Protein AF-0000000080631514 (afdb_homodimer)

Structure (mmCIF, N/CA/C/O backbone):
data_AF-0000000080631514-model_v1
#
loop_
_entity.id
_entity.type
_entity.pdbx_description
1 polymer 'Chromosome partition protein'
#
loop_
_atom_site.group_PDB
_atom_site.id
_atom_site.type_symbol
_atom_site.label_atom_id
_atom_site.label_alt_id
_atom_site.label_comp_id
_atom_site.label_asym_id
_atom_site.label_entity_id
_atom_site.label_seq_id
_atom_site.pdbx_PDB_ins_code
_atom_site.Cartn_x
_atom_site.Cartn_y
_atom_site.Cartn_z
_atom_site.occupancy
_atom_site.B_iso_or_equiv
_atom_site.auth_seq_id
_atom_site.auth_comp_id
_atom_site.auth_asym_id
_atom_site.auth_atom_id
_atom_site.pdbx_PDB_model_num
ATOM 1 N N . MET A 1 1 ? -3.516 -23.891 -19.891 1 92.62 1 MET A N 1
ATOM 2 C CA . MET A 1 1 ? -2.867 -22.844 -19.109 1 92.62 1 MET A CA 1
ATOM 3 C C . MET A 1 1 ? -3.869 -22.156 -18.172 1 92.62 1 MET A C 1
ATOM 5 O O . MET A 1 1 ? -4.992 -21.859 -18.594 1 92.62 1 MET A O 1
ATOM 9 N N . ARG A 1 2 ? -3.576 -22.062 -16.953 1 94.62 2 ARG A N 1
ATOM 10 C CA . ARG A 1 2 ? -4.398 -21.328 -16.016 1 94.62 2 ARG A CA 1
ATOM 11 C C . ARG A 1 2 ? -3.818 -19.938 -15.758 1 94.62 2 ARG A C 1
ATOM 13 O O . ARG A 1 2 ? -2.631 -19.797 -15.453 1 94.62 2 ARG A O 1
ATOM 20 N N . THR A 1 3 ? -4.684 -18.938 -15.859 1 95.94 3 THR A N 1
ATOM 21 C CA . THR A 1 3 ? -4.258 -17.547 -15.695 1 95.94 3 THR A CA 1
ATOM 22 C C . THR A 1 3 ? -4.852 -16.953 -14.43 1 95.94 3 THR A C 1
ATOM 24 O O . THR A 1 3 ? -6.074 -16.922 -14.258 1 95.94 3 THR A O 1
ATOM 27 N N . ILE A 1 4 ? -3.973 -16.469 -13.57 1 97.06 4 ILE A N 1
ATOM 28 C CA . ILE A 1 4 ? -4.355 -15.859 -12.305 1 97.06 4 ILE A CA 1
ATOM 29 C C . ILE A 1 4 ? -4.059 -14.359 -12.344 1 97.06 4 ILE A C 1
ATOM 31 O O . ILE A 1 4 ? -2.904 -13.961 -12.516 1 97.06 4 ILE A O 1
ATOM 35 N N . LEU A 1 5 ? -5.09 -13.578 -12.234 1 96.25 5 LEU A N 1
ATOM 36 C CA . LEU A 1 5 ? -4.93 -12.133 -12.18 1 96.25 5 LEU A CA 1
ATOM 37 C C . LEU A 1 5 ? -5.027 -11.625 -10.742 1 96.25 5 LEU A C 1
ATOM 39 O O . LEU A 1 5 ? -6.039 -11.844 -10.07 1 96.25 5 LEU A O 1
ATOM 43 N N . VAL A 1 6 ? -3.938 -11.031 -10.266 1 97.25 6 VAL A N 1
ATOM 44 C CA . VAL A 1 6 ? -3.971 -10.344 -8.977 1 97.25 6 VAL A CA 1
ATOM 45 C C . VAL A 1 6 ? -4.188 -8.852 -9.188 1 97.25 6 VAL A C 1
ATOM 47 O O . VAL A 1 6 ? -3.311 -8.156 -9.703 1 97.25 6 VAL A O 1
ATOM 50 N N . ALA A 1 7 ? -5.355 -8.414 -8.719 1 92.88 7 ALA A N 1
ATOM 51 C CA . ALA A 1 7 ? -5.703 -7.043 -9.086 1 92.88 7 ALA A CA 1
ATOM 52 C C . ALA A 1 7 ? -6.547 -6.383 -7.996 1 92.88 7 ALA A C 1
ATOM 54 O O . ALA A 1 7 ? -7.309 -7.055 -7.301 1 92.88 7 ALA A O 1
ATOM 55 N N . ASN A 1 8 ? -6.387 -5.176 -7.859 1 88.94 8 ASN A N 1
ATOM 56 C CA . ASN A 1 8 ? -7.152 -4.234 -7.047 1 88.94 8 ASN A CA 1
ATOM 57 C C . ASN A 1 8 ? -6.836 -2.789 -7.414 1 88.94 8 ASN A C 1
ATOM 59 O O . ASN A 1 8 ? -5.715 -2.477 -7.812 1 88.94 8 ASN A O 1
ATOM 63 N N . ILE A 1 9 ? -7.805 -1.934 -7.297 1 84.44 9 ILE A N 1
ATOM 64 C CA . ILE A 1 9 ? -7.594 -0.538 -7.668 1 84.44 9 ILE A CA 1
ATOM 65 C C . ILE A 1 9 ? -6.93 0.209 -6.512 1 84.44 9 ILE A C 1
ATOM 67 O O . ILE A 1 9 ? -6.445 1.328 -6.688 1 84.44 9 ILE A O 1
ATOM 71 N N . LYS A 1 10 ? -6.926 -0.408 -5.422 1 82.25 10 LYS A N 1
ATOM 72 C CA . LYS A 1 10 ? -6.285 0.207 -4.266 1 82.25 10 LYS A CA 1
ATOM 73 C C . LYS A 1 10 ? -4.785 -0.077 -4.254 1 82.25 10 LYS A C 1
ATOM 75 O O . LYS A 1 10 ? -4.359 -1.215 -4.465 1 82.25 10 LYS A O 1
ATOM 80 N N . GLY A 1 11 ? -4.012 0.997 -4.035 1 80 11 GLY A N 1
ATOM 81 C CA . GLY A 1 11 ? -2.572 0.837 -3.885 1 80 11 GLY A CA 1
ATOM 82 C C . GLY A 1 11 ? -2.168 0.293 -2.527 1 80 11 GLY A C 1
ATOM 83 O O . GLY A 1 11 ? -2.816 0.583 -1.52 1 80 11 GLY A O 1
ATOM 84 N N . GLY A 1 12 ? -1.146 -0.562 -2.5 1 83.56 12 GLY A N 1
ATOM 85 C CA . GLY A 1 12 ? -0.533 -0.96 -1.243 1 83.56 12 GLY A CA 1
ATOM 86 C C . GLY A 1 12 ? -1.251 -2.113 -0.567 1 83.56 12 GLY A C 1
ATOM 87 O O . GLY A 1 12 ? -0.941 -2.459 0.575 1 83.56 12 GLY A O 1
ATOM 88 N N . CYS A 1 13 ? -2.135 -2.764 -1.256 1 87.94 13 CYS A N 1
ATOM 89 C CA . CYS A 1 13 ? -2.945 -3.791 -0.613 1 87.94 13 CYS A CA 1
ATOM 90 C C . CYS A 1 13 ? -2.24 -5.141 -0.645 1 87.94 13 CYS A C 1
ATOM 92 O O . CYS A 1 13 ? -2.74 -6.121 -0.09 1 87.94 13 CYS A O 1
ATOM 94 N N . GLY A 1 14 ? -1.087 -5.23 -1.363 1 92.44 14 GLY A N 1
ATOM 95 C CA . GLY A 1 14 ? -0.296 -6.449 -1.312 1 92.44 14 GLY A CA 1
ATOM 96 C C . GLY A 1 14 ? -0.368 -7.262 -2.59 1 92.44 14 GLY A C 1
ATOM 97 O O . GLY A 1 14 ? -0.126 -8.469 -2.578 1 92.44 14 GLY A O 1
ATOM 98 N N . LYS A 1 15 ? -0.716 -6.672 -3.672 1 94.75 15 LYS A N 1
ATOM 99 C CA . LYS A 1 15 ? -0.833 -7.367 -4.953 1 94.75 15 LYS A CA 1
ATOM 100 C C . LYS A 1 15 ? 0.48 -8.047 -5.332 1 94.75 15 LYS A C 1
ATOM 102 O O . LYS A 1 15 ? 0.499 -9.227 -5.668 1 94.75 15 LYS A O 1
ATOM 107 N N . THR A 1 16 ? 1.562 -7.312 -5.203 1 95.19 16 THR A N 1
ATOM 108 C CA . THR A 1 16 ? 2.867 -7.832 -5.602 1 95.19 16 THR A CA 1
ATOM 109 C C . THR A 1 16 ? 3.271 -9.008 -4.719 1 95.19 16 THR A C 1
ATOM 111 O O . THR A 1 16 ? 3.74 -10.039 -5.219 1 95.19 16 THR A O 1
ATOM 114 N N . THR A 1 17 ? 3.045 -8.867 -3.438 1 96.06 17 THR A N 1
ATOM 115 C CA . THR A 1 17 ? 3.373 -9.945 -2.514 1 96.06 17 THR A CA 1
ATOM 116 C C . THR A 1 17 ? 2.57 -11.203 -2.844 1 96.06 17 THR A C 1
ATOM 118 O O . THR A 1 17 ? 3.129 -12.297 -2.934 1 96.06 17 THR A O 1
ATOM 121 N N . ILE A 1 18 ? 1.338 -11.023 -3.107 1 98.12 18 ILE A N 1
ATOM 122 C CA . ILE A 1 18 ? 0.461 -12.164 -3.373 1 98.12 18 ILE A CA 1
ATOM 123 C C . ILE A 1 18 ? 0.792 -12.766 -4.738 1 98.12 18 I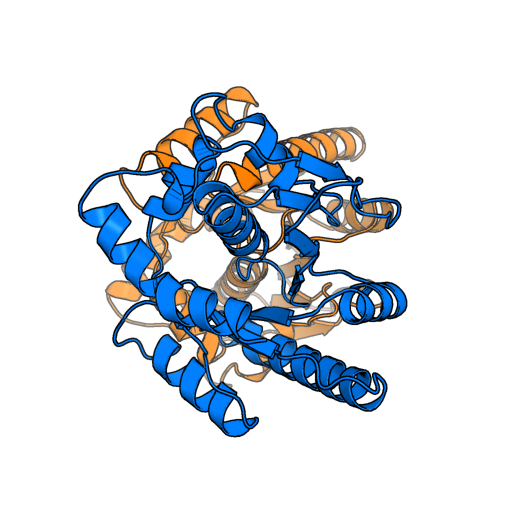LE A C 1
ATOM 125 O O . ILE A 1 18 ? 0.866 -13.984 -4.883 1 98.12 18 ILE A O 1
ATOM 129 N N . ALA A 1 19 ? 1.065 -11.953 -5.711 1 98.5 19 ALA A N 1
ATOM 130 C CA . ALA A 1 19 ? 1.396 -12.438 -7.047 1 98.5 19 ALA A CA 1
ATOM 131 C C . ALA A 1 19 ? 2.68 -13.258 -7.035 1 98.5 19 ALA A C 1
ATOM 133 O O . ALA A 1 19 ? 2.734 -14.344 -7.613 1 98.5 19 ALA A O 1
ATOM 134 N N . THR A 1 20 ? 3.701 -12.766 -6.344 1 98.38 20 THR A N 1
ATOM 135 C CA . THR A 1 20 ? 4.977 -13.469 -6.312 1 98.38 20 THR A CA 1
ATOM 136 C C . THR A 1 20 ? 4.852 -14.781 -5.543 1 98.38 20 THR A C 1
ATOM 138 O O . THR A 1 20 ? 5.441 -15.789 -5.934 1 98.38 20 THR A O 1
ATOM 141 N N . HIS A 1 21 ? 4.07 -14.789 -4.504 1 98.62 21 HIS A N 1
ATOM 142 C CA . HIS A 1 21 ? 3.863 -16.016 -3.734 1 98.62 21 HIS A CA 1
ATOM 143 C C . HIS A 1 21 ? 3.08 -17.047 -4.535 1 98.62 21 HIS A C 1
ATOM 145 O O . HIS A 1 21 ? 3.404 -18.234 -4.508 1 98.62 21 HIS A O 1
ATOM 151 N N . LEU A 1 22 ? 2.092 -16.562 -5.289 1 98.75 22 LEU A N 1
ATOM 152 C CA . LEU A 1 22 ? 1.321 -17.484 -6.121 1 98.75 22 LEU A CA 1
ATOM 153 C C . LEU A 1 22 ? 2.193 -18.078 -7.223 1 98.75 22 LEU A C 1
ATOM 155 O O . LEU A 1 22 ? 2.129 -19.281 -7.484 1 98.75 22 LEU A O 1
ATOM 159 N N . ALA A 1 23 ? 2.986 -17.266 -7.832 1 98.75 23 ALA A N 1
ATOM 160 C CA . ALA A 1 23 ? 3.889 -17.75 -8.875 1 98.75 23 ALA A CA 1
ATOM 161 C C . ALA A 1 23 ? 4.855 -18.781 -8.32 1 98.75 23 ALA A C 1
ATOM 163 O O . ALA A 1 23 ? 5.035 -19.859 -8.914 1 98.75 23 ALA A O 1
ATOM 164 N N . ALA A 1 24 ? 5.422 -18.469 -7.172 1 98.62 24 ALA A N 1
ATOM 165 C CA . ALA A 1 24 ? 6.363 -19.391 -6.543 1 98.62 24 ALA A CA 1
ATOM 166 C C . ALA A 1 24 ? 5.68 -20.703 -6.152 1 98.62 24 ALA A C 1
ATOM 168 O O . ALA A 1 24 ? 6.254 -21.781 -6.301 1 98.62 24 ALA A O 1
ATOM 169 N N . ALA A 1 25 ? 4.469 -20.594 -5.656 1 98.56 25 ALA A N 1
ATOM 170 C CA . ALA A 1 25 ? 3.713 -21.781 -5.273 1 98.56 25 ALA A CA 1
ATOM 171 C C . ALA A 1 25 ? 3.457 -22.688 -6.48 1 98.56 25 ALA A C 1
ATOM 173 O O . ALA A 1 25 ? 3.629 -23.906 -6.402 1 98.56 25 ALA A O 1
ATOM 174 N N . CYS A 1 26 ? 3.064 -22.078 -7.586 1 98.31 26 CYS A N 1
ATOM 175 C CA . CYS A 1 26 ? 2.814 -22.828 -8.812 1 98.31 26 CYS A CA 1
ATOM 176 C C . CYS A 1 26 ? 4.082 -23.531 -9.297 1 98.31 26 CYS A C 1
ATOM 178 O O . CYS A 1 26 ? 4.055 -24.703 -9.648 1 98.31 26 CYS A O 1
ATOM 180 N N . ALA A 1 27 ? 5.152 -22.797 -9.266 1 98.25 27 ALA A N 1
ATOM 181 C CA . ALA A 1 27 ? 6.43 -23.344 -9.703 1 98.25 27 ALA A CA 1
ATOM 182 C C . ALA A 1 27 ? 6.875 -24.484 -8.781 1 98.25 27 ALA A C 1
ATOM 184 O O . ALA A 1 27 ? 7.34 -25.531 -9.25 1 98.25 27 ALA A O 1
ATOM 185 N N . ALA A 1 28 ? 6.727 -24.234 -7.516 1 97.06 28 ALA A N 1
ATOM 186 C CA . ALA A 1 28 ? 7.117 -25.234 -6.527 1 97.06 28 ALA A CA 1
ATOM 187 C C . ALA A 1 28 ? 6.293 -26.516 -6.688 1 97.06 28 ALA A C 1
ATOM 189 O O . ALA A 1 28 ? 6.77 -27.609 -6.383 1 97.06 28 ALA A O 1
ATOM 190 N N . ALA A 1 29 ? 5.113 -26.375 -7.223 1 96.81 29 ALA A N 1
ATOM 191 C CA . ALA A 1 29 ? 4.227 -27.516 -7.445 1 96.81 29 ALA A CA 1
ATOM 192 C C . ALA A 1 29 ? 4.551 -28.219 -8.758 1 96.81 29 ALA A C 1
ATOM 194 O O . ALA A 1 29 ? 3.869 -29.172 -9.148 1 96.81 29 ALA A O 1
ATOM 195 N N . GLY A 1 30 ? 5.477 -27.688 -9.523 1 96.88 30 GLY A N 1
ATOM 196 C CA . GLY A 1 30 ? 5.973 -28.391 -10.703 1 96.88 30 GLY A CA 1
ATOM 197 C C . GLY A 1 30 ? 5.426 -27.812 -12 1 96.88 30 GLY A C 1
ATOM 198 O O . GLY A 1 30 ? 5.668 -28.375 -13.078 1 96.88 30 GLY A O 1
ATOM 199 N N . HIS A 1 31 ? 4.699 -26.75 -11.883 1 97.88 31 HIS A N 1
ATOM 200 C CA . HIS A 1 31 ? 4.141 -26.156 -13.094 1 97.88 31 HIS A CA 1
ATOM 201 C C . HIS A 1 31 ? 5.117 -25.156 -13.711 1 97.88 31 HIS A C 1
ATOM 203 O O . HIS A 1 31 ? 5.715 -24.344 -13.008 1 97.88 31 HIS A O 1
ATOM 209 N N . SER A 1 32 ? 5.281 -25.281 -15.039 1 98.31 32 SER A N 1
ATOM 210 C CA . SER A 1 32 ? 5.945 -24.172 -15.734 1 98.31 32 SER A CA 1
ATOM 211 C C . SER A 1 32 ? 5.176 -22.875 -15.562 1 98.31 32 SER A C 1
ATOM 213 O O . SER A 1 32 ? 4.023 -22.766 -15.992 1 98.31 32 SER A O 1
ATOM 215 N N . THR A 1 33 ? 5.84 -21.906 -14.875 1 98.5 33 THR A N 1
ATOM 216 C CA . THR A 1 33 ? 5.09 -20.734 -14.406 1 98.5 33 THR A CA 1
ATOM 217 C C . THR A 1 33 ? 5.738 -19.453 -14.891 1 98.5 33 THR A C 1
ATOM 219 O O . THR A 1 33 ? 6.961 -19.312 -14.859 1 98.5 33 THR A O 1
ATOM 222 N N . ALA A 1 34 ? 4.879 -18.5 -15.406 1 98.56 34 ALA A N 1
ATOM 223 C CA . ALA A 1 34 ? 5.301 -17.156 -15.758 1 98.56 34 ALA A CA 1
ATOM 224 C C . ALA A 1 34 ? 4.676 -16.125 -14.82 1 98.56 34 ALA A C 1
ATOM 226 O O . ALA A 1 34 ? 3.535 -16.297 -14.375 1 98.56 34 ALA A O 1
ATOM 227 N N . LEU A 1 35 ? 5.43 -15.148 -14.469 1 98.5 35 LEU A N 1
ATOM 228 C CA . LEU A 1 35 ? 5.004 -13.984 -13.688 1 98.5 35 LEU A CA 1
ATOM 229 C C . LEU A 1 35 ? 5.066 -12.719 -14.531 1 98.5 35 LEU A C 1
ATOM 231 O O . LEU A 1 35 ? 6.152 -12.281 -14.922 1 98.5 35 LEU A O 1
ATOM 235 N N . ALA A 1 36 ? 3.889 -12.141 -14.82 1 98.31 36 ALA A N 1
ATOM 236 C CA . ALA A 1 36 ? 3.805 -10.938 -15.648 1 98.31 36 ALA A CA 1
ATOM 237 C C . ALA A 1 36 ? 3.621 -9.695 -14.781 1 98.31 36 ALA A C 1
ATOM 239 O O . ALA A 1 36 ? 2.672 -9.609 -14 1 98.31 36 ALA A O 1
ATOM 240 N N . ASP A 1 37 ? 4.492 -8.805 -14.914 1 97.06 37 ASP A N 1
ATOM 241 C CA . ASP A 1 37 ? 4.453 -7.523 -14.211 1 97.06 37 ASP A CA 1
ATOM 242 C C . ASP A 1 37 ? 3.879 -6.43 -15.109 1 97.06 37 ASP A C 1
ATOM 244 O O . ASP A 1 37 ? 4.496 -6.043 -16.094 1 97.06 37 ASP A O 1
ATOM 248 N N . VAL A 1 38 ? 2.697 -5.914 -14.695 1 95.56 38 VAL A N 1
ATOM 249 C CA . VAL A 1 38 ? 2.021 -4.922 -15.523 1 95.56 38 VAL A CA 1
ATOM 250 C C . VAL A 1 38 ? 2.322 -3.52 -14.992 1 95.56 38 VAL A C 1
ATOM 252 O O . VAL A 1 38 ? 1.908 -2.523 -15.594 1 95.56 38 VAL A O 1
ATOM 255 N N . ASP A 1 39 ? 2.961 -3.457 -13.883 1 90.81 39 ASP A N 1
ATOM 256 C CA . ASP A 1 39 ? 3.225 -2.178 -13.234 1 90.81 39 ASP A CA 1
ATOM 257 C C . ASP A 1 39 ? 4.531 -1.566 -13.734 1 90.81 39 ASP A C 1
ATOM 259 O O . ASP A 1 39 ? 5.551 -2.256 -13.828 1 90.81 39 ASP A O 1
ATOM 263 N N . ARG A 1 40 ? 4.547 -0.263 -13.883 1 85.44 40 ARG A N 1
ATOM 264 C CA . ARG A 1 40 ? 5.738 0.451 -14.328 1 85.44 40 ARG A CA 1
ATOM 265 C C . ARG A 1 40 ? 6.844 0.377 -13.281 1 85.44 40 ARG A C 1
ATOM 267 O O . ARG A 1 40 ? 8.023 0.503 -13.609 1 85.44 40 ARG A O 1
ATOM 274 N N . GLN A 1 41 ? 6.484 0.169 -12.086 1 83.38 41 GLN A N 1
ATOM 275 C CA . GLN A 1 41 ? 7.457 0.066 -11 1 83.38 41 GLN A CA 1
ATOM 276 C C . GLN A 1 41 ? 8.227 -1.246 -11.086 1 83.38 41 GLN A C 1
ATOM 278 O O . GLN A 1 41 ? 9.336 -1.354 -10.555 1 83.38 41 GLN A O 1
ATOM 283 N N . ARG A 1 42 ? 7.723 -2.248 -11.688 1 91.75 42 ARG A N 1
ATOM 284 C CA . ARG A 1 42 ? 8.352 -3.543 -11.922 1 91.75 42 ARG A CA 1
ATOM 285 C C . ARG A 1 42 ? 8.797 -4.184 -10.609 1 91.75 42 ARG A C 1
ATOM 287 O O . ARG A 1 42 ? 9.906 -4.719 -10.523 1 91.75 42 ARG A O 1
ATOM 294 N N . SER A 1 43 ? 7.957 -4.102 -9.656 1 91.75 43 SER A N 1
ATOM 295 C CA . SER A 1 43 ? 8.305 -4.625 -8.344 1 91.75 43 SER A CA 1
ATOM 296 C C . SER A 1 43 ? 8.461 -6.141 -8.367 1 91.75 43 SER A C 1
ATOM 298 O O . SER A 1 43 ? 9.398 -6.688 -7.785 1 91.75 43 SER A O 1
ATOM 300 N N . SER A 1 44 ? 7.562 -6.828 -9.086 1 96 44 SER A N 1
ATOM 301 C CA . SER A 1 44 ? 7.648 -8.289 -9.117 1 96 44 SER A CA 1
ATOM 302 C C . SER A 1 44 ? 8.836 -8.75 -9.961 1 96 44 SER A C 1
ATOM 304 O O . SER A 1 44 ? 9.453 -9.766 -9.656 1 96 44 SER A O 1
ATOM 306 N N . LEU A 1 45 ? 9.148 -8.008 -11.008 1 96 45 LEU A N 1
ATOM 307 C CA . LEU A 1 45 ? 10.336 -8.344 -11.781 1 96 45 LEU A CA 1
ATOM 308 C C . LEU A 1 45 ? 11.602 -8.125 -10.969 1 96 45 LEU A C 1
ATOM 310 O O . LEU A 1 45 ? 12.57 -8.883 -11.094 1 96 45 LEU A O 1
ATOM 314 N N . GLY A 1 46 ? 11.617 -7.051 -10.18 1 94.19 46 GLY A N 1
ATOM 315 C CA . GLY A 1 46 ? 12.719 -6.855 -9.25 1 94.19 46 GLY A CA 1
ATOM 316 C C . GLY A 1 46 ? 12.891 -8 -8.273 1 94.19 46 GLY A C 1
ATOM 317 O O . GLY A 1 46 ? 14.016 -8.422 -7.992 1 94.19 46 GLY A O 1
ATOM 318 N N . TRP A 1 47 ? 11.828 -8.469 -7.801 1 96.06 47 TRP A N 1
ATOM 319 C CA . TRP A 1 47 ? 11.828 -9.633 -6.93 1 96.06 47 TRP A CA 1
ATOM 320 C C . TRP A 1 47 ? 12.438 -10.844 -7.637 1 96.06 47 TRP A C 1
ATOM 322 O O . TRP A 1 47 ? 13.289 -11.531 -7.078 1 96.06 47 TRP A O 1
ATOM 332 N N . LEU A 1 48 ? 12.047 -11.031 -8.867 1 97.31 48 LEU A N 1
ATOM 333 C CA . LEU A 1 48 ? 12.547 -12.156 -9.656 1 97.31 48 LEU A CA 1
ATOM 334 C C . LEU A 1 48 ? 14.047 -12.039 -9.883 1 97.31 48 LEU A C 1
ATOM 336 O O . LEU A 1 48 ? 14.758 -13.039 -9.883 1 97.31 48 LEU A O 1
ATOM 340 N N . ALA A 1 49 ? 14.477 -10.836 -10.039 1 95.88 49 ALA A N 1
ATOM 341 C CA . ALA A 1 49 ? 15.898 -10.594 -10.281 1 95.88 49 ALA A CA 1
ATOM 342 C C . ALA A 1 49 ? 16.734 -11 -9.078 1 95.88 49 ALA A C 1
ATOM 344 O O . ALA A 1 49 ? 17.922 -11.328 -9.219 1 95.88 49 ALA A O 1
ATOM 345 N N . ARG A 1 50 ? 16.172 -10.992 -7.914 1 94.81 50 ARG A N 1
ATOM 346 C CA . ARG A 1 50 ? 16.875 -11.344 -6.684 1 94.81 50 ARG A CA 1
ATOM 347 C C . ARG A 1 50 ? 16.75 -12.836 -6.391 1 94.81 50 ARG A C 1
ATOM 349 O O . ARG A 1 50 ? 17.422 -13.359 -5.492 1 94.81 50 ARG A O 1
ATOM 356 N N . ARG A 1 51 ? 15.859 -13.516 -7.137 1 97.5 51 ARG A N 1
ATOM 357 C CA . ARG A 1 51 ? 15.531 -14.914 -6.855 1 97.5 51 ARG A CA 1
ATOM 358 C C . ARG A 1 51 ? 16.719 -15.82 -7.16 1 97.5 51 ARG A C 1
ATOM 360 O O . ARG A 1 51 ? 17.266 -15.797 -8.266 1 97.5 51 ARG A O 1
ATOM 367 N N . PRO A 1 52 ? 17.141 -16.594 -6.207 1 97.38 52 PRO A N 1
ATOM 368 C CA . PRO A 1 52 ? 18.281 -17.469 -6.43 1 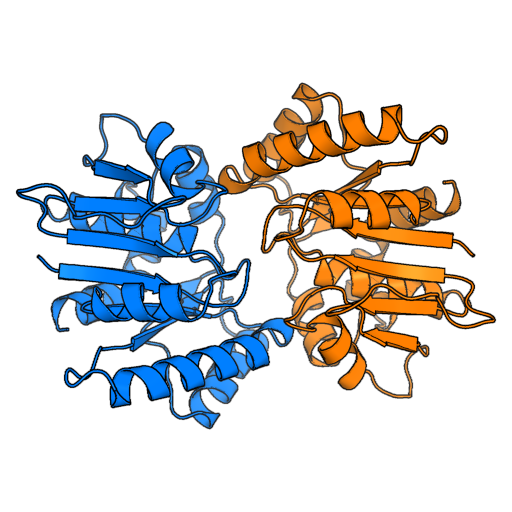97.38 52 PRO A CA 1
ATOM 369 C C . PRO A 1 52 ? 17.984 -18.594 -7.422 1 97.38 52 PRO A C 1
ATOM 371 O O . PRO A 1 52 ? 16.844 -19.047 -7.516 1 97.38 52 PRO A O 1
ATOM 374 N N . ALA A 1 53 ? 19 -19.078 -8.031 1 95.75 53 ALA A N 1
ATOM 375 C CA . ALA A 1 53 ? 18.875 -20.141 -9.023 1 95.75 53 ALA A CA 1
ATOM 376 C C . ALA A 1 53 ? 18.438 -21.453 -8.375 1 95.75 53 ALA A C 1
ATOM 378 O O . ALA A 1 53 ? 17.953 -22.359 -9.047 1 95.75 53 ALA A O 1
ATOM 379 N N . THR A 1 54 ? 18.609 -21.547 -7.062 1 96 54 THR A N 1
ATOM 380 C CA . THR A 1 54 ? 18.281 -22.766 -6.344 1 96 54 THR A CA 1
ATOM 381 C C . THR A 1 54 ? 16.781 -22.875 -6.109 1 96 54 THR A C 1
ATOM 383 O O . THR A 1 54 ? 16.266 -23.953 -5.773 1 96 54 THR A O 1
ATOM 386 N N . ALA A 1 55 ? 16.062 -21.797 -6.285 1 97.31 55 ALA A N 1
ATOM 387 C CA . ALA A 1 55 ? 14.609 -21.812 -6.137 1 97.31 55 ALA A CA 1
ATOM 388 C C . ALA A 1 55 ? 13.93 -22.234 -7.441 1 97.31 55 ALA A C 1
ATOM 390 O O . ALA A 1 55 ? 14.562 -22.25 -8.5 1 97.31 55 ALA A O 1
ATOM 391 N N . SER A 1 56 ? 12.68 -22.625 -7.312 1 96.88 56 SER A N 1
ATOM 392 C CA . SER A 1 56 ? 11.938 -23 -8.508 1 96.88 56 SER A CA 1
ATOM 393 C C . SER A 1 56 ? 11.961 -21.891 -9.555 1 96.88 56 SER A C 1
ATOM 395 O O . SER A 1 56 ? 11.773 -20.719 -9.219 1 96.88 56 SER A O 1
ATOM 397 N N . ALA A 1 57 ? 12.156 -22.219 -10.766 1 96.44 57 ALA A N 1
ATOM 398 C CA . ALA A 1 57 ? 12.336 -21.266 -11.852 1 96.44 57 ALA A CA 1
ATOM 399 C C . ALA A 1 57 ? 11.016 -20.594 -12.227 1 96.44 57 ALA A C 1
ATOM 401 O O . ALA A 1 57 ? 9.969 -21.25 -12.242 1 96.44 57 ALA A O 1
ATOM 402 N N . LEU A 1 58 ? 11.078 -19.375 -12.477 1 97.88 58 LEU A N 1
ATOM 403 C CA . LEU A 1 58 ? 9.961 -18.578 -12.977 1 97.88 58 LEU A CA 1
ATOM 404 C C . LEU A 1 58 ? 10.383 -17.766 -14.203 1 97.88 58 LEU A C 1
ATOM 406 O O . LEU A 1 58 ? 11.523 -17.312 -14.289 1 97.88 58 LEU A O 1
ATOM 410 N N . VAL A 1 59 ? 9.492 -17.656 -15.148 1 97.81 59 VAL A N 1
ATOM 411 C CA . VAL A 1 59 ? 9.719 -16.797 -16.297 1 97.81 59 VAL A CA 1
ATOM 412 C C . VAL A 1 59 ? 9.109 -15.414 -16.047 1 97.81 59 VAL A C 1
ATOM 414 O O . VAL A 1 59 ? 7.91 -15.305 -15.781 1 97.81 59 VAL A O 1
ATOM 417 N N . GLY A 1 60 ? 9.922 -14.445 -16.078 1 98 60 GLY A N 1
ATOM 418 C CA . GLY A 1 60 ? 9.438 -13.078 -15.914 1 98 60 GLY A CA 1
ATOM 419 C C . GLY A 1 60 ? 9 -12.438 -17.219 1 98 60 GLY A C 1
ATOM 420 O O . GLY A 1 60 ? 9.688 -12.555 -18.234 1 98 60 GLY A O 1
ATOM 421 N N . LEU A 1 61 ? 7.832 -11.805 -17.172 1 97.94 61 LEU A N 1
ATOM 422 C CA . LEU A 1 61 ? 7.3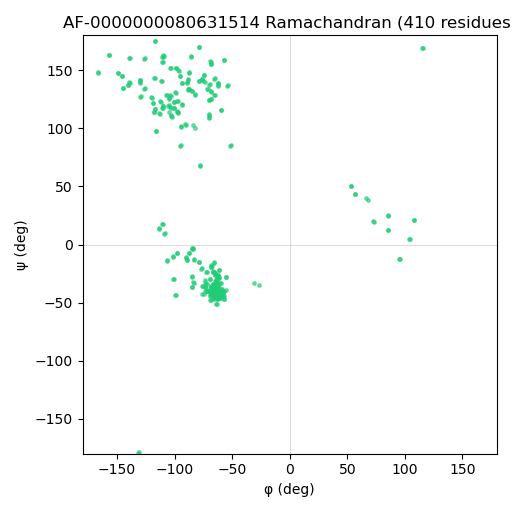24 -11.062 -18.328 1 97.94 61 LEU A CA 1
ATOM 423 C C . LEU A 1 61 ? 7.105 -9.594 -17.969 1 97.94 61 LEU A C 1
ATOM 425 O O . LEU A 1 61 ? 6.406 -9.281 -17.016 1 97.94 61 LEU A O 1
ATOM 429 N N . ASP A 1 62 ? 7.668 -8.711 -18.734 1 97.12 62 ASP A N 1
ATOM 430 C CA . ASP A 1 62 ? 7.457 -7.277 -18.562 1 97.12 62 ASP A CA 1
ATOM 431 C C . ASP A 1 62 ? 6.277 -6.789 -19.391 1 97.12 62 ASP A C 1
ATOM 433 O O . ASP A 1 62 ? 6.414 -6.562 -20.609 1 97.12 62 ASP A O 1
ATOM 437 N N . TRP A 1 63 ? 5.156 -6.555 -18.719 1 96.31 63 TRP A N 1
ATOM 438 C CA . TRP A 1 63 ? 3.93 -6.152 -19.406 1 96.31 63 TRP A CA 1
ATOM 439 C C . TRP A 1 63 ? 3.576 -4.707 -19.094 1 96.31 63 TRP A C 1
ATOM 441 O O . TRP A 1 63 ? 2.42 -4.297 -19.219 1 96.31 63 TRP A O 1
ATOM 451 N N . ALA A 1 64 ? 4.539 -3.889 -18.578 1 91.25 64 ALA A N 1
ATOM 452 C CA . ALA A 1 64 ? 4.285 -2.512 -18.156 1 91.25 64 ALA A CA 1
ATOM 453 C C . ALA A 1 64 ? 3.855 -1.648 -19.344 1 91.25 64 ALA A C 1
ATOM 455 O O . ALA A 1 64 ? 3.031 -0.742 -19.188 1 91.25 64 ALA A O 1
ATOM 456 N N . LYS A 1 65 ? 4.348 -1.914 -20.531 1 88.62 65 LYS A N 1
ATOM 457 C CA . LYS A 1 65 ? 4.035 -1.107 -21.719 1 88.62 65 LYS A CA 1
ATOM 458 C C . LYS A 1 65 ? 2.945 -1.763 -22.562 1 88.62 65 LYS A C 1
ATOM 460 O O . LYS A 1 65 ? 1.991 -1.101 -22.969 1 88.62 65 LYS A O 1
ATOM 465 N N . ASP A 1 66 ? 3.096 -3.102 -22.734 1 89.19 66 ASP A N 1
ATOM 466 C CA . ASP A 1 66 ? 2.145 -3.826 -23.578 1 89.19 66 ASP A CA 1
ATOM 467 C C . ASP A 1 66 ? 1.895 -5.23 -23.031 1 89.19 66 ASP A C 1
ATOM 469 O O . ASP A 1 66 ? 2.834 -5.926 -22.641 1 89.19 66 ASP A O 1
ATOM 473 N N . LEU A 1 67 ? 0.594 -5.457 -23.062 1 89.81 67 LEU A N 1
ATOM 474 C CA . LEU A 1 67 ? 0.252 -6.836 -22.734 1 89.81 67 LEU A CA 1
ATOM 475 C C . LEU A 1 67 ? 0.678 -7.785 -23.844 1 89.81 67 LEU A C 1
ATOM 477 O O . LEU A 1 67 ? 0.602 -7.434 -25.031 1 89.81 67 LEU A O 1
ATOM 481 N N . SER A 1 68 ? 1.213 -8.867 -23.484 1 88.19 68 SER A N 1
ATOM 482 C CA . SER A 1 68 ? 1.644 -9.852 -24.469 1 88.19 68 SER A CA 1
ATOM 483 C C . SER A 1 68 ? 1.134 -11.25 -24.125 1 88.19 68 SER A C 1
ATOM 485 O O . SER A 1 68 ? 0.365 -11.414 -23.172 1 88.19 68 SER A O 1
ATOM 487 N N . ASP A 1 69 ? 1.51 -12.219 -24.969 1 87.81 69 ASP A N 1
ATOM 488 C CA . ASP A 1 69 ? 1.151 -13.609 -24.703 1 87.81 69 ASP A CA 1
ATOM 489 C C . ASP A 1 69 ? 2.199 -14.289 -23.812 1 87.81 69 ASP A C 1
ATOM 491 O O . ASP A 1 69 ? 3.377 -13.922 -23.844 1 87.81 69 ASP A O 1
ATOM 495 N N . ALA A 1 70 ? 1.632 -15.211 -23.031 1 90.69 70 ALA A N 1
ATOM 496 C CA . ALA A 1 70 ? 2.574 -16.062 -22.312 1 90.69 70 ALA A CA 1
ATOM 497 C C . ALA A 1 70 ? 3.375 -16.938 -23.266 1 90.69 70 ALA A C 1
ATOM 499 O O . ALA A 1 70 ? 2.85 -17.375 -24.297 1 90.69 70 ALA A O 1
ATOM 500 N N . PRO A 1 71 ? 4.621 -17.156 -22.984 1 92.31 71 PRO A N 1
ATOM 501 C CA . PRO A 1 71 ? 5.418 -18.047 -23.812 1 92.31 71 PRO A CA 1
ATOM 502 C C . PRO A 1 71 ? 4.816 -19.453 -23.922 1 92.31 71 PRO A C 1
ATOM 504 O O . PRO A 1 71 ? 4.051 -19.859 -23.047 1 92.31 71 PRO A O 1
ATOM 507 N N . LYS A 1 72 ? 5.246 -20.141 -24.984 1 93.69 72 LYS A N 1
ATOM 508 C CA . LYS A 1 72 ? 4.801 -21.516 -25.172 1 93.69 72 LYS A CA 1
ATOM 509 C C . LYS A 1 72 ? 5.27 -22.406 -24.031 1 93.69 72 LYS A C 1
ATOM 511 O O . LYS A 1 72 ? 6.398 -22.266 -23.547 1 93.69 72 LYS A O 1
ATOM 516 N N . GLY A 1 73 ? 4.371 -23.25 -23.641 1 96 73 GLY A N 1
ATOM 517 C CA . GLY A 1 73 ? 4.75 -24.234 -22.641 1 96 73 GLY A CA 1
ATOM 518 C C . GLY A 1 73 ? 4.398 -23.812 -21.219 1 96 73 GLY A C 1
ATOM 519 O O . GLY A 1 73 ? 4.426 -24.641 -20.297 1 96 73 GLY A O 1
ATOM 520 N N . ILE A 1 74 ? 4.051 -22.594 -21 1 97.31 74 ILE A N 1
ATOM 521 C CA . ILE A 1 74 ? 3.666 -22.109 -19.688 1 97.31 74 ILE A CA 1
ATOM 522 C C . ILE A 1 74 ? 2.338 -22.75 -19.281 1 97.31 74 ILE A C 1
ATOM 524 O O . ILE A 1 74 ? 1.378 -22.75 -20.047 1 97.31 74 ILE A O 1
ATOM 528 N N . GLN A 1 75 ? 2.312 -23.25 -18.109 1 97.69 75 GLN A N 1
ATOM 529 C CA . GLN A 1 75 ? 1.116 -23.891 -17.578 1 97.69 75 GLN A CA 1
ATOM 530 C C . GLN A 1 75 ? 0.365 -22.953 -16.625 1 97.69 75 GLN A C 1
ATOM 532 O O . GLN A 1 75 ? -0.849 -23.078 -16.453 1 97.69 75 GLN A O 1
ATOM 537 N N . ARG A 1 76 ? 1.112 -22.062 -15.953 1 98 76 ARG A N 1
ATOM 538 C CA . ARG A 1 76 ? 0.541 -21.078 -15.039 1 98 76 ARG A CA 1
ATOM 539 C C . ARG A 1 76 ? 1.05 -19.672 -15.352 1 98 76 ARG A C 1
ATOM 541 O O . ARG A 1 76 ? 2.254 -19.469 -15.508 1 98 76 ARG A O 1
ATOM 548 N N . LEU A 1 77 ? 0.098 -18.75 -15.516 1 98.25 77 LEU A N 1
ATOM 549 C CA . LEU A 1 77 ? 0.42 -17.344 -15.68 1 98.25 77 LEU A CA 1
ATOM 550 C C . LEU A 1 77 ? -0.156 -16.516 -14.531 1 98.25 77 LEU A C 1
ATOM 552 O O . LEU A 1 77 ? -1.371 -16.5 -14.32 1 98.25 77 LEU A O 1
ATOM 556 N N . VAL A 1 78 ? 0.725 -15.914 -13.781 1 98.56 78 VAL A N 1
ATOM 557 C CA . VAL A 1 78 ? 0.307 -15 -12.727 1 98.56 78 VAL A CA 1
ATOM 558 C C . VAL A 1 78 ? 0.548 -13.555 -13.172 1 98.56 78 VAL A C 1
ATOM 560 O O . VAL A 1 78 ? 1.664 -13.195 -13.555 1 98.56 78 VAL A O 1
ATOM 563 N N . ILE A 1 79 ? -0.507 -12.773 -13.109 1 98 79 ILE A N 1
ATOM 564 C CA . ILE A 1 79 ? -0.433 -11.391 -13.562 1 98 79 ILE A CA 1
ATOM 565 C C . ILE A 1 79 ? -0.514 -10.453 -12.367 1 98 79 ILE A C 1
ATOM 567 O O . ILE A 1 79 ? -1.507 -10.445 -11.633 1 98 79 ILE A O 1
ATOM 571 N N . ASP A 1 80 ? 0.549 -9.656 -12.164 1 97.38 80 ASP A N 1
ATOM 572 C CA . ASP A 1 80 ? 0.619 -8.625 -11.133 1 97.38 80 ASP A CA 1
ATOM 573 C C . ASP A 1 80 ? 0.206 -7.262 -11.695 1 97.38 80 ASP A C 1
ATOM 575 O O . ASP A 1 80 ? 1.019 -6.562 -12.297 1 97.38 80 ASP A O 1
ATOM 579 N N . ALA A 1 81 ? -1.011 -6.891 -11.383 1 94.94 81 ALA A N 1
ATOM 580 C CA . ALA A 1 81 ? -1.565 -5.672 -11.961 1 94.94 81 ALA A CA 1
ATOM 581 C C . ALA A 1 81 ? -1.386 -4.484 -11.023 1 94.94 81 ALA A C 1
ATOM 583 O O . ALA A 1 81 ? -1.53 -4.621 -9.805 1 94.94 81 ALA A O 1
ATOM 584 N N . PRO A 1 82 ? -1.147 -3.268 -11.539 1 89.94 82 PRO A N 1
ATOM 585 C CA . PRO A 1 82 ? -1.042 -2.068 -10.695 1 89.94 82 PRO A CA 1
ATOM 586 C C . PRO A 1 82 ? -2.404 -1.533 -10.266 1 89.94 82 PRO A C 1
ATOM 588 O O . PRO A 1 82 ? -3.439 -2.012 -10.727 1 89.94 82 PRO A O 1
ATOM 591 N N . ALA A 1 83 ? -2.334 -0.584 -9.336 1 84.56 83 ALA A N 1
ATOM 592 C CA . ALA A 1 83 ? -3.564 0.042 -8.859 1 84.56 83 ALA A CA 1
ATOM 593 C C . ALA A 1 83 ? -4.137 0.99 -9.914 1 84.56 83 ALA A C 1
ATOM 595 O O . ALA A 1 83 ? -5.355 1.126 -10.039 1 84.56 83 ALA A O 1
ATOM 596 N N . ALA A 1 84 ? -3.295 1.611 -10.555 1 77.44 84 ALA A N 1
ATOM 597 C CA . ALA A 1 84 ? -3.729 2.635 -11.5 1 77.44 84 ALA A CA 1
ATOM 598 C C . ALA A 1 84 ? -3.828 2.068 -12.914 1 77.44 84 ALA A C 1
ATOM 600 O O . ALA A 1 84 ? -2.842 2.043 -13.648 1 77.44 84 ALA A O 1
ATOM 601 N N . LEU A 1 85 ? -4.938 1.45 -13.289 1 81.25 85 LEU A N 1
ATOM 602 C CA . LEU A 1 85 ? -5.156 0.935 -14.633 1 81.25 85 LEU A CA 1
ATOM 603 C C . LEU A 1 85 ? -6.332 1.638 -15.305 1 81.25 85 LEU A C 1
ATOM 605 O O . LEU A 1 85 ? -7.324 1.963 -14.641 1 81.25 85 LEU A O 1
ATOM 609 N N . LYS A 1 86 ? -6.066 1.795 -16.547 1 81.06 86 LYS A N 1
ATOM 610 C CA . LYS A 1 86 ? -7.199 2.277 -17.328 1 81.06 86 LYS A CA 1
ATOM 611 C C . LYS A 1 86 ? -8.281 1.211 -17.438 1 81.06 86 LYS A C 1
ATOM 613 O O . LYS A 1 86 ? -7.996 0.014 -17.375 1 81.06 86 LYS A O 1
ATOM 618 N N . THR A 1 87 ? -9.453 1.649 -17.703 1 81.75 87 THR A N 1
ATOM 619 C CA . THR A 1 87 ? -10.609 0.763 -17.766 1 81.75 87 THR A CA 1
ATOM 620 C C . THR A 1 87 ? -10.391 -0.336 -18.797 1 81.75 87 THR A C 1
ATOM 622 O O . THR A 1 87 ? -10.633 -1.514 -18.516 1 81.75 87 THR A O 1
ATOM 625 N N . LYS A 1 88 ? -9.898 0.038 -19.906 1 84.12 88 LYS A N 1
ATOM 626 C CA . LYS A 1 88 ? -9.703 -0.932 -20.984 1 84.12 88 LYS A CA 1
ATOM 627 C C . LYS A 1 88 ? -8.672 -1.982 -20.578 1 84.12 88 LYS A C 1
ATOM 629 O O . LYS A 1 88 ? -8.82 -3.162 -20.906 1 84.12 88 LYS A O 1
ATOM 634 N N . GLN A 1 89 ? -7.699 -1.565 -19.859 1 87.06 89 GLN A N 1
ATOM 635 C CA . GLN A 1 89 ? -6.664 -2.496 -19.422 1 87.06 89 GLN A CA 1
ATOM 636 C C . GLN A 1 89 ? -7.219 -3.494 -18.406 1 87.06 89 GLN A C 1
ATOM 638 O O . GLN A 1 89 ? -6.887 -4.68 -18.453 1 87.06 89 GLN A O 1
ATOM 643 N N . ILE A 1 90 ? -8.008 -2.971 -17.594 1 85.69 90 ILE A N 1
ATOM 644 C CA . ILE A 1 90 ? -8.641 -3.838 -16.609 1 85.69 90 ILE A CA 1
ATOM 645 C C . ILE A 1 90 ? -9.484 -4.898 -17.312 1 85.69 90 ILE A C 1
ATOM 647 O O . ILE A 1 90 ? -9.406 -6.086 -16.984 1 85.69 90 ILE A O 1
ATOM 651 N N . GLU A 1 91 ? -10.211 -4.445 -18.266 1 86.06 91 GLU A N 1
ATOM 652 C CA . GLU A 1 91 ? -11.062 -5.348 -19.031 1 86.06 91 GLU A CA 1
ATOM 653 C C . GLU A 1 91 ? -10.242 -6.426 -19.734 1 86.06 91 GLU A C 1
ATOM 655 O O . GLU A 1 91 ? -10.586 -7.609 -19.688 1 86.06 91 GLU A O 1
ATOM 660 N N . ASP A 1 92 ? -9.188 -6.012 -20.328 1 88.75 92 ASP A N 1
ATOM 661 C CA . ASP A 1 92 ? -8.328 -6.945 -21.047 1 88.75 92 ASP A CA 1
ATOM 662 C C . ASP A 1 92 ? -7.727 -7.98 -20.109 1 88.75 92 ASP A C 1
ATOM 664 O O . ASP A 1 92 ? -7.707 -9.172 -20.422 1 88.75 92 ASP A O 1
ATOM 668 N N . LEU A 1 93 ? -7.336 -7.531 -19 1 91.06 93 LEU A N 1
ATOM 669 C CA . LEU A 1 93 ? -6.703 -8.422 -18.031 1 91.06 93 LEU A CA 1
ATOM 670 C C . LEU A 1 93 ? -7.715 -9.398 -17.438 1 91.06 93 LEU A C 1
ATOM 672 O O . LEU A 1 93 ? -7.41 -10.586 -17.266 1 91.06 93 LEU A O 1
ATOM 676 N N . VAL A 1 94 ? -8.859 -8.914 -17.188 1 88.5 94 VAL A N 1
ATOM 677 C CA . VAL A 1 94 ? -9.914 -9.758 -16.625 1 88.5 94 VAL A CA 1
ATOM 678 C C . VAL A 1 94 ? -10.328 -10.805 -17.656 1 88.5 94 VAL A C 1
ATOM 680 O O . VAL A 1 94 ? -10.586 -11.961 -17.297 1 88.5 94 VAL A O 1
ATOM 683 N N . ARG A 1 95 ? -10.312 -10.438 -18.859 1 86.38 95 ARG A N 1
ATOM 684 C CA . ARG A 1 95 ? -10.672 -11.367 -19.922 1 86.38 95 ARG A CA 1
ATOM 685 C C . ARG A 1 95 ? -9.648 -12.492 -20.031 1 86.38 95 ARG A C 1
ATOM 687 O O . ARG A 1 95 ? -10 -13.633 -20.344 1 86.38 95 ARG A O 1
ATOM 694 N N . MET A 1 96 ? -8.445 -12.203 -19.781 1 88.75 96 MET A N 1
ATOM 695 C CA . MET A 1 96 ? -7.359 -13.18 -19.875 1 88.75 96 MET A CA 1
ATOM 696 C C . MET A 1 96 ? -7.363 -14.125 -18.688 1 88.75 96 MET A C 1
ATOM 698 O O . MET A 1 96 ? -6.863 -15.242 -18.766 1 88.75 96 MET A O 1
ATOM 702 N N . ALA A 1 97 ? -7.977 -13.734 -17.625 1 92.31 97 ALA A N 1
ATOM 703 C CA . ALA A 1 97 ? -7.82 -14.438 -16.359 1 92.31 97 ALA A CA 1
ATOM 704 C C . ALA A 1 97 ? -8.852 -15.555 -16.219 1 92.31 97 ALA A C 1
ATOM 706 O O . ALA A 1 97 ? -10 -15.406 -16.641 1 92.31 97 ALA A O 1
ATOM 707 N N . ASP A 1 98 ? -8.461 -16.641 -15.719 1 92.31 98 ASP A N 1
ATOM 708 C CA . ASP A 1 98 ? -9.383 -17.688 -15.289 1 92.31 98 ASP A CA 1
ATOM 709 C C . ASP A 1 98 ? -9.898 -17.422 -13.883 1 92.31 98 ASP A C 1
ATOM 711 O O . ASP A 1 98 ? -11.031 -17.781 -13.547 1 92.31 98 ASP A O 1
ATOM 715 N N . VAL A 1 99 ? -9.062 -16.812 -13.078 1 93.88 99 VAL A N 1
ATOM 716 C CA . VAL A 1 99 ? -9.406 -16.438 -11.703 1 93.88 99 VAL A CA 1
ATOM 717 C C . VAL A 1 99 ? -8.828 -15.07 -11.383 1 93.88 99 VAL A C 1
ATOM 719 O O . VAL A 1 99 ? -7.695 -14.766 -11.758 1 93.88 99 VAL A O 1
ATOM 722 N N . VAL A 1 100 ? -9.641 -14.266 -10.727 1 94.19 100 VAL A N 1
ATOM 723 C CA . VAL A 1 100 ? -9.188 -12.977 -10.211 1 94.19 100 VAL A CA 1
ATOM 724 C C . VAL A 1 100 ? -9 -13.062 -8.703 1 94.19 100 VAL A C 1
ATOM 726 O O . VAL A 1 100 ? -9.93 -13.43 -7.973 1 94.19 100 VAL A O 1
ATOM 729 N N . VAL A 1 101 ? -7.766 -12.805 -8.297 1 96.31 101 VAL A N 1
ATOM 730 C CA . VAL A 1 101 ? -7.461 -12.719 -6.871 1 96.31 101 VAL A CA 1
ATOM 731 C C . VAL A 1 101 ? -7.449 -11.25 -6.438 1 96.31 101 VAL A C 1
ATOM 733 O O . VAL A 1 101 ? -6.684 -10.445 -6.969 1 96.31 101 VAL A O 1
ATOM 736 N N . LEU A 1 102 ? -8.266 -10.945 -5.457 1 95.19 102 LEU A N 1
ATOM 737 C CA . LEU A 1 102 ? -8.469 -9.57 -5 1 95.19 102 LEU A CA 1
ATOM 738 C C . LEU A 1 102 ? -7.996 -9.406 -3.559 1 95.19 102 LEU A C 1
ATOM 740 O O . LEU A 1 102 ? -8.758 -9.664 -2.621 1 95.19 102 LEU A O 1
ATOM 744 N N . PRO A 1 103 ? -6.781 -8.898 -3.398 1 96.12 103 PRO A N 1
ATOM 745 C CA . PRO A 1 103 ? -6.34 -8.594 -2.035 1 96.12 103 PRO A CA 1
ATOM 746 C C . PRO A 1 103 ? -7.047 -7.375 -1.444 1 96.12 103 PRO A C 1
ATOM 748 O O . PRO A 1 103 ? -7.188 -6.352 -2.117 1 96.12 103 PRO A O 1
ATOM 751 N N . VAL A 1 104 ? -7.492 -7.508 -0.242 1 93.12 104 VAL A N 1
ATOM 752 C CA . VAL A 1 104 ? -8.141 -6.418 0.477 1 93.12 104 VAL A CA 1
ATOM 753 C C . VAL A 1 104 ? -7.52 -6.266 1.862 1 93.12 104 VAL A C 1
ATOM 755 O O . VAL A 1 104 ? -7.191 -7.262 2.514 1 93.12 104 VAL A O 1
ATOM 758 N N . LEU A 1 105 ? -7.324 -5.031 2.268 1 90.94 105 LEU A N 1
ATOM 759 C CA . LEU A 1 105 ? -6.801 -4.746 3.6 1 90.94 105 LEU A CA 1
ATOM 760 C C . LEU A 1 105 ? -7.934 -4.453 4.578 1 90.94 105 LEU A C 1
ATOM 762 O O . LEU A 1 105 ? -9 -3.971 4.176 1 90.94 105 LEU A O 1
ATOM 766 N N . PRO A 1 106 ? -7.66 -4.812 5.848 1 87.38 106 PRO A N 1
ATOM 767 C CA . PRO A 1 106 ? -8.633 -4.43 6.879 1 87.38 106 PRO A CA 1
ATOM 768 C C . PRO A 1 106 ? -8.523 -2.959 7.273 1 87.38 106 PRO A C 1
ATOM 770 O O . PRO A 1 106 ? -8.094 -2.646 8.383 1 87.38 106 PRO A O 1
ATOM 773 N N . SER A 1 107 ? -8.859 -2.115 6.363 1 86.69 107 SER A N 1
ATOM 774 C CA . SER A 1 107 ? -8.688 -0.681 6.566 1 86.69 107 SER A CA 1
ATOM 775 C C . SER A 1 107 ? -9.883 0.104 6.039 1 86.69 107 SER A C 1
ATOM 777 O O . SER A 1 107 ? -10.383 -0.176 4.945 1 86.69 107 SER A O 1
ATOM 779 N N . ALA A 1 108 ? -10.242 1.079 6.812 1 81.88 108 ALA A N 1
ATOM 780 C CA . ALA A 1 108 ? -11.352 1.944 6.41 1 81.88 108 ALA A CA 1
ATOM 781 C C . ALA A 1 108 ? -11.008 2.715 5.137 1 81.88 108 ALA A C 1
ATOM 783 O O . ALA A 1 108 ? -11.898 3.02 4.336 1 81.88 108 ALA A O 1
ATOM 784 N N . PHE A 1 109 ? -9.734 3.016 4.949 1 82.81 109 PHE A N 1
ATOM 785 C CA . PHE A 1 109 ? -9.305 3.754 3.768 1 82.81 109 PHE A CA 1
ATOM 786 C C . PHE A 1 109 ? -9.531 2.93 2.504 1 82.81 109 PHE A C 1
ATOM 788 O O . PHE A 1 109 ? -9.562 3.477 1.399 1 82.81 109 PHE A O 1
ATOM 795 N N . ASP A 1 110 ? -9.75 1.628 2.703 1 84.69 110 ASP A N 1
ATOM 796 C CA . ASP A 1 110 ? -9.711 0.728 1.554 1 84.69 110 ASP A CA 1
ATOM 797 C C . ASP A 1 110 ? -11.109 0.274 1.16 1 84.69 110 ASP A C 1
ATOM 799 O O . ASP A 1 110 ? -11.312 -0.256 0.066 1 84.69 110 ASP A O 1
ATOM 803 N N . GLU A 1 111 ? -12.07 0.497 2.018 1 84.5 111 GLU A N 1
ATOM 804 C CA . GLU A 1 111 ? -13.398 -0.079 1.841 1 84.5 111 GLU A CA 1
ATOM 805 C C . GLU A 1 111 ? -14.07 0.447 0.572 1 84.5 111 GLU A C 1
ATOM 807 O O . GLU A 1 111 ? -14.562 -0.333 -0.245 1 84.5 111 GLU A O 1
ATOM 812 N N . GLN A 1 112 ? -13.992 1.709 0.422 1 81.31 112 GLN A N 1
ATOM 813 C CA . GLN A 1 112 ? -14.664 2.311 -0.727 1 81.31 112 GLN A CA 1
ATOM 814 C C . GLN A 1 112 ? -14.016 1.863 -2.035 1 81.31 112 GLN A C 1
ATOM 816 O O . GLN A 1 112 ? -14.719 1.542 -2.998 1 81.31 112 GLN A O 1
ATOM 821 N N . ALA A 1 113 ? -12.703 1.921 -2.047 1 80.62 113 ALA A N 1
ATOM 822 C CA . ALA A 1 113 ? -11.984 1.468 -3.234 1 80.62 113 ALA A CA 1
ATOM 823 C C . ALA A 1 113 ? -12.305 0.008 -3.545 1 80.62 113 ALA A C 1
ATOM 825 O O . ALA A 1 113 ? -12.5 -0.358 -4.707 1 80.62 113 ALA A O 1
ATOM 826 N N . THR A 1 114 ? -12.398 -0.818 -2.539 1 84.5 114 THR A N 1
ATOM 827 C CA . THR A 1 114 ? -12.711 -2.23 -2.711 1 84.5 114 THR A CA 1
ATOM 828 C C . THR A 1 114 ? -14.125 -2.406 -3.264 1 84.5 114 THR A C 1
ATOM 830 O O . THR A 1 114 ? -14.344 -3.188 -4.191 1 84.5 114 THR A O 1
ATOM 833 N N . GLN A 1 115 ? -15 -1.67 -2.688 1 85.38 115 GLN A N 1
ATOM 834 C CA . GLN A 1 115 ? -16.391 -1.738 -3.15 1 85.38 115 GLN A CA 1
ATOM 835 C C . GLN A 1 115 ? -16.484 -1.344 -4.621 1 85.38 115 GLN A C 1
ATOM 837 O O . GLN A 1 115 ? -17.172 -2.01 -5.398 1 85.38 115 GLN A O 1
ATOM 842 N N . ARG A 1 116 ? -15.82 -0.313 -4.941 1 83 116 ARG A N 1
ATOM 843 C CA . ARG A 1 116 ? -15.828 0.159 -6.32 1 83 116 ARG A CA 1
ATOM 844 C C . ARG A 1 116 ? -15.25 -0.894 -7.266 1 83 116 ARG A C 1
ATOM 846 O O . ARG A 1 116 ? -15.805 -1.141 -8.336 1 83 116 ARG A O 1
ATOM 853 N N . PHE A 1 117 ? -14.234 -1.489 -6.895 1 84.44 117 PHE A N 1
ATOM 854 C CA . PHE A 1 117 ? -13.594 -2.482 -7.75 1 84.44 117 PHE A CA 1
ATOM 855 C C . PHE A 1 117 ? -14.477 -3.719 -7.895 1 84.44 117 PHE A C 1
ATOM 857 O O . PHE A 1 117 ? -14.602 -4.27 -8.992 1 84.44 117 PHE A O 1
ATOM 864 N N . LEU A 1 118 ? -15.078 -4.168 -6.805 1 84.81 118 LEU A N 1
ATOM 865 C CA . LEU A 1 118 ? -15.992 -5.309 -6.859 1 84.81 118 LEU A CA 1
ATOM 866 C C . LEU A 1 118 ? -17.172 -5.016 -7.777 1 84.81 118 LEU A C 1
ATOM 868 O O . LEU A 1 118 ? -17.594 -5.883 -8.539 1 84.81 118 LEU A O 1
ATOM 872 N N . GLY A 1 119 ? -17.641 -3.814 -7.684 1 83.75 119 GLY A N 1
ATOM 873 C CA . GLY A 1 119 ? -18.703 -3.398 -8.594 1 83.75 119 GLY A CA 1
ATOM 874 C C . GLY A 1 119 ? -18.281 -3.447 -10.055 1 83.75 119 GLY A C 1
ATOM 875 O O . GLY A 1 119 ? -19.031 -3.926 -10.906 1 83.75 119 GLY A O 1
ATOM 876 N N . LYS A 1 120 ? -17.094 -3.018 -10.273 1 82.31 120 LYS A N 1
ATOM 877 C CA . LYS A 1 120 ? -16.562 -3.047 -11.633 1 82.31 120 LYS A CA 1
ATOM 878 C C . LYS A 1 120 ? -16.406 -4.48 -12.133 1 82.31 120 LYS A C 1
ATOM 880 O O . LYS A 1 120 ? -16.734 -4.781 -13.281 1 82.31 120 LYS A O 1
ATOM 885 N N . LEU A 1 121 ? -15.914 -5.332 -11.305 1 83 121 LEU A N 1
ATOM 886 C CA . LEU A 1 121 ? -15.742 -6.73 -11.672 1 83 121 LEU A CA 1
ATOM 887 C C . LEU A 1 121 ? -17.094 -7.379 -11.992 1 83 121 LEU A C 1
ATOM 889 O O . LEU A 1 121 ? -17.188 -8.195 -12.914 1 83 121 LEU A O 1
ATOM 893 N N . GLU A 1 122 ? -18.031 -7.031 -11.195 1 82 122 GLU A N 1
ATOM 894 C CA . GLU A 1 122 ? -19.375 -7.566 -11.43 1 82 122 GLU A CA 1
ATOM 895 C C . GLU A 1 122 ? -19.906 -7.129 -12.789 1 82 122 GLU A C 1
ATOM 897 O O . GLU A 1 122 ? -20.547 -7.914 -13.492 1 82 122 GLU A O 1
ATOM 902 N N . GLU A 1 123 ? -19.609 -5.93 -13.094 1 80.69 123 GLU A N 1
ATOM 903 C CA . GLU A 1 123 ? -20.031 -5.406 -14.391 1 80.69 123 GLU A CA 1
ATOM 904 C C . GLU A 1 123 ? -19.344 -6.137 -15.539 1 80.69 123 GLU A C 1
ATOM 906 O O . GLU A 1 123 ? -19.953 -6.426 -16.562 1 80.69 123 GLU A O 1
ATOM 911 N N . LEU A 1 124 ? -18.172 -6.426 -15.352 1 77 124 LEU A N 1
ATOM 912 C CA . LEU A 1 124 ? -17.375 -7.074 -16.391 1 77 124 LEU A CA 1
ATOM 913 C C . LEU A 1 124 ? -17.766 -8.539 -16.531 1 77 124 LEU A C 1
ATOM 915 O O . LEU A 1 124 ? -17.75 -9.086 -17.641 1 77 124 LEU A O 1
ATOM 919 N N . LYS A 1 125 ? -17.953 -9.172 -15.359 1 69 125 LYS A N 1
ATOM 920 C CA . LYS A 1 125 ? -18.391 -10.562 -15.398 1 69 125 LYS A CA 1
ATOM 921 C C . LYS A 1 125 ? -19.703 -10.703 -16.172 1 69 125 LYS A C 1
ATOM 923 O O . LYS A 1 125 ? -19.906 -11.695 -16.875 1 69 125 LYS A O 1
ATOM 928 N N . SER A 1 126 ? -20.422 -9.805 -15.914 1 62.44 126 SER A N 1
ATOM 929 C CA . SER A 1 126 ? -21.719 -9.836 -16.609 1 62.44 126 SER A CA 1
ATOM 930 C C . SER A 1 126 ? -21.531 -9.75 -18.109 1 62.44 126 SER A C 1
ATOM 932 O O . SER A 1 126 ? -22.328 -10.312 -18.875 1 62.44 126 SER A O 1
ATOM 934 N N . ILE A 1 127 ? -20.5 -9.133 -18.344 1 52.84 127 ILE A N 1
ATOM 935 C CA . ILE A 1 127 ? -20.203 -8.961 -19.766 1 52.84 127 ILE A CA 1
ATOM 936 C C . ILE A 1 127 ? -19.469 -10.188 -20.297 1 52.84 127 ILE A C 1
ATOM 938 O O . ILE A 1 127 ? -19.734 -10.641 -21.406 1 52.84 127 ILE A O 1
ATOM 942 N N . ALA A 1 128 ? -18.672 -10.609 -19.359 1 53 128 ALA A N 1
ATOM 943 C CA . ALA A 1 128 ? -17.859 -11.742 -19.812 1 53 128 ALA A CA 1
ATOM 944 C C . ALA A 1 128 ? -18.625 -13.047 -19.672 1 53 128 ALA A C 1
ATOM 946 O O . ALA A 1 128 ? -19.406 -13.234 -18.734 1 53 128 ALA A O 1
ATOM 947 N N . LYS A 1 129 ? -19.172 -13.68 -20.641 1 51.81 129 LYS A N 1
ATOM 948 C CA . LYS A 1 129 ? -19.953 -14.906 -20.734 1 51.81 129 LYS A CA 1
ATOM 949 C C . LYS A 1 129 ? -19.531 -15.906 -19.656 1 51.81 129 LYS A C 1
ATOM 951 O O . LYS A 1 129 ? -20.344 -16.719 -19.219 1 51.81 129 LYS A O 1
ATOM 956 N N . ASN A 1 130 ? -18.219 -15.891 -19.297 1 55.5 130 ASN A N 1
ATOM 957 C CA . ASN A 1 130 ? -17.688 -16.906 -18.406 1 55.5 130 ASN A CA 1
ATOM 958 C C . ASN A 1 130 ? -17.5 -16.359 -16.984 1 55.5 130 ASN A C 1
ATOM 960 O O . ASN A 1 130 ? -17.031 -15.234 -16.812 1 55.5 130 ASN A O 1
ATOM 964 N N . ARG A 1 131 ? -18.391 -16.922 -16 1 60.03 131 ARG A N 1
ATOM 965 C CA . ARG A 1 131 ? -18.359 -16.531 -14.594 1 60.03 131 ARG A CA 1
ATOM 966 C C . ARG A 1 131 ? -16.938 -16.641 -14.031 1 60.03 131 ARG A C 1
ATOM 968 O O . ARG A 1 131 ? -16.438 -17.734 -13.789 1 60.03 131 ARG A O 1
ATOM 975 N N . LYS A 1 132 ? -16.156 -15.531 -14.266 1 71.06 132 LYS A N 1
ATOM 976 C CA . LYS A 1 132 ? -14.82 -15.562 -13.672 1 71.06 132 LYS A CA 1
ATOM 977 C C . LYS A 1 132 ? -14.898 -15.57 -12.148 1 71.06 132 LYS A C 1
ATOM 979 O O . LYS A 1 132 ? -15.758 -14.906 -11.562 1 71.06 132 LYS A O 1
ATOM 984 N N . SER A 1 133 ? -14.188 -16.547 -11.609 1 85.69 133 SER A N 1
ATOM 985 C CA . SER A 1 133 ? -14.133 -16.688 -10.156 1 85.69 133 SER A CA 1
ATOM 986 C C . SER A 1 133 ? -13.32 -15.555 -9.531 1 85.69 133 SER A C 1
ATOM 988 O O . SER A 1 133 ? -12.258 -15.188 -10.047 1 85.69 133 SER A O 1
ATOM 990 N N . VAL A 1 134 ? -13.914 -14.867 -8.641 1 89.81 134 VAL A N 1
ATOM 991 C CA . VAL A 1 134 ? -13.211 -13.844 -7.871 1 89.81 134 VAL A CA 1
ATOM 992 C C . VAL A 1 134 ? -12.914 -14.367 -6.469 1 89.81 134 VAL A C 1
ATOM 994 O O . VAL A 1 134 ? -13.828 -14.75 -5.734 1 89.81 134 VAL A O 1
ATOM 997 N N . ALA A 1 135 ? -11.633 -14.43 -6.215 1 94.69 135 ALA A N 1
ATOM 998 C CA . ALA A 1 135 ? -11.203 -14.828 -4.879 1 94.69 135 ALA A CA 1
ATOM 999 C C . ALA A 1 135 ? -10.758 -13.625 -4.062 1 94.69 135 ALA A C 1
ATOM 1001 O O . ALA A 1 135 ? -9.695 -13.047 -4.32 1 94.69 135 ALA A O 1
ATOM 1002 N N . VAL A 1 136 ? -11.539 -13.273 -3.07 1 94.81 136 VAL A N 1
ATOM 1003 C CA . VAL A 1 136 ? -11.172 -12.18 -2.178 1 94.81 136 VAL A CA 1
ATOM 1004 C C . VAL A 1 136 ? -10.211 -12.695 -1.104 1 94.81 136 VAL A C 1
ATOM 1006 O O . VAL A 1 136 ? -10.484 -13.703 -0.452 1 94.81 136 VAL A O 1
ATOM 1009 N N . VAL A 1 137 ? -9.078 -11.977 -0.959 1 96.94 137 VAL A N 1
ATOM 1010 C CA . VAL A 1 137 ? -8.062 -12.359 0.019 1 96.94 137 VAL A CA 1
ATOM 1011 C C . VAL A 1 137 ? -7.895 -11.242 1.05 1 96.94 137 VAL A C 1
ATOM 1013 O O . VAL A 1 137 ? -7.496 -10.125 0.708 1 96.94 137 VAL A O 1
ATOM 1016 N N . GLY A 1 138 ? -8.273 -11.555 2.354 1 95.62 138 GLY A N 1
ATOM 1017 C CA . GLY A 1 138 ? -7.887 -10.625 3.408 1 95.62 138 GLY A CA 1
ATOM 1018 C C . GLY A 1 138 ? -6.395 -10.625 3.684 1 95.62 138 GLY A C 1
ATOM 1019 O O . GLY A 1 138 ? -5.836 -11.633 4.121 1 95.62 138 GLY A O 1
ATOM 1020 N N . ASN A 1 139 ? -5.773 -9.523 3.346 1 95.62 139 ASN A N 1
ATOM 1021 C CA . ASN A 1 139 ? -4.324 -9.438 3.471 1 95.62 139 ASN A CA 1
ATOM 1022 C C . ASN A 1 139 ? -3.912 -8.625 4.691 1 95.62 139 ASN A C 1
ATOM 1024 O O . ASN A 1 139 ? -4.68 -7.785 5.172 1 95.62 139 ASN A O 1
ATOM 1028 N N . ARG A 1 140 ? -2.752 -8.914 5.246 1 92.94 140 ARG A N 1
ATOM 1029 C CA . ARG A 1 140 ? -2.137 -8.234 6.375 1 92.94 140 ARG A CA 1
ATOM 1030 C C . ARG A 1 140 ? -3.094 -8.164 7.562 1 92.94 140 ARG A C 1
ATOM 1032 O O . ARG A 1 140 ? -3.293 -7.094 8.141 1 92.94 140 ARG A O 1
ATOM 1039 N N . LEU A 1 141 ? -3.637 -9.266 7.906 1 92.25 141 LEU A N 1
ATOM 1040 C CA . LEU A 1 141 ? -4.602 -9.328 9 1 92.25 141 LEU A CA 1
ATOM 1041 C C . LEU A 1 141 ? -3.904 -9.664 10.312 1 92.25 141 LEU A C 1
ATOM 1043 O O . LEU A 1 141 ? -2.936 -10.422 10.336 1 92.25 141 LEU A O 1
ATOM 1047 N N . ARG A 1 142 ? -4.375 -8.969 11.328 1 87.69 142 ARG A N 1
ATOM 1048 C CA . ARG A 1 142 ? -4.039 -9.328 12.695 1 87.69 142 ARG A CA 1
ATOM 1049 C C . ARG A 1 142 ? -5.23 -9.969 13.406 1 87.69 142 ARG A C 1
ATOM 1051 O O . ARG A 1 142 ? -6.352 -9.461 13.32 1 87.69 142 ARG A O 1
ATOM 1058 N N . ALA A 1 143 ? -4.996 -11.117 13.992 1 81.56 143 ALA A N 1
ATOM 1059 C CA . ALA A 1 143 ? -6.094 -11.883 14.578 1 81.56 143 ALA A CA 1
ATOM 1060 C C . ALA A 1 143 ? -6.754 -11.102 15.711 1 81.56 143 ALA A C 1
ATOM 1062 O O . ALA A 1 143 ? -6.074 -10.43 16.5 1 81.56 143 ALA A O 1
ATOM 1063 N N . ARG A 1 144 ? -8.094 -11.164 15.664 1 81.88 144 ARG A N 1
ATOM 1064 C CA . ARG A 1 144 ? -8.906 -10.688 16.766 1 81.88 144 ARG A CA 1
ATOM 1065 C C . ARG A 1 144 ? -8.805 -9.172 16.906 1 81.88 144 ARG A C 1
ATOM 1067 O O . ARG A 1 144 ? -8.594 -8.656 18.016 1 81.88 144 ARG A O 1
ATOM 1074 N N . THR A 1 145 ? -8.766 -8.547 15.773 1 83.5 145 THR A N 1
ATOM 1075 C CA . THR A 1 145 ? -8.758 -7.09 15.789 1 83.5 145 THR A CA 1
ATOM 1076 C C . THR A 1 145 ? -10.078 -6.531 15.258 1 83.5 145 THR A C 1
ATOM 1078 O O . THR A 1 145 ? -10.789 -7.215 14.523 1 83.5 145 THR A O 1
ATOM 1081 N N . LYS A 1 146 ? -10.359 -5.332 15.641 1 82.94 146 LYS A N 1
ATOM 1082 C CA . LYS A 1 146 ? -11.523 -4.621 15.117 1 82.94 146 LYS A CA 1
ATOM 1083 C C . LYS A 1 146 ? -11.43 -4.457 13.602 1 82.94 146 LYS A C 1
ATOM 1085 O O . LYS A 1 146 ? -12.445 -4.516 12.906 1 82.94 146 LYS A O 1
ATOM 1090 N N . ALA A 1 147 ? -10.258 -4.324 13.148 1 81.31 147 ALA A N 1
ATOM 1091 C CA . ALA A 1 147 ? -10.039 -4.148 11.719 1 81.31 147 ALA A CA 1
ATOM 1092 C C . ALA A 1 147 ? -10.422 -5.406 10.945 1 81.31 147 ALA A C 1
ATOM 1094 O O . ALA A 1 147 ? -11.047 -5.324 9.883 1 81.31 147 ALA A O 1
ATOM 1095 N N . ALA A 1 148 ? -10.094 -6.512 11.531 1 85.31 148 ALA A N 1
ATOM 1096 C CA . ALA A 1 148 ? -10.445 -7.777 10.891 1 85.31 148 ALA A CA 1
ATOM 1097 C C . ALA A 1 148 ? -11.961 -7.98 10.875 1 85.31 148 ALA A C 1
ATOM 1099 O O . ALA A 1 148 ? -12.523 -8.406 9.859 1 85.31 148 ALA A O 1
ATOM 1100 N N . ASP A 1 149 ? -12.523 -7.629 11.969 1 87.75 149 ASP A N 1
ATOM 1101 C CA . ASP A 1 149 ? -13.977 -7.73 12.055 1 87.75 149 ASP A CA 1
ATOM 1102 C C . ASP A 1 149 ? -14.648 -6.793 11.055 1 87.75 149 ASP A C 1
ATOM 1104 O O . ASP A 1 149 ? -15.641 -7.16 10.43 1 87.75 149 ASP A O 1
ATOM 1108 N N . ARG A 1 150 ? -14.133 -5.703 10.961 1 85.12 150 ARG A N 1
ATOM 1109 C CA . ARG A 1 150 ? -14.656 -4.699 10.047 1 85.12 150 ARG A CA 1
ATOM 1110 C C . ARG A 1 150 ? -14.602 -5.188 8.602 1 85.12 150 ARG A C 1
ATOM 1112 O O . ARG A 1 150 ? -15.523 -4.949 7.82 1 85.12 150 ARG A O 1
ATOM 1119 N N . LEU A 1 151 ? -13.547 -5.793 8.305 1 87.5 151 LEU A N 1
ATOM 1120 C CA . LEU A 1 151 ? -13.398 -6.328 6.949 1 87.5 151 LEU A CA 1
ATOM 1121 C C . LEU A 1 151 ? -14.5 -7.336 6.645 1 87.5 151 LEU A C 1
ATOM 1123 O O . LEU A 1 151 ? -15.133 -7.273 5.59 1 87.5 151 LEU A O 1
ATOM 1127 N N . ASP A 1 152 ? -14.758 -8.242 7.602 1 89.38 152 ASP A N 1
ATOM 1128 C CA . ASP A 1 152 ? -15.789 -9.258 7.418 1 89.38 152 ASP A CA 1
ATOM 1129 C C . ASP A 1 152 ? -17.172 -8.617 7.285 1 89.38 152 ASP A C 1
ATOM 1131 O O . ASP A 1 152 ? -17.969 -9.031 6.445 1 89.38 152 ASP A O 1
ATOM 1135 N N . GLN A 1 153 ? -17.344 -7.66 8.078 1 89.25 153 GLN A N 1
ATOM 1136 C CA . GLN A 1 153 ? -18.625 -6.969 8.047 1 89.25 153 GLN A CA 1
ATOM 1137 C C . GLN A 1 153 ? -18.812 -6.234 6.719 1 89.25 153 GLN A C 1
ATOM 1139 O O . GLN A 1 153 ? -19.891 -6.305 6.117 1 89.25 153 GLN A O 1
ATOM 1144 N N . PHE A 1 154 ? -17.797 -5.617 6.344 1 87.62 154 PHE A N 1
ATOM 1145 C CA . PHE A 1 154 ? -17.844 -4.867 5.094 1 87.62 154 PHE A CA 1
ATOM 1146 C C . PHE A 1 154 ? -18.078 -5.797 3.91 1 87.62 154 PHE A C 1
ATOM 1148 O O . PHE A 1 154 ? -19 -5.586 3.113 1 87.62 154 PHE A O 1
ATOM 1155 N N . LEU A 1 155 ? -17.297 -6.82 3.805 1 89.44 155 LEU A N 1
ATOM 1156 C CA . LEU A 1 155 ? -17.422 -7.75 2.688 1 89.44 155 LEU A CA 1
ATOM 1157 C C . LEU A 1 155 ? -18.781 -8.445 2.701 1 89.44 155 LEU A C 1
ATOM 1159 O O . LEU A 1 155 ? -19.406 -8.609 1.652 1 89.44 155 LEU A O 1
ATOM 1163 N N . GLY A 1 156 ? -19.234 -8.82 3.898 1 88.69 156 GLY A N 1
ATOM 1164 C CA . GLY A 1 156 ? -20.562 -9.406 4.016 1 88.69 156 GLY A CA 1
ATOM 1165 C C . GLY A 1 156 ? -21.656 -8.484 3.512 1 88.69 156 GLY A C 1
ATOM 1166 O O . GLY A 1 156 ? -22.594 -8.938 2.855 1 88.69 156 GLY A O 1
ATOM 1167 N N . GLY A 1 157 ? -21.547 -7.281 3.754 1 85.69 157 GLY A N 1
ATOM 1168 C CA . GLY A 1 157 ? -22.516 -6.281 3.348 1 85.69 157 GLY A CA 1
ATOM 1169 C C . GLY A 1 157 ? -22.625 -6.137 1.842 1 85.69 157 GLY A C 1
ATOM 1170 O O . GLY A 1 157 ? -23.688 -5.754 1.328 1 85.69 157 GLY A O 1
ATOM 1171 N N . VAL A 1 158 ? -21.578 -6.496 1.225 1 83.75 158 VAL A N 1
ATOM 1172 C CA . VAL A 1 158 ? -21.609 -6.355 -0.227 1 83.75 158 VAL A CA 1
ATOM 1173 C C . VAL A 1 158 ? -21.688 -7.734 -0.88 1 83.75 158 VAL A C 1
ATOM 1175 O O . VAL A 1 158 ? -21.422 -7.875 -2.076 1 83.75 158 VAL A O 1
ATOM 1178 N N . GLY A 1 159 ? -21.906 -8.758 -0.114 1 84.81 159 GLY A N 1
ATOM 1179 C CA . GLY A 1 159 ? -22.203 -10.078 -0.636 1 84.81 159 GLY A CA 1
ATOM 1180 C C . GLY A 1 159 ? -20.969 -10.883 -0.968 1 84.81 159 GLY A C 1
ATOM 1181 O O . GLY A 1 159 ? -20.984 -11.719 -1.871 1 84.81 159 GLY A O 1
ATOM 1182 N N . HIS A 1 160 ? -19.891 -10.555 -0.322 1 87.31 160 HIS A N 1
ATOM 1183 C CA . HIS A 1 160 ? -18.656 -11.273 -0.561 1 87.31 160 HIS A CA 1
ATOM 1184 C C . HIS A 1 160 ? -18.062 -11.812 0.742 1 8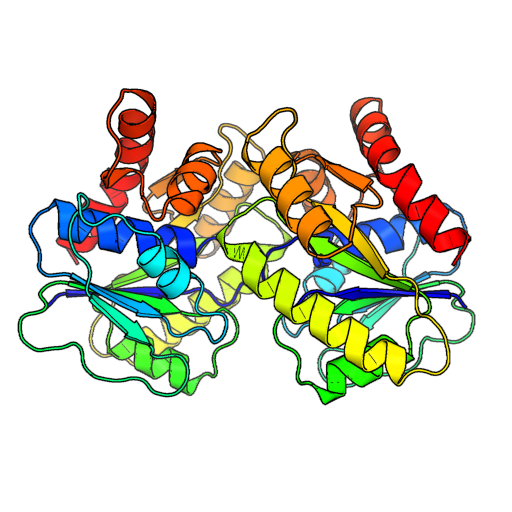7.31 160 HIS A C 1
ATOM 1186 O O . HIS A 1 160 ? -18.562 -11.492 1.826 1 87.31 160 HIS A O 1
ATOM 1192 N N . SER A 1 161 ? -17.219 -12.758 0.621 1 89.69 161 SER A N 1
ATOM 1193 C CA . SER A 1 161 ? -16.422 -13.266 1.733 1 89.69 161 SER A CA 1
ATOM 1194 C C . SER A 1 161 ? -14.992 -13.57 1.297 1 89.69 161 SER A C 1
ATOM 1196 O O . SER A 1 161 ? -14.719 -13.711 0.103 1 89.69 161 SER A O 1
ATOM 1198 N N . VAL A 1 162 ? -14.188 -13.625 2.346 1 92.44 162 VAL A N 1
ATOM 1199 C CA . VAL A 1 162 ? -12.805 -13.922 2.004 1 92.44 162 VAL A CA 1
ATOM 1200 C C . VAL A 1 162 ? -12.648 -15.422 1.748 1 92.44 162 VAL A C 1
ATOM 1202 O O . VAL A 1 162 ? -13.266 -16.234 2.426 1 92.44 162 VAL A O 1
ATOM 1205 N N . VAL A 1 163 ? -11.82 -15.719 0.708 1 95.19 163 VAL A N 1
ATOM 1206 C CA . VAL A 1 163 ? -11.422 -17.109 0.482 1 95.19 163 VAL A CA 1
ATOM 1207 C C . VAL A 1 163 ? -10.367 -17.516 1.513 1 95.19 163 VAL A C 1
ATOM 1209 O O . VAL A 1 163 ? -10.32 -18.672 1.929 1 95.19 163 VAL A O 1
ATOM 1212 N N . THR A 1 164 ? -9.5 -16.562 1.876 1 96.56 164 THR A N 1
ATOM 1213 C CA . THR A 1 164 ? -8.484 -16.812 2.893 1 96.56 164 THR A CA 1
ATOM 1214 C C . THR A 1 164 ? -8.023 -15.5 3.533 1 96.56 164 THR A C 1
ATOM 1216 O O . THR A 1 164 ? -8.32 -14.422 3.027 1 96.56 164 THR A O 1
ATOM 1219 N N . ARG A 1 165 ? -7.387 -15.695 4.68 1 95.62 165 ARG A N 1
ATOM 1220 C CA . ARG A 1 165 ? -6.793 -14.609 5.445 1 95.62 165 ARG A CA 1
ATOM 1221 C C . ARG A 1 165 ? -5.285 -14.797 5.586 1 95.62 165 ARG A C 1
ATOM 1223 O O . ARG A 1 165 ? -4.824 -15.844 6.043 1 95.62 165 ARG A O 1
ATOM 1230 N N . LEU A 1 166 ? -4.59 -13.812 5.117 1 97.31 166 LEU A N 1
ATOM 1231 C CA . LEU A 1 166 ? -3.139 -13.82 5.27 1 97.31 166 LEU A CA 1
ATOM 1232 C C . LEU A 1 166 ? -2.699 -12.875 6.375 1 97.31 166 LEU A C 1
ATOM 1234 O O . LEU A 1 166 ? -3.078 -11.695 6.375 1 97.31 166 LEU A O 1
ATOM 1238 N N . ARG A 1 167 ? -1.902 -13.383 7.32 1 95.75 167 ARG A N 1
ATOM 1239 C CA . ARG A 1 167 ? -1.507 -12.617 8.492 1 95.75 167 ARG A CA 1
ATOM 1240 C C . ARG A 1 167 ? -0.462 -11.562 8.133 1 95.75 167 ARG A C 1
ATOM 1242 O O . ARG A 1 167 ? 0.352 -11.773 7.234 1 95.75 167 ARG A O 1
ATOM 1249 N N . ASP A 1 168 ? -0.551 -10.492 8.812 1 92.44 168 ASP A N 1
ATOM 1250 C CA . ASP A 1 168 ? 0.528 -9.508 8.766 1 92.44 168 ASP A CA 1
ATOM 1251 C C . ASP A 1 168 ? 1.777 -10.031 9.469 1 92.44 168 ASP A C 1
ATOM 1253 O O . ASP A 1 168 ? 1.791 -10.18 10.695 1 92.44 168 ASP A O 1
ATOM 1257 N N . SER A 1 169 ? 2.818 -10.328 8.695 1 91.94 169 SER A N 1
ATOM 1258 C CA . SER A 1 169 ? 4.004 -10.969 9.258 1 91.94 169 SER A CA 1
ATOM 1259 C C . SER A 1 169 ? 5.27 -10.5 8.555 1 91.94 169 SER A C 1
ATOM 1261 O O . SER A 1 169 ? 5.273 -10.312 7.336 1 91.94 169 SER A O 1
ATOM 1263 N N . GLN A 1 170 ? 6.305 -10.414 9.359 1 88.94 170 GLN A N 1
ATOM 1264 C CA . GLN A 1 170 ? 7.598 -9.969 8.852 1 88.94 170 GLN A CA 1
ATOM 1265 C C . GLN A 1 170 ? 8.203 -10.992 7.895 1 88.94 170 GLN A C 1
ATOM 1267 O O . GLN A 1 170 ? 9.07 -10.664 7.09 1 88.94 170 GLN A O 1
ATOM 1272 N N . ILE A 1 171 ? 7.75 -12.18 7.957 1 93.31 171 ILE A N 1
ATOM 1273 C CA . ILE A 1 171 ? 8.328 -13.266 7.164 1 93.31 171 ILE A CA 1
ATOM 1274 C C . ILE A 1 171 ? 8.141 -12.969 5.676 1 93.31 171 ILE A C 1
ATOM 1276 O O . ILE A 1 171 ? 8.977 -13.336 4.852 1 93.31 171 ILE A O 1
ATOM 1280 N N . TYR A 1 172 ? 7.105 -12.258 5.324 1 94 172 TYR A N 1
ATOM 1281 C CA . TYR A 1 172 ? 6.855 -11.914 3.928 1 94 172 TYR A CA 1
ATOM 1282 C C . TYR A 1 172 ? 7.898 -10.93 3.416 1 94 172 TYR A C 1
ATOM 1284 O O . TYR A 1 172 ? 8.461 -11.117 2.336 1 94 172 TYR A O 1
ATOM 1292 N N . ALA A 1 173 ? 8.133 -9.922 4.168 1 89.12 173 ALA A N 1
ATOM 1293 C CA . ALA A 1 173 ? 9.133 -8.914 3.799 1 89.12 173 ALA A CA 1
ATOM 1294 C C . ALA A 1 173 ? 10.531 -9.531 3.736 1 89.12 173 ALA A C 1
ATOM 1296 O O . ALA A 1 173 ? 11.305 -9.234 2.822 1 89.12 173 ALA A O 1
ATOM 1297 N N . ASP A 1 174 ? 10.836 -10.352 4.699 1 90.94 174 ASP A N 1
ATOM 1298 C CA . ASP A 1 174 ? 12.141 -11 4.754 1 90.94 174 ASP A CA 1
ATOM 1299 C C . ASP A 1 174 ? 12.359 -11.891 3.529 1 90.94 174 ASP A C 1
ATOM 1301 O O . ASP A 1 174 ? 13.438 -11.867 2.928 1 90.94 174 ASP A O 1
ATOM 1305 N N . ALA A 1 175 ? 11.367 -12.656 3.217 1 94.5 175 ALA A N 1
ATOM 1306 C CA . ALA A 1 175 ? 11.469 -13.531 2.053 1 94.5 175 ALA A CA 1
ATOM 1307 C C . ALA A 1 175 ? 11.648 -12.727 0.771 1 94.5 175 ALA A C 1
ATOM 1309 O O . ALA A 1 175 ? 12.5 -13.039 -0.061 1 94.5 175 ALA A O 1
ATOM 1310 N N . ALA A 1 176 ? 10.898 -11.672 0.648 1 93.19 176 ALA A N 1
ATOM 1311 C CA . ALA A 1 176 ? 10.922 -10.844 -0.558 1 93.19 176 ALA A CA 1
ATOM 1312 C C . ALA A 1 176 ? 12.297 -10.219 -0.768 1 93.19 176 ALA A C 1
ATOM 1314 O O . ALA A 1 176 ? 12.742 -10.047 -1.905 1 93.19 176 ALA A O 1
ATOM 1315 N N . ALA A 1 177 ? 12.961 -9.898 0.303 1 90.56 177 ALA A N 1
ATOM 1316 C CA . ALA A 1 177 ? 14.273 -9.25 0.234 1 90.56 177 ALA A CA 1
ATOM 1317 C C . ALA A 1 177 ? 15.289 -10.133 -0.483 1 90.56 177 ALA A C 1
ATOM 1319 O O . ALA A 1 177 ? 16.25 -9.633 -1.068 1 90.56 177 ALA A O 1
ATOM 1320 N N . SER A 1 178 ? 15.016 -11.414 -0.513 1 94.25 178 SER A N 1
ATOM 1321 C CA . SER A 1 178 ? 15.938 -12.352 -1.151 1 94.25 178 SER A CA 1
ATOM 1322 C C . SER A 1 178 ? 15.312 -12.984 -2.389 1 94.25 178 SER A C 1
ATOM 1324 O O . SER A 1 178 ? 15.758 -14.039 -2.846 1 94.25 178 SER A O 1
ATOM 1326 N N . GLY A 1 179 ? 14.195 -12.406 -2.855 1 96.25 179 GLY A N 1
ATOM 1327 C CA . GLY A 1 179 ? 13.523 -12.938 -4.031 1 96.25 179 GLY A CA 1
ATOM 1328 C C . GLY A 1 179 ? 12.797 -14.242 -3.766 1 96.25 179 GLY A C 1
ATOM 1329 O O . GLY A 1 179 ? 12.586 -15.031 -4.684 1 96.25 179 GLY A O 1
ATOM 1330 N N . LEU A 1 180 ? 12.531 -14.477 -2.467 1 97.69 180 LEU A N 1
ATOM 1331 C CA . LEU A 1 180 ? 11.906 -15.734 -2.098 1 97.69 180 LEU A CA 1
ATOM 1332 C C . LEU A 1 180 ? 10.477 -15.516 -1.621 1 97.69 180 LEU A C 1
ATOM 1334 O O . LEU A 1 180 ? 10.047 -14.367 -1.442 1 97.69 180 LEU A O 1
ATOM 1338 N N . SER A 1 181 ? 9.711 -16.578 -1.634 1 97.81 181 SER A N 1
ATOM 1339 C CA . SER A 1 181 ? 8.383 -16.641 -1.042 1 97.81 181 SER A CA 1
ATOM 1340 C C . SER A 1 181 ? 8.328 -17.656 0.093 1 97.81 181 SER A C 1
ATOM 1342 O O . SER A 1 181 ? 9.32 -18.344 0.365 1 97.81 181 SER A O 1
ATOM 1344 N N . LEU A 1 182 ? 7.219 -17.719 0.745 1 98.06 182 LEU A N 1
ATOM 1345 C CA . LEU A 1 182 ? 6.996 -18.734 1.773 1 98.06 182 LEU A CA 1
ATOM 1346 C C . LEU A 1 182 ? 7.211 -20.141 1.214 1 98.06 182 LEU A C 1
ATOM 1348 O O . LEU A 1 182 ? 7.617 -21.047 1.941 1 98.06 182 LEU A O 1
ATOM 1352 N N . PHE A 1 183 ? 6.992 -20.281 -0.057 1 98.31 183 PHE A N 1
ATOM 1353 C CA . PHE A 1 183 ? 6.984 -21.609 -0.678 1 98.31 183 PHE A CA 1
ATOM 1354 C C . PHE A 1 183 ? 8.398 -22.047 -1.039 1 98.31 183 PHE A C 1
ATOM 1356 O O . PHE A 1 183 ? 8.609 -23.172 -1.478 1 98.31 183 PHE A O 1
ATOM 1363 N N . ASP A 1 184 ? 9.312 -21.156 -0.809 1 97.88 184 ASP A N 1
ATOM 1364 C CA . ASP A 1 184 ? 10.727 -21.469 -1.008 1 97.88 184 ASP A CA 1
ATOM 1365 C C . ASP A 1 184 ? 11.414 -21.766 0.322 1 97.88 184 ASP A C 1
ATOM 1367 O O . ASP A 1 184 ? 12.586 -22.156 0.347 1 97.88 184 ASP A O 1
ATOM 1371 N N . LEU A 1 185 ? 10.703 -21.484 1.419 1 96.75 185 LEU A N 1
ATOM 1372 C CA . LEU A 1 185 ? 11.305 -21.578 2.746 1 96.75 185 LEU A CA 1
ATOM 1373 C C . LEU A 1 185 ? 10.945 -22.891 3.42 1 96.75 185 LEU A C 1
ATOM 1375 O O . LEU A 1 185 ? 9.891 -23.469 3.137 1 96.75 185 LEU A O 1
ATOM 1379 N N . THR A 1 186 ? 11.914 -23.172 4.238 1 93.75 186 THR A N 1
ATOM 1380 C CA . THR A 1 186 ? 11.688 -24.344 5.074 1 93.75 186 THR A CA 1
ATOM 1381 C C . THR A 1 186 ? 11.461 -23.922 6.527 1 93.75 186 THR A C 1
ATOM 1383 O O . THR A 1 186 ? 11.547 -22.75 6.867 1 93.75 186 THR A O 1
ATOM 1386 N N . GLY A 1 187 ? 10.906 -24.75 7.367 1 94.5 187 GLY A N 1
ATOM 1387 C CA . GLY A 1 187 ? 10.758 -24.469 8.789 1 94.5 187 GLY A CA 1
ATOM 1388 C C . GLY A 1 187 ? 9.312 -24.375 9.227 1 94.5 187 GLY A C 1
ATOM 1389 O O . GLY A 1 187 ? 8.414 -24.203 8.398 1 94.5 187 GLY A O 1
ATOM 1390 N N . LYS A 1 188 ? 9.195 -24.344 10.484 1 96.31 188 LYS A N 1
ATOM 1391 C CA . LYS A 1 188 ? 7.863 -24.406 11.078 1 96.31 188 LYS A CA 1
ATOM 1392 C C . LYS A 1 188 ? 7.117 -23.078 10.883 1 96.31 188 LYS A C 1
ATOM 1394 O O . LYS A 1 188 ? 5.926 -23.078 10.57 1 96.31 188 LYS A O 1
ATOM 1399 N N . ARG A 1 189 ? 7.797 -21.984 11.016 1 95.69 189 ARG A N 1
ATOM 1400 C CA . ARG A 1 189 ? 7.164 -20.688 10.875 1 95.69 189 ARG A CA 1
ATOM 1401 C C . ARG A 1 189 ? 6.629 -20.484 9.461 1 95.69 189 ARG A C 1
ATOM 1403 O O . ARG A 1 189 ? 5.496 -20.031 9.281 1 95.69 189 ARG A O 1
ATOM 1410 N N . ALA A 1 190 ? 7.461 -20.859 8.523 1 96.88 190 ALA A N 1
ATOM 1411 C CA . ALA A 1 190 ? 7.035 -20.75 7.133 1 96.88 190 ALA A CA 1
ATOM 1412 C C . ALA A 1 190 ? 5.867 -21.688 6.836 1 96.88 190 ALA A C 1
ATOM 1414 O O . ALA A 1 190 ? 4.914 -21.297 6.152 1 96.88 190 ALA A O 1
ATOM 1415 N N . ALA A 1 191 ? 5.926 -22.844 7.41 1 97.31 191 ALA A N 1
ATOM 1416 C CA . ALA A 1 191 ? 4.871 -23.828 7.195 1 97.31 191 ALA A CA 1
ATOM 1417 C C . ALA A 1 191 ? 3.537 -23.328 7.746 1 97.31 191 ALA A C 1
ATOM 1419 O O . ALA A 1 191 ? 2.488 -23.531 7.129 1 97.31 191 ALA A O 1
ATOM 1420 N N . GLU A 1 192 ? 3.605 -22.719 8.852 1 96.94 192 GLU A N 1
ATOM 1421 C CA . GLU A 1 192 ? 2.4 -22.172 9.469 1 96.94 192 GLU A CA 1
ATOM 1422 C C . GLU A 1 192 ? 1.782 -21.078 8.602 1 96.94 192 GLU A C 1
ATOM 1424 O O . GLU A 1 192 ? 0.561 -21.016 8.453 1 96.94 192 GLU A O 1
ATOM 1429 N N . HIS A 1 193 ? 2.607 -20.266 8.031 1 97.56 193 HIS A N 1
ATOM 1430 C CA . HIS A 1 193 ? 2.104 -19.203 7.164 1 97.56 193 HIS A CA 1
ATOM 1431 C C . HIS A 1 193 ? 1.627 -19.75 5.828 1 97.56 193 HIS A C 1
ATOM 1433 O O . HIS A 1 193 ? 0.673 -19.234 5.242 1 97.56 193 HIS A O 1
ATOM 1439 N N . ARG A 1 194 ? 2.275 -20.859 5.367 1 97.81 194 ARG A N 1
ATOM 1440 C CA . ARG A 1 194 ? 1.834 -21.5 4.129 1 97.81 194 ARG A CA 1
ATOM 1441 C C . ARG A 1 194 ? 0.428 -22.062 4.277 1 97.81 194 ARG A C 1
ATOM 1443 O O . ARG A 1 194 ? -0.351 -22.078 3.324 1 97.81 194 ARG A O 1
ATOM 1450 N N . ALA A 1 195 ? 0.14 -22.5 5.477 1 97.81 195 ALA A N 1
ATOM 1451 C CA . ALA A 1 195 ? -1.184 -23.062 5.73 1 97.81 195 ALA A CA 1
ATOM 1452 C C . ALA A 1 195 ? -2.277 -22.031 5.484 1 97.81 195 ALA A C 1
ATOM 1454 O O . ALA A 1 195 ? -3.377 -22.375 5.043 1 97.81 195 ALA A O 1
ATOM 1455 N N . ASP A 1 196 ? -1.954 -20.766 5.68 1 97.5 196 ASP A N 1
ATOM 1456 C CA . ASP A 1 196 ? -2.918 -19.703 5.445 1 97.5 196 ASP A CA 1
ATOM 1457 C C . ASP A 1 196 ? -3.285 -19.609 3.965 1 97.5 196 ASP A C 1
ATOM 1459 O O . ASP A 1 196 ? -4.352 -19.094 3.613 1 97.5 196 ASP A O 1
ATOM 1463 N N . TRP A 1 197 ? -2.404 -20.094 3.105 1 98.38 197 TRP A N 1
ATOM 1464 C CA . TRP A 1 197 ? -2.564 -19.938 1.665 1 98.38 197 TRP A CA 1
ATOM 1465 C C . TRP A 1 197 ? -3.369 -21.094 1.073 1 98.38 197 TRP A C 1
ATOM 1467 O O . TRP A 1 197 ? -3.832 -21.016 -0.068 1 98.38 197 TRP A O 1
ATOM 1477 N N . GLU A 1 198 ? -3.58 -22.172 1.807 1 98.06 198 GLU A N 1
ATOM 1478 C CA . GLU A 1 198 ? -4.137 -23.406 1.281 1 98.06 198 GLU A CA 1
ATOM 1479 C C . GLU A 1 198 ? -5.531 -23.188 0.706 1 98.06 198 GLU A C 1
ATOM 1481 O O . GLU A 1 198 ? -5.84 -23.672 -0.39 1 98.06 198 GLU A O 1
ATOM 1486 N N . PRO A 1 199 ? -6.41 -22.453 1.382 1 97.88 199 PRO A N 1
ATOM 1487 C CA . PRO A 1 199 ? -7.738 -22.234 0.802 1 97.88 199 PRO A CA 1
ATOM 1488 C C . PRO A 1 199 ? -7.688 -21.516 -0.542 1 97.88 199 PRO A C 1
ATOM 1490 O O . PRO A 1 199 ? -8.469 -21.828 -1.444 1 97.88 199 PRO A O 1
ATOM 1493 N N . LEU A 1 200 ? -6.781 -20.562 -0.693 1 97.94 200 LEU A N 1
ATOM 1494 C CA . LEU A 1 200 ? -6.664 -19.828 -1.947 1 97.94 200 LEU A CA 1
ATOM 1495 C C . LEU A 1 200 ? -6.133 -20.734 -3.057 1 97.94 200 LEU A C 1
ATOM 1497 O O . LEU A 1 200 ? -6.648 -20.719 -4.176 1 97.94 200 LEU A O 1
ATOM 1501 N N . LEU A 1 201 ? -5.109 -21.516 -2.697 1 98 201 LEU A N 1
ATOM 1502 C CA . LEU A 1 201 ? -4.539 -22.422 -3.689 1 98 201 LEU A CA 1
ATOM 1503 C C . LEU A 1 201 ? -5.574 -23.438 -4.152 1 98 201 LEU A C 1
ATOM 1505 O O . LEU A 1 201 ? -5.676 -23.734 -5.348 1 98 201 LEU A O 1
ATOM 1509 N N . ALA A 1 202 ? -6.363 -23.938 -3.205 1 96.81 202 ALA A N 1
ATOM 1510 C CA . ALA A 1 202 ? -7.43 -24.891 -3.541 1 96.81 202 ALA A CA 1
ATOM 1511 C C . ALA A 1 202 ? -8.484 -24.219 -4.422 1 96.81 202 ALA A C 1
ATOM 1513 O O . ALA A 1 202 ? -8.984 -24.828 -5.371 1 96.81 202 ALA A O 1
ATOM 1514 N N . TYR A 1 203 ? -8.781 -23.016 -4.105 1 95.5 203 TYR A N 1
ATOM 1515 C CA . TYR A 1 203 ? -9.766 -22.266 -4.871 1 95.5 203 TYR A CA 1
ATOM 1516 C C . TYR A 1 203 ? -9.32 -22.094 -6.316 1 95.5 203 TYR A C 1
ATOM 1518 O O . TYR A 1 203 ? -10.117 -22.281 -7.242 1 95.5 203 TYR A O 1
ATOM 1526 N N . ILE A 1 204 ? -8.062 -21.797 -6.488 1 95.12 204 ILE A N 1
ATOM 1527 C CA . ILE A 1 204 ? -7.496 -21.531 -7.809 1 95.12 204 ILE A CA 1
ATOM 1528 C C . ILE A 1 204 ? -7.484 -22.828 -8.625 1 95.12 204 ILE A C 1
ATOM 1530 O O . ILE A 1 204 ? -7.754 -22.812 -9.828 1 95.12 204 ILE A O 1
ATOM 1534 N N . GLU A 1 205 ? -7.25 -23.906 -7.977 1 93.19 205 GLU A N 1
ATOM 1535 C CA . GLU A 1 205 ? -7.219 -25.203 -8.664 1 93.19 205 GLU A CA 1
ATOM 1536 C C . GLU A 1 205 ? -8.609 -25.609 -9.133 1 93.19 205 GLU A C 1
ATOM 1538 O O . GLU A 1 205 ? -8.758 -26.281 -10.148 1 93.19 205 GLU A O 1
ATOM 1543 N N . LYS A 1 206 ? -9.609 -25.188 -8.43 1 88.94 206 LYS A N 1
ATOM 1544 C CA . LYS A 1 206 ? -10.984 -25.562 -8.758 1 88.94 206 LYS A CA 1
ATOM 1545 C C . LYS A 1 206 ? -11.57 -24.625 -9.82 1 88.94 206 LYS A C 1
ATOM 1547 O O . LYS A 1 206 ? -12.539 -24.984 -10.5 1 88.94 206 LYS A O 1
ATOM 1552 N N . ALA A 1 207 ? -11.133 -23.484 -9.891 1 80.81 207 ALA A N 1
ATOM 1553 C CA . ALA A 1 207 ? -11.672 -22.5 -10.82 1 80.81 207 ALA A CA 1
ATOM 1554 C C . ALA A 1 207 ? -11.375 -22.891 -12.266 1 80.81 207 ALA A C 1
ATOM 1556 O O . ALA A 1 207 ? -10.344 -23.516 -12.547 1 80.81 207 ALA A O 1
ATOM 1557 N N . MET B 1 1 ? 1.691 31.016 5.062 1 92.69 1 MET B N 1
ATOM 1558 C CA . MET B 1 1 ? 1.151 29.656 4.926 1 92.69 1 MET B CA 1
ATOM 1559 C C . MET B 1 1 ? 2.27 28.641 4.695 1 92.69 1 MET B C 1
ATOM 1561 O O . MET B 1 1 ? 3.195 28.906 3.922 1 92.69 1 MET B O 1
ATOM 1565 N N . ARG B 1 2 ? 2.303 27.641 5.445 1 94.62 2 ARG B N 1
ATOM 1566 C CA . ARG B 1 2 ? 3.25 26.547 5.234 1 94.62 2 ARG B CA 1
ATOM 1567 C C . ARG B 1 2 ? 2.592 25.391 4.5 1 94.62 2 ARG B C 1
ATOM 1569 O O . ARG B 1 2 ? 1.523 24.922 4.898 1 94.62 2 ARG B O 1
ATOM 1576 N N . THR B 1 3 ? 3.266 24.938 3.451 1 95.88 3 THR B N 1
ATOM 1577 C CA . THR B 1 3 ? 2.727 23.875 2.621 1 95.88 3 THR B CA 1
ATOM 1578 C C . THR B 1 3 ? 3.561 22.594 2.768 1 95.88 3 THR B C 1
ATOM 1580 O O . THR B 1 3 ? 4.77 22.609 2.525 1 95.88 3 THR B O 1
ATOM 1583 N N . ILE B 1 4 ? 2.889 21.531 3.174 1 96.94 4 ILE B N 1
ATOM 1584 C CA . ILE B 1 4 ? 3.518 20.234 3.369 1 96.94 4 ILE B CA 1
ATOM 1585 C C . ILE B 1 4 ? 3.031 19.266 2.299 1 96.94 4 ILE B C 1
ATOM 1587 O O . ILE B 1 4 ? 1.834 18.969 2.209 1 96.94 4 ILE B O 1
ATOM 1591 N N . LEU B 1 5 ? 3.955 18.812 1.491 1 96.19 5 LEU B N 1
ATOM 1592 C CA . LEU B 1 5 ? 3.631 17.812 0.477 1 96.19 5 LEU B CA 1
ATOM 1593 C C . LEU B 1 5 ? 4.047 16.422 0.933 1 96.19 5 LEU B C 1
ATOM 1595 O O . LEU B 1 5 ? 5.219 16.172 1.222 1 96.19 5 LEU B O 1
ATOM 1599 N N . VAL B 1 6 ? 3.055 15.539 1.068 1 97.12 6 VAL B N 1
ATOM 1600 C CA . VAL B 1 6 ? 3.344 14.133 1.319 1 97.12 6 VAL B CA 1
ATOM 1601 C C . VAL B 1 6 ? 3.305 13.352 0.007 1 97.12 6 VAL B C 1
ATOM 1603 O O . VAL B 1 6 ? 2.24 13.188 -0.591 1 97.12 6 VAL B O 1
ATOM 1606 N N . ALA B 1 7 ? 4.488 12.867 -0.358 1 92.81 7 ALA B N 1
ATOM 1607 C CA . ALA B 1 7 ? 4.551 12.297 -1.701 1 92.81 7 ALA B CA 1
ATOM 1608 C C . ALA B 1 7 ? 5.566 11.156 -1.766 1 92.81 7 ALA B C 1
ATOM 1610 O O . ALA B 1 7 ? 6.566 11.164 -1.048 1 92.81 7 ALA B O 1
ATOM 1611 N N . ASN B 1 8 ? 5.293 10.25 -2.557 1 88.69 8 ASN B N 1
ATOM 1612 C CA . ASN B 1 8 ? 6.121 9.125 -2.975 1 88.69 8 ASN B CA 1
ATOM 1613 C C . ASN B 1 8 ? 5.543 8.43 -4.199 1 88.69 8 ASN B C 1
ATOM 1615 O O . ASN B 1 8 ? 4.324 8.391 -4.379 1 88.69 8 ASN B O 1
ATOM 1619 N N . ILE B 1 9 ? 6.398 7.902 -5.016 1 84.38 9 ILE B N 1
ATOM 1620 C CA . ILE B 1 9 ? 5.926 7.25 -6.234 1 84.38 9 ILE B CA 1
ATOM 1621 C C . ILE B 1 9 ? 5.5 5.816 -5.922 1 84.38 9 ILE B C 1
ATOM 1623 O O . ILE B 1 9 ? 4.848 5.164 -6.738 1 84.38 9 ILE B O 1
ATOM 1627 N N . LYS B 1 10 ? 5.867 5.391 -4.809 1 82.19 10 LYS B N 1
ATOM 1628 C CA . LYS B 1 10 ? 5.48 4.043 -4.406 1 82.19 10 LYS B CA 1
ATOM 1629 C C . LYS B 1 10 ? 4.086 4.031 -3.785 1 82.19 10 LYS B C 1
ATOM 1631 O O . LYS B 1 10 ? 3.771 4.863 -2.936 1 82.19 10 LYS B O 1
ATOM 1636 N N . GLY B 1 11 ? 3.266 3.07 -4.262 1 79.88 11 GLY B N 1
ATOM 1637 C CA . GLY B 1 11 ? 1.95 2.879 -3.668 1 79.88 11 GLY B CA 1
ATOM 1638 C C . GLY B 1 11 ? 1.995 2.154 -2.336 1 79.88 11 GLY B C 1
ATOM 1639 O O . GLY B 1 11 ? 2.838 1.279 -2.127 1 79.88 11 GLY B O 1
ATOM 1640 N N . GLY B 1 12 ? 1.14 2.564 -1.396 1 83.5 12 GLY B N 1
ATOM 1641 C CA . GLY B 1 12 ? 0.94 1.799 -0.176 1 83.5 12 GLY B CA 1
ATOM 1642 C C . GLY B 1 12 ? 1.953 2.123 0.906 1 83.5 12 GLY B C 1
ATOM 1643 O O . GLY B 1 12 ? 2 1.455 1.94 1 83.5 12 GLY B O 1
ATOM 1644 N N . CYS B 1 13 ? 2.697 3.174 0.741 1 87.88 13 CYS B N 1
ATOM 1645 C CA . CYS B 1 13 ? 3.773 3.453 1.684 1 87.88 13 CYS B CA 1
ATOM 1646 C C . CYS B 1 13 ? 3.264 4.258 2.873 1 87.88 13 CYS B C 1
ATOM 1648 O O . CYS B 1 13 ? 4.016 4.531 3.811 1 87.88 13 CYS B O 1
ATOM 1650 N N . GLY B 1 14 ? 1.985 4.719 2.818 1 92.44 14 GLY B N 1
ATOM 1651 C CA . GLY B 1 14 ? 1.399 5.367 3.98 1 92.44 14 GLY B CA 1
ATOM 1652 C C . GLY B 1 14 ? 1.229 6.863 3.805 1 92.44 14 GLY B C 1
ATOM 1653 O O . GLY B 1 14 ? 1.153 7.602 4.789 1 92.44 14 GLY B O 1
ATOM 1654 N N . LYS B 1 15 ? 1.194 7.344 2.613 1 94.69 15 LYS B N 1
ATOM 1655 C CA . LYS B 1 15 ? 1.049 8.766 2.334 1 94.69 15 LYS B CA 1
ATOM 1656 C C . LYS B 1 15 ? -0.221 9.328 2.969 1 94.69 15 LYS B C 1
ATOM 1658 O O . LYS B 1 15 ? -0.178 10.344 3.666 1 94.69 15 LYS B O 1
ATOM 1663 N N . THR B 1 16 ? -1.313 8.617 2.791 1 95.19 16 THR B N 1
ATOM 1664 C CA . THR B 1 16 ? -2.598 9.086 3.295 1 95.19 16 THR B CA 1
ATOM 1665 C C . THR B 1 16 ? -2.598 9.133 4.82 1 95.19 16 THR B C 1
ATOM 1667 O O . THR B 1 16 ? -3.053 10.109 5.422 1 95.19 16 THR B O 1
ATOM 1670 N N . THR B 1 17 ? -2.053 8.109 5.414 1 96 17 THR B N 1
ATOM 1671 C CA . THR B 1 17 ? -1.978 8.062 6.871 1 96 17 THR B CA 1
ATOM 1672 C C . THR B 1 17 ? -1.144 9.227 7.402 1 96 17 THR B C 1
ATOM 1674 O O . THR B 1 17 ? -1.565 9.93 8.328 1 96 17 THR B O 1
ATOM 1677 N N . ILE B 1 18 ? -0.057 9.477 6.781 1 98.12 18 ILE B N 1
ATOM 1678 C CA . ILE B 1 18 ? 0.851 10.516 7.242 1 98.12 18 ILE B CA 1
ATOM 1679 C C . ILE B 1 18 ? 0.242 11.891 6.961 1 98.12 18 ILE B C 1
ATOM 1681 O O . ILE B 1 18 ? 0.286 12.781 7.816 1 98.12 18 ILE B O 1
ATOM 1685 N N . ALA B 1 19 ? -0.386 12.07 5.844 1 98.5 19 ALA B N 1
ATOM 1686 C CA . ALA B 1 19 ? -1.003 13.344 5.488 1 98.5 19 ALA B CA 1
ATOM 1687 C C . ALA B 1 19 ? -2.121 13.703 6.465 1 98.5 19 ALA B C 1
ATOM 1689 O O . ALA B 1 19 ? -2.191 14.836 6.945 1 98.5 19 ALA B O 1
ATOM 1690 N N . THR B 1 20 ? -2.971 12.734 6.781 1 98.38 20 THR B N 1
ATOM 1691 C CA . THR B 1 20 ? -4.094 13 7.672 1 98.38 20 THR B CA 1
ATOM 1692 C C . THR B 1 20 ? -3.602 13.289 9.086 1 98.38 20 THR B C 1
ATOM 1694 O O . THR B 1 20 ? -4.137 14.164 9.773 1 98.38 20 THR B O 1
ATOM 1697 N N . HIS B 1 21 ? -2.572 12.609 9.508 1 98.62 21 HIS B N 1
ATOM 1698 C CA . HIS B 1 21 ? -2.014 12.844 10.836 1 98.62 21 HIS B CA 1
ATOM 1699 C C . HIS B 1 21 ? -1.349 14.211 10.914 1 98.62 21 HIS B C 1
ATOM 1701 O O . HIS B 1 21 ? -1.498 14.922 11.914 1 98.62 21 HIS B O 1
ATOM 1707 N N . LEU B 1 22 ? -0.671 14.594 9.844 1 98.75 22 LEU B N 1
ATOM 1708 C CA . LEU B 1 22 ? -0.043 15.914 9.828 1 98.75 22 LEU B CA 1
ATOM 1709 C C . LEU B 1 22 ? -1.094 17.016 9.852 1 98.75 22 LEU B C 1
ATOM 1711 O O . LEU B 1 22 ? -0.95 18 10.578 1 98.75 22 LEU B O 1
ATOM 1715 N N . ALA B 1 23 ? -2.115 16.844 9.086 1 98.75 23 ALA B N 1
ATOM 1716 C CA . ALA B 1 23 ? -3.195 17.828 9.062 1 98.75 23 ALA B CA 1
ATOM 1717 C C . ALA B 1 23 ? -3.838 17.969 10.438 1 98.75 23 ALA B C 1
ATOM 1719 O O . ALA B 1 23 ? -4.039 19.078 10.93 1 98.75 23 ALA B O 1
ATOM 1720 N N . ALA B 1 24 ? -4.109 16.828 11.047 1 98.62 24 ALA B N 1
ATOM 1721 C CA . ALA B 1 24 ? -4.727 16.828 12.367 1 98.62 24 ALA B CA 1
ATOM 1722 C C . ALA B 1 24 ? -3.801 17.469 13.398 1 98.62 24 ALA B C 1
ATOM 1724 O O . ALA B 1 24 ? -4.254 18.203 14.281 1 98.62 24 ALA B O 1
ATOM 1725 N N . ALA B 1 25 ? -2.525 17.172 13.297 1 98.56 25 ALA B N 1
ATOM 1726 C CA . ALA B 1 25 ? -1.551 17.75 14.219 1 98.56 25 ALA B CA 1
ATOM 1727 C C . ALA B 1 25 ? -1.516 19.266 14.102 1 98.56 25 ALA B C 1
ATOM 1729 O O . ALA B 1 25 ? -1.505 19.984 15.109 1 98.56 25 ALA B O 1
ATOM 1730 N N . CYS B 1 26 ? -1.517 19.766 12.883 1 98.31 26 CYS B N 1
ATOM 1731 C CA . CYS B 1 26 ? -1.513 21.203 12.648 1 98.31 26 CYS B CA 1
ATOM 1732 C C . CYS B 1 26 ? -2.768 21.859 13.219 1 98.31 26 CYS B C 1
ATOM 1734 O O . CYS B 1 26 ? -2.686 22.891 13.891 1 98.31 26 CYS B O 1
ATOM 1736 N N . ALA B 1 27 ? -3.867 21.234 12.961 1 98.25 27 ALA B N 1
ATOM 1737 C CA . ALA B 1 27 ? -5.133 21.766 13.461 1 98.25 27 ALA B CA 1
ATOM 1738 C C . ALA B 1 27 ? -5.168 21.75 14.984 1 98.25 27 ALA B C 1
ATOM 1740 O O . ALA B 1 27 ? -5.605 22.719 15.609 1 98.25 27 ALA B O 1
ATOM 1741 N N . ALA B 1 28 ? -4.715 20.656 15.516 1 97.06 28 ALA B N 1
ATOM 1742 C CA . ALA B 1 28 ? -4.691 20.516 16.969 1 97.06 28 ALA B CA 1
ATOM 1743 C C . ALA B 1 28 ? -3.787 21.562 17.609 1 97.06 28 ALA B C 1
ATOM 1745 O O . ALA B 1 28 ? -4.02 21.969 18.75 1 97.06 28 ALA B O 1
ATOM 1746 N N . ALA B 1 29 ? -2.82 22.016 16.875 1 96.81 29 ALA B N 1
ATOM 1747 C CA . ALA B 1 29 ? -1.889 23.031 17.359 1 96.81 29 ALA B CA 1
ATOM 1748 C C . ALA B 1 29 ? -2.461 24.438 17.172 1 96.81 29 ALA B C 1
ATOM 1750 O O . ALA B 1 29 ? -1.795 25.422 17.469 1 96.81 29 ALA B O 1
ATOM 1751 N N . GLY B 1 30 ? -3.625 24.547 16.578 1 96.81 30 GLY B N 1
ATOM 1752 C CA . GLY B 1 30 ? -4.324 25.828 16.531 1 96.81 30 GLY B CA 1
ATOM 1753 C C . GLY B 1 30 ? -4.227 26.5 15.172 1 96.81 30 GLY B C 1
ATOM 1754 O O . GLY B 1 30 ? -4.68 27.641 15.008 1 96.81 30 GLY B O 1
ATOM 1755 N N . HIS B 1 31 ? -3.635 25.812 14.25 1 97.81 31 HIS B N 1
ATOM 1756 C CA . HIS B 1 31 ? -3.506 26.406 12.922 1 97.81 31 HIS B CA 1
ATOM 1757 C C . HIS B 1 31 ? -4.73 26.109 12.062 1 97.81 31 HIS B C 1
ATOM 1759 O O . HIS B 1 31 ? -5.211 24.969 12.039 1 97.81 31 HIS B O 1
ATOM 1765 N N . SER B 1 32 ? -5.227 27.156 11.398 1 98.31 32 SER B N 1
ATOM 1766 C CA . SER B 1 32 ? -6.184 26.891 10.336 1 98.31 32 SER B CA 1
ATOM 1767 C C . SER B 1 32 ? -5.57 26.016 9.25 1 98.31 32 SER B C 1
ATOM 1769 O O . SER B 1 32 ? -4.602 26.406 8.602 1 98.31 32 SER B O 1
ATOM 1771 N N . THR B 1 33 ? -6.141 24.781 9.102 1 98.5 33 THR B N 1
ATOM 1772 C CA . THR B 1 33 ? -5.445 23.781 8.305 1 98.5 33 THR B CA 1
ATOM 1773 C C . THR B 1 33 ? -6.355 23.219 7.211 1 98.5 33 THR B C 1
ATOM 1775 O O . THR B 1 33 ? -7.531 22.953 7.461 1 98.5 33 THR B O 1
ATOM 1778 N N . ALA B 1 34 ? -5.801 23.125 5.973 1 98.56 34 ALA B N 1
ATOM 1779 C CA . ALA B 1 34 ? -6.469 22.453 4.859 1 98.56 34 ALA B CA 1
ATOM 1780 C C . ALA B 1 34 ? -5.746 21.172 4.48 1 98.56 34 ALA B C 1
ATOM 1782 O O . ALA B 1 34 ? -4.52 21.094 4.566 1 98.56 34 ALA B O 1
ATOM 1783 N N . LEU B 1 35 ? -6.496 20.156 4.16 1 98.44 35 LEU B N 1
ATOM 1784 C CA . LEU B 1 35 ? -6.027 18.891 3.639 1 98.44 35 LEU B CA 1
ATOM 1785 C C . LEU B 1 35 ? -6.469 18.688 2.191 1 98.44 35 LEU B C 1
ATOM 1787 O O . LEU B 1 35 ? -7.664 18.562 1.918 1 98.44 35 LEU B O 1
ATOM 1791 N N . ALA B 1 36 ? -5.492 18.688 1.274 1 98.31 36 ALA B N 1
ATOM 1792 C CA . ALA B 1 36 ? -5.785 18.547 -0.149 1 98.31 36 ALA B CA 1
ATOM 1793 C C . ALA B 1 36 ? -5.535 17.109 -0.615 1 98.31 36 ALA B C 1
ATOM 1795 O O . ALA B 1 36 ? -4.434 16.594 -0.46 1 98.31 36 ALA B O 1
ATOM 1796 N N . ASP B 1 37 ? -6.523 16.516 -1.136 1 97.06 37 ASP B N 1
ATOM 1797 C CA . ASP B 1 37 ? -6.461 15.172 -1.692 1 97.06 37 ASP B CA 1
ATOM 1798 C C . ASP B 1 37 ? -6.289 15.211 -3.209 1 97.06 37 ASP B C 1
ATOM 1800 O O . ASP B 1 37 ? -7.195 15.641 -3.93 1 97.06 37 ASP B O 1
ATOM 1804 N N . VAL B 1 38 ? -5.117 14.727 -3.662 1 95.56 38 VAL B N 1
ATOM 1805 C CA . VAL B 1 38 ? -4.82 14.789 -5.09 1 95.56 38 VAL B CA 1
ATOM 1806 C C . VAL B 1 38 ? -5.145 13.453 -5.746 1 95.56 38 VAL B C 1
ATOM 1808 O O . VAL B 1 38 ? -5.043 13.312 -6.965 1 95.56 38 VAL B O 1
ATOM 1811 N N . ASP B 1 39 ? -5.465 12.492 -4.957 1 90.69 39 ASP B N 1
ATOM 1812 C CA . ASP B 1 39 ? -5.703 11.141 -5.457 1 90.69 39 ASP B CA 1
ATOM 1813 C C . ASP B 1 39 ? -7.164 10.961 -5.867 1 90.69 39 ASP B C 1
ATOM 1815 O O . ASP B 1 39 ? -8.07 11.344 -5.129 1 90.69 39 ASP B O 1
ATOM 1819 N N . ARG B 1 40 ? -7.379 10.242 -6.934 1 85.44 40 ARG B N 1
ATOM 1820 C CA . ARG B 1 40 ? -8.727 9.961 -7.418 1 85.44 40 ARG B CA 1
ATOM 1821 C C . ARG B 1 40 ? -9.492 9.078 -6.438 1 85.44 40 ARG B C 1
ATOM 1823 O O . ARG B 1 40 ? -10.719 9.086 -6.414 1 85.44 40 ARG B O 1
ATOM 1830 N N . GLN B 1 41 ? -8.805 8.359 -5.668 1 83.38 41 GLN B N 1
ATOM 1831 C CA . GLN B 1 41 ? -9.43 7.488 -4.68 1 83.38 41 GLN B CA 1
ATOM 1832 C C . GLN B 1 41 ? -10.023 8.297 -3.531 1 83.38 41 GLN B C 1
ATOM 1834 O O . GLN B 1 41 ? -10.93 7.832 -2.838 1 83.38 41 GLN B O 1
ATOM 1839 N N . ARG B 1 42 ? -9.57 9.461 -3.27 1 91.75 42 ARG B N 1
ATOM 1840 C CA . ARG B 1 42 ? -10.07 10.398 -2.268 1 91.75 42 ARG B CA 1
ATOM 1841 C C . ARG B 1 42 ? -10.062 9.766 -0.878 1 91.75 42 ARG B C 1
ATOM 1843 O O . ARG B 1 42 ? -11.023 9.906 -0.123 1 91.75 42 ARG B O 1
ATOM 1850 N N . SER B 1 43 ? -9.023 9.102 -0.596 1 91.75 43 SER B N 1
ATOM 1851 C CA . SER B 1 43 ? -8.938 8.398 0.682 1 91.75 43 SER B CA 1
ATOM 1852 C C . SER B 1 43 ? -8.898 9.383 1.848 1 91.75 43 SER B C 1
ATOM 1854 O O . SER B 1 43 ? -9.562 9.172 2.863 1 91.75 43 SER B O 1
ATOM 1856 N N . SER B 1 44 ? -8.141 10.484 1.699 1 95.94 44 SER B N 1
ATOM 1857 C CA . SER B 1 44 ? -8.055 11.438 2.799 1 95.94 44 SER B CA 1
ATOM 1858 C C . SER B 1 44 ? -9.352 12.219 2.961 1 95.94 44 SER B C 1
ATOM 1860 O O . SER B 1 44 ? -9.734 12.57 4.078 1 95.94 44 SER B O 1
ATOM 1862 N N . LEU B 1 45 ? -10.023 12.492 1.86 1 95.94 45 LEU B N 1
ATOM 1863 C CA . LEU B 1 45 ? -11.32 13.148 1.964 1 95.94 45 LEU B CA 1
ATOM 1864 C C . LEU B 1 45 ? -12.336 12.227 2.631 1 95.94 45 LEU B C 1
ATOM 1866 O O . LEU B 1 45 ? -13.195 12.688 3.389 1 95.94 45 LEU B O 1
ATOM 1870 N N . GLY B 1 46 ? -12.273 10.93 2.299 1 94.19 46 GLY B N 1
ATOM 1871 C CA . GLY B 1 46 ? -13.102 9.969 3.002 1 94.19 46 GLY B CA 1
ATOM 1872 C C . GLY B 1 46 ? -12.859 9.953 4.5 1 94.19 46 GLY B C 1
ATOM 1873 O O . GLY B 1 46 ? -13.805 9.867 5.285 1 94.19 46 GLY B O 1
ATOM 1874 N N . TRP B 1 47 ? -11.664 10.031 4.852 1 96.12 47 TRP B N 1
ATOM 1875 C CA . TRP B 1 47 ? -11.281 10.133 6.258 1 96.12 47 TRP B CA 1
ATOM 1876 C C . TRP B 1 47 ? -11.898 11.367 6.902 1 96.12 47 TRP B C 1
ATOM 1878 O O . TRP B 1 47 ? -12.477 11.281 7.988 1 96.12 47 TRP B O 1
ATOM 1888 N N . LEU B 1 48 ? -11.828 12.469 6.203 1 97.25 48 LEU B N 1
ATOM 1889 C CA . LEU B 1 48 ? -12.375 13.727 6.699 1 97.25 48 LEU B CA 1
ATOM 1890 C C . LEU B 1 48 ? -13.883 13.625 6.883 1 97.25 48 LEU B C 1
ATOM 1892 O O . LEU B 1 48 ? -14.438 14.188 7.832 1 97.25 48 LEU B O 1
ATOM 1896 N N . ALA B 1 49 ? -14.5 12.906 6.004 1 95.88 49 ALA B N 1
ATOM 1897 C CA . ALA B 1 49 ? -15.945 12.75 6.055 1 95.88 49 ALA B CA 1
ATOM 1898 C C . ALA B 1 49 ? -16.375 12 7.309 1 95.88 49 ALA B C 1
ATOM 1900 O O . ALA B 1 49 ? -17.5 12.164 7.793 1 95.88 49 ALA B O 1
ATOM 1901 N N . ARG B 1 50 ? -15.531 11.188 7.848 1 94.81 50 ARG B N 1
ATOM 1902 C CA . ARG B 1 50 ? -15.828 10.398 9.039 1 94.81 50 ARG B CA 1
ATOM 1903 C C . ARG B 1 50 ? -15.438 11.156 10.305 1 94.81 50 ARG B C 1
ATOM 1905 O O . ARG B 1 50 ? -15.773 10.734 11.414 1 94.81 50 ARG B O 1
ATOM 1912 N N . ARG B 1 51 ? -14.695 12.273 10.141 1 97.44 51 ARG B N 1
ATOM 1913 C CA . ARG B 1 51 ? -14.133 13.008 11.273 1 97.44 51 ARG B CA 1
ATOM 1914 C C . ARG B 1 51 ? -15.234 13.672 12.094 1 97.44 51 ARG B C 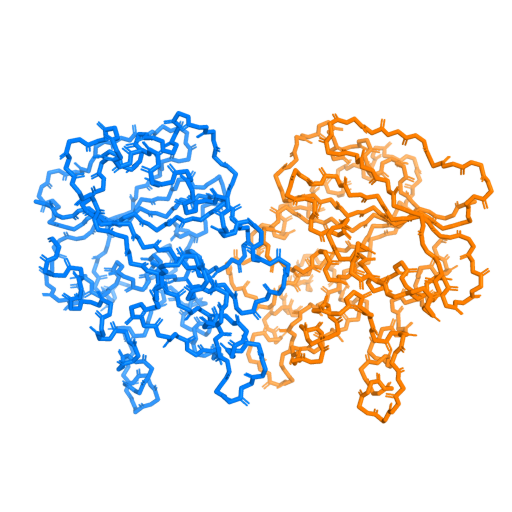1
ATOM 1916 O O . ARG B 1 51 ? -16.047 14.422 11.555 1 97.44 51 ARG B O 1
ATOM 1923 N N . PRO B 1 52 ? -15.273 13.406 13.352 1 97.38 52 PRO B N 1
ATOM 1924 C CA . PRO B 1 52 ? -16.312 13.992 14.195 1 97.38 52 PRO B CA 1
ATOM 1925 C C . PRO B 1 52 ? -16.156 15.508 14.359 1 97.38 52 PRO B C 1
ATOM 1927 O O . PRO B 1 52 ? -15.031 16.016 14.336 1 97.38 52 PRO B O 1
ATOM 1930 N N . ALA B 1 53 ? -17.234 16.156 14.633 1 95.62 53 ALA B N 1
ATOM 1931 C CA . ALA B 1 53 ? -17.234 17.594 14.797 1 95.62 53 ALA B CA 1
ATOM 1932 C C . ALA B 1 53 ? -16.484 18.016 16.062 1 95.62 53 ALA B C 1
ATOM 1934 O O . ALA B 1 53 ? -16.078 19.172 16.203 1 95.62 53 ALA B O 1
ATOM 1935 N N . THR B 1 54 ? -16.281 17.062 16.969 1 95.88 54 THR B N 1
ATOM 1936 C CA . THR B 1 54 ? -15.625 17.359 18.234 1 95.88 54 THR B CA 1
ATOM 1937 C C . THR B 1 54 ? -14.117 17.453 18.062 1 95.88 54 THR B C 1
ATOM 1939 O O . THR B 1 54 ? -13.406 17.953 18.938 1 95.88 54 THR B O 1
ATOM 1942 N N . ALA B 1 55 ? -13.617 16.969 16.953 1 97.25 55 ALA B N 1
ATOM 1943 C CA . ALA B 1 55 ? -12.188 17.047 16.656 1 97.25 55 ALA B CA 1
ATOM 1944 C C . ALA B 1 55 ? -11.836 18.375 16 1 97.25 55 ALA B C 1
ATOM 1946 O O . ALA B 1 55 ? -12.719 19.109 15.555 1 97.25 55 ALA B O 1
ATOM 1947 N N . SER B 1 56 ? -10.547 18.688 16.047 1 96.75 56 SER B N 1
ATOM 1948 C CA . SER B 1 56 ? -10.109 19.922 15.414 1 96.75 56 SER B CA 1
ATOM 1949 C C . SER B 1 56 ? -10.555 19.984 13.953 1 96.75 56 SER B C 1
ATOM 1951 O O . SER B 1 56 ? -10.438 19 13.219 1 96.75 56 SER B O 1
ATOM 1953 N N . ALA B 1 57 ? -11.023 21.109 13.531 1 96.31 57 ALA B N 1
ATOM 1954 C CA . ALA B 1 57 ? -11.609 21.266 12.203 1 96.31 57 ALA B CA 1
ATOM 1955 C C . ALA B 1 57 ? -10.531 21.297 11.125 1 96.31 57 ALA B C 1
ATOM 1957 O O . ALA B 1 57 ? -9.453 21.859 11.32 1 96.31 57 ALA B O 1
ATOM 1958 N N . LEU B 1 58 ? -10.812 20.688 10.055 1 97.88 58 LEU B N 1
ATOM 1959 C CA . LEU B 1 58 ? -9.992 20.688 8.852 1 97.88 58 LEU B CA 1
ATOM 1960 C C . LEU B 1 58 ? -10.82 21.031 7.621 1 97.88 58 LEU B C 1
ATOM 1962 O O . LEU B 1 58 ? -11.992 20.656 7.535 1 97.88 58 LEU B O 1
ATOM 1966 N N . VAL B 1 59 ? -10.234 21.781 6.734 1 97.75 59 VAL B N 1
ATOM 1967 C CA . VAL B 1 59 ? -10.875 22.078 5.453 1 97.75 59 VAL B CA 1
ATOM 1968 C C . VAL B 1 59 ? -10.398 21.062 4.406 1 97.75 59 VAL B C 1
ATOM 1970 O O . VAL B 1 59 ? -9.195 20.938 4.164 1 97.75 59 VAL B O 1
ATOM 1973 N N . GLY B 1 60 ? -11.312 20.359 3.865 1 97.94 60 GLY B N 1
ATOM 1974 C CA . GLY B 1 60 ? -10.984 19.406 2.812 1 97.94 60 GLY B CA 1
ATOM 1975 C C . GLY B 1 60 ? -11 20.031 1.427 1 97.94 60 GLY B C 1
ATOM 1976 O O . GLY B 1 60 ? -11.914 20.781 1.09 1 97.94 60 GLY B O 1
ATOM 1977 N N . LEU B 1 61 ? -9.945 19.75 0.662 1 97.94 61 LEU B N 1
ATOM 1978 C CA . LEU B 1 61 ? -9.859 20.203 -0.722 1 97.94 61 LEU B CA 1
ATOM 1979 C C . LEU B 1 61 ? -9.75 19.016 -1.676 1 97.94 61 LEU B C 1
ATOM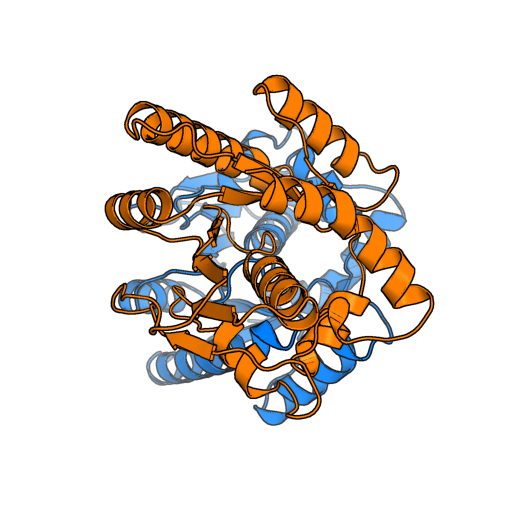 1981 O O . LEU B 1 61 ? -8.867 18.172 -1.52 1 97.94 61 LEU B O 1
ATOM 1985 N N . ASP B 1 62 ? -10.602 18.938 -2.652 1 97.12 62 ASP B N 1
ATOM 1986 C CA . ASP B 1 62 ? -10.539 17.922 -3.686 1 97.12 62 ASP B CA 1
ATOM 1987 C C . ASP B 1 62 ? -9.695 18.375 -4.871 1 97.12 62 ASP B C 1
ATOM 1989 O O . ASP B 1 62 ? -10.18 19.125 -5.727 1 97.12 62 ASP B O 1
ATOM 1993 N N . TRP B 1 63 ? -8.477 17.875 -4.941 1 96.19 63 TRP B N 1
ATOM 1994 C CA . TRP B 1 63 ? -7.535 18.281 -5.98 1 96.19 63 TRP B CA 1
ATOM 1995 C C . TRP B 1 63 ? -7.297 17.141 -6.977 1 96.19 63 TRP B C 1
ATOM 1997 O O . TRP B 1 63 ? -6.277 17.125 -7.672 1 96.19 63 TRP B O 1
ATOM 2007 N N . ALA B 1 64 ? -8.18 16.109 -7.027 1 91.12 64 ALA B N 1
ATOM 2008 C CA . ALA B 1 64 ? -7.996 14.938 -7.879 1 91.12 64 ALA B CA 1
ATOM 2009 C C . ALA B 1 64 ? -8.008 15.32 -9.359 1 91.12 64 ALA B C 1
ATOM 2011 O O . ALA B 1 64 ? -7.297 14.727 -10.164 1 91.12 64 ALA B O 1
ATOM 2012 N N . LYS B 1 65 ? -8.766 16.328 -9.742 1 88.44 65 LYS B N 1
ATOM 2013 C CA . LYS B 1 65 ? -8.883 16.734 -11.141 1 88.44 65 LYS B CA 1
ATOM 2014 C C . LYS B 1 65 ? -7.988 17.938 -11.445 1 88.44 65 LYS B C 1
ATOM 2016 O O . LYS B 1 65 ? -7.262 17.938 -12.445 1 88.44 65 LYS B O 1
ATOM 2021 N N . ASP B 1 66 ? -8.008 18.906 -10.523 1 89 66 ASP B N 1
ATOM 2022 C CA . ASP B 1 66 ? -7.238 20.125 -10.727 1 89 66 ASP B CA 1
ATOM 2023 C C . ASP B 1 66 ? -6.68 20.656 -9.414 1 89 66 ASP B C 1
ATOM 2025 O O . ASP B 1 66 ? -7.387 20.688 -8.398 1 89 66 ASP B O 1
ATOM 2029 N N . LEU B 1 67 ? -5.418 20.984 -9.609 1 89.69 67 LEU B N 1
ATOM 2030 C CA . LEU B 1 67 ? -4.832 21.672 -8.461 1 89.69 67 LEU B CA 1
ATOM 2031 C C . LEU B 1 67 ? -5.426 23.062 -8.297 1 89.69 67 LEU B C 1
ATOM 2033 O O . LEU B 1 67 ? -5.723 23.734 -9.289 1 89.69 67 LEU B O 1
ATOM 2037 N N . SER B 1 68 ? -5.691 23.422 -7.117 1 88.06 68 SER B N 1
ATOM 2038 C CA . SER B 1 68 ? -6.25 24.75 -6.852 1 88.06 68 SER B CA 1
ATOM 2039 C C . SER B 1 68 ? -5.492 25.453 -5.73 1 88.06 68 SER B C 1
ATOM 2041 O O . SER B 1 68 ? -4.484 24.938 -5.238 1 88.06 68 SER B O 1
ATOM 2043 N N . ASP B 1 69 ? -5.945 26.672 -5.406 1 87.75 69 ASP B N 1
ATOM 2044 C CA . ASP B 1 69 ? -5.359 27.422 -4.297 1 87.75 69 ASP B CA 1
ATOM 2045 C C . ASP B 1 69 ? -6.035 27.062 -2.977 1 87.75 69 ASP B C 1
ATOM 2047 O O . ASP B 1 69 ? -7.211 26.688 -2.955 1 87.75 69 ASP B O 1
ATOM 2051 N N . ALA B 1 70 ? -5.16 27.141 -1.964 1 90.75 70 ALA B N 1
ATOM 2052 C CA . ALA B 1 70 ? -5.758 27.031 -0.635 1 90.75 70 ALA B CA 1
ATOM 2053 C C . ALA B 1 70 ? -6.676 28.203 -0.348 1 90.75 70 ALA B C 1
ATOM 2055 O O . ALA B 1 70 ? -6.395 29.344 -0.765 1 90.75 70 ALA B O 1
ATOM 2056 N N . PRO B 1 71 ? -7.758 27.969 0.329 1 92.38 71 PRO B N 1
ATOM 2057 C CA . PRO B 1 71 ? -8.633 29.078 0.72 1 92.38 71 PRO B CA 1
ATOM 2058 C C . PRO B 1 71 ? -7.91 30.141 1.549 1 92.38 71 PRO B C 1
ATOM 2060 O O . PRO B 1 71 ? -6.898 29.844 2.189 1 92.38 71 PRO B O 1
ATOM 2063 N N . LYS B 1 72 ? -8.523 31.328 1.529 1 93.69 72 LYS B N 1
ATOM 2064 C CA . LYS B 1 72 ? -7.98 32.406 2.334 1 93.69 72 LYS B CA 1
ATOM 2065 C C . LYS B 1 72 ? -8.008 32.062 3.818 1 93.69 72 LYS B C 1
ATOM 2067 O O . LYS B 1 72 ? -8.969 31.469 4.309 1 93.69 72 LYS B O 1
ATOM 2072 N N . GLY B 1 73 ? -6.93 32.438 4.465 1 96 73 GLY B N 1
ATOM 2073 C CA . GLY B 1 73 ? -6.895 32.281 5.91 1 96 73 GLY B CA 1
ATOM 2074 C C . GLY B 1 73 ? -6.23 30.984 6.348 1 96 73 GLY B C 1
ATOM 2075 O O . GLY B 1 73 ? -5.91 30.812 7.523 1 96 73 GLY B O 1
ATOM 2076 N N . ILE B 1 74 ? -6 30.062 5.449 1 97.31 74 ILE B N 1
ATOM 2077 C CA . ILE B 1 74 ? -5.336 28.812 5.789 1 97.31 74 ILE B CA 1
ATOM 2078 C C . ILE B 1 74 ? -3.877 29.078 6.152 1 97.31 74 ILE B C 1
ATOM 2080 O O . ILE B 1 74 ? -3.17 29.781 5.426 1 97.31 74 ILE B O 1
ATOM 2084 N N . GLN B 1 75 ? -3.475 28.531 7.223 1 97.69 75 GLN B N 1
ATOM 2085 C CA . GLN B 1 75 ? -2.107 28.703 7.707 1 97.69 75 GLN B CA 1
ATOM 2086 C C . GLN B 1 75 ? -1.254 27.484 7.371 1 97.69 75 GLN B C 1
ATOM 2088 O O . GLN B 1 75 ? -0.032 27.594 7.246 1 97.69 75 GLN B O 1
ATOM 2093 N N . ARG B 1 76 ? -1.9 26.312 7.301 1 98 76 ARG B N 1
ATOM 2094 C CA . ARG B 1 76 ? -1.23 25.047 6.965 1 98 76 ARG B CA 1
ATOM 2095 C C . ARG B 1 76 ? -1.977 24.312 5.859 1 98 76 ARG B C 1
ATOM 2097 O O . ARG B 1 76 ? -3.195 24.141 5.934 1 98 76 ARG B O 1
ATOM 2104 N N . LEU B 1 77 ? -1.235 23.969 4.812 1 98.25 77 LEU B N 1
ATOM 2105 C CA . LEU B 1 77 ? -1.764 23.141 3.736 1 98.25 77 LEU B CA 1
ATOM 2106 C C . LEU B 1 77 ? -1.009 21.812 3.648 1 98.25 77 LEU B C 1
ATOM 2108 O O . LEU B 1 77 ? 0.206 21.797 3.438 1 98.25 77 LEU B O 1
ATOM 2112 N N . VAL B 1 78 ? -1.726 20.75 3.879 1 98.56 78 VAL B N 1
ATOM 2113 C CA . VAL B 1 78 ? -1.159 19.422 3.707 1 98.56 78 VAL B CA 1
ATOM 2114 C C . VAL B 1 78 ? -1.691 18.797 2.42 1 98.56 78 VAL B C 1
ATOM 2116 O O . VAL B 1 78 ? -2.904 18.703 2.221 1 98.56 78 VAL B O 1
ATOM 2119 N N . ILE B 1 79 ? -0.764 18.375 1.59 1 97.94 79 ILE B N 1
ATOM 2120 C CA . ILE B 1 79 ? -1.131 17.812 0.295 1 97.94 79 ILE B CA 1
ATOM 2121 C C . ILE B 1 79 ? -0.852 16.312 0.286 1 97.94 79 ILE B C 1
ATOM 2123 O O . ILE B 1 79 ? 0.292 15.883 0.46 1 97.94 79 ILE B O 1
ATOM 2127 N N . ASP B 1 80 ? -1.917 15.516 0.09 1 97.31 80 ASP B N 1
ATOM 2128 C CA . ASP B 1 80 ? -1.837 14.062 -0.047 1 97.31 80 ASP B CA 1
ATOM 2129 C C . ASP B 1 80 ? -1.765 13.656 -1.517 1 97.31 80 ASP B C 1
ATOM 2131 O O . ASP B 1 80 ? -2.793 13.547 -2.189 1 97.31 80 ASP B O 1
ATOM 2135 N N . ALA B 1 81 ? -0.556 13.344 -1.934 1 94.88 81 ALA B N 1
ATOM 2136 C CA . ALA B 1 81 ? -0.336 13.062 -3.35 1 94.88 81 ALA B CA 1
ATOM 2137 C C . ALA B 1 81 ? -0.405 11.562 -3.629 1 94.88 81 ALA B C 1
ATOM 2139 O O . ALA B 1 81 ? 0.075 10.758 -2.83 1 94.88 81 ALA B O 1
ATOM 2140 N N . PRO B 1 82 ? -0.923 11.133 -4.801 1 89.88 82 PRO B N 1
ATOM 2141 C CA . PRO B 1 82 ? -0.953 9.711 -5.168 1 89.88 82 PRO B CA 1
ATOM 2142 C C . PRO B 1 82 ? 0.396 9.211 -5.676 1 89.88 82 PRO B C 1
ATOM 2144 O O . PRO B 1 82 ? 1.319 10 -5.883 1 89.88 82 PRO B O 1
ATOM 2147 N N . ALA B 1 83 ? 0.458 7.891 -5.809 1 84.5 83 ALA B N 1
ATOM 2148 C CA . ALA B 1 83 ? 1.681 7.281 -6.324 1 84.5 83 ALA B CA 1
ATOM 2149 C C . ALA B 1 83 ? 1.83 7.531 -7.82 1 84.5 83 ALA B C 1
ATOM 2151 O O . ALA B 1 83 ? 2.945 7.691 -8.32 1 84.5 83 ALA B O 1
ATOM 2152 N N . ALA B 1 84 ? 0.772 7.496 -8.453 1 77.31 84 ALA B N 1
ATOM 2153 C CA . ALA B 1 84 ? 0.804 7.605 -9.914 1 77.31 84 ALA B CA 1
ATOM 2154 C C . ALA B 1 84 ? 0.588 9.047 -10.359 1 77.31 84 ALA B C 1
ATOM 2156 O O . ALA B 1 84 ? -0.552 9.5 -10.492 1 77.31 84 ALA B O 1
ATOM 2157 N N . LEU B 1 85 ? 1.627 9.867 -10.422 1 81 85 LEU B N 1
ATOM 2158 C CA . LEU B 1 85 ? 1.532 11.242 -10.906 1 81 85 LEU B CA 1
ATOM 2159 C C . LEU B 1 85 ? 2.389 11.445 -12.148 1 81 85 LEU B C 1
ATOM 2161 O O . LEU B 1 85 ? 3.471 10.867 -12.266 1 81 85 LEU B O 1
ATOM 2165 N N . LYS B 1 86 ? 1.78 12.25 -12.945 1 80.81 86 LYS B N 1
ATOM 2166 C CA . LYS B 1 86 ? 2.588 12.672 -14.086 1 80.81 86 LYS B CA 1
ATOM 2167 C C . LYS B 1 86 ? 3.732 13.578 -13.641 1 80.81 86 LYS B C 1
ATOM 2169 O O . LYS B 1 86 ? 3.623 14.273 -12.625 1 80.81 86 LYS B O 1
ATOM 2174 N N . THR B 1 87 ? 4.719 13.633 -14.43 1 81.5 87 THR B N 1
ATOM 2175 C CA . THR B 1 87 ? 5.918 14.398 -14.109 1 81.5 87 THR B CA 1
ATOM 2176 C C . THR B 1 87 ? 5.574 15.859 -13.852 1 81.5 87 THR B C 1
ATOM 2178 O O . THR B 1 87 ? 6.023 16.438 -12.859 1 81.5 87 THR B O 1
ATOM 2181 N N . LYS B 1 88 ? 4.773 16.391 -14.664 1 83.94 88 LYS B N 1
ATOM 2182 C CA . LYS B 1 88 ? 4.422 17.797 -14.523 1 83.94 88 LYS B CA 1
ATOM 2183 C C . LYS B 1 88 ? 3.67 18.047 -13.227 1 83.94 88 LYS B C 1
ATOM 2185 O O . LYS B 1 88 ? 3.871 19.078 -12.578 1 83.94 88 LYS B O 1
ATOM 2190 N N . GLN B 1 89 ? 2.879 17.125 -12.844 1 86.81 89 GLN B N 1
ATOM 2191 C CA . GLN B 1 89 ? 2.127 17.266 -11.602 1 86.81 89 GLN B CA 1
ATOM 2192 C C . GLN B 1 89 ? 3.051 17.219 -10.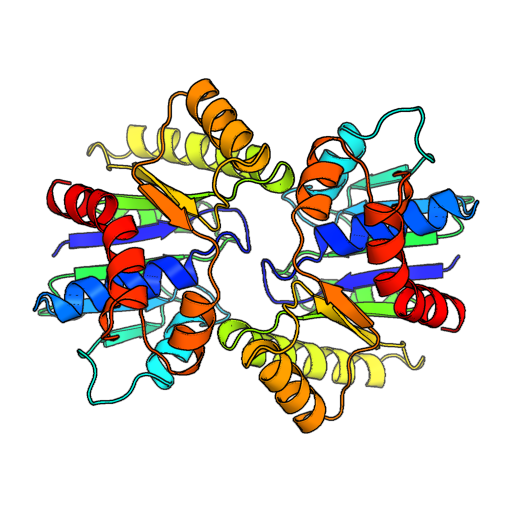391 1 86.81 89 GLN B C 1
ATOM 2194 O O . GLN B 1 89 ? 2.871 17.969 -9.438 1 86.81 89 GLN B O 1
ATOM 2199 N N . ILE B 1 90 ? 3.963 16.359 -10.508 1 85.38 90 ILE B N 1
ATOM 2200 C CA . ILE B 1 90 ? 4.938 16.25 -9.422 1 85.38 90 ILE B CA 1
ATOM 2201 C C . ILE B 1 90 ? 5.691 17.562 -9.273 1 85.38 90 ILE B C 1
ATOM 2203 O O . ILE B 1 90 ? 5.859 18.078 -8.156 1 85.38 90 ILE B O 1
ATOM 2207 N N . GLU B 1 91 ? 6.062 18.094 -10.391 1 85.81 91 GLU B N 1
ATOM 2208 C CA . GLU B 1 91 ? 6.789 19.359 -10.398 1 85.81 91 GLU B CA 1
ATOM 2209 C C . GLU B 1 91 ? 5.953 20.484 -9.789 1 85.81 91 GLU B C 1
ATOM 2211 O O . GLU B 1 91 ? 6.445 21.266 -8.961 1 85.81 91 GLU B O 1
ATOM 2216 N N . ASP B 1 92 ? 4.746 20.531 -10.172 1 88.56 92 ASP B N 1
ATOM 2217 C CA . ASP B 1 92 ? 3.848 21.562 -9.672 1 88.56 92 ASP B CA 1
ATOM 2218 C C . ASP B 1 92 ? 3.658 21.453 -8.164 1 88.56 92 ASP B C 1
ATOM 2220 O O . ASP B 1 92 ? 3.703 22.453 -7.445 1 88.56 92 ASP B O 1
ATOM 2224 N N . LEU B 1 93 ? 3.521 20.266 -7.73 1 90.88 93 LEU B N 1
ATOM 2225 C CA . LEU B 1 93 ? 3.289 20.031 -6.312 1 90.88 93 LEU B CA 1
ATOM 2226 C C . LEU B 1 93 ? 4.535 20.359 -5.496 1 90.88 93 LEU B C 1
ATOM 2228 O O . LEU B 1 93 ? 4.445 20.953 -4.418 1 90.88 93 LEU B O 1
ATOM 2232 N N . VAL B 1 94 ? 5.641 19.984 -6.012 1 88.38 94 VAL B N 1
ATOM 2233 C CA . VAL B 1 94 ? 6.902 20.25 -5.324 1 88.38 94 VAL B CA 1
ATOM 2234 C C . VAL B 1 94 ? 7.156 21.75 -5.262 1 88.38 94 VAL B C 1
ATOM 2236 O O . VAL B 1 94 ? 7.641 22.266 -4.25 1 88.38 94 VAL B O 1
ATOM 2239 N N . ARG B 1 95 ? 6.77 22.422 -6.266 1 86.31 95 ARG B N 1
ATOM 2240 C CA . ARG B 1 95 ? 6.945 23.875 -6.301 1 86.31 95 ARG B CA 1
ATOM 2241 C C . ARG B 1 95 ? 6.078 24.547 -5.246 1 86.31 95 ARG B C 1
ATOM 2243 O O . ARG B 1 95 ? 6.473 25.562 -4.668 1 86.31 95 ARG B O 1
ATOM 2250 N N . MET B 1 96 ? 4.961 24.031 -4.984 1 88.69 96 MET B N 1
ATOM 2251 C CA . MET B 1 96 ? 4.02 24.594 -4.023 1 88.69 96 MET B CA 1
ATOM 2252 C C . MET B 1 96 ? 4.465 24.297 -2.592 1 88.69 96 MET B C 1
ATOM 2254 O O . MET B 1 96 ? 4.102 25.031 -1.667 1 88.69 96 MET B O 1
ATOM 2258 N N . ALA B 1 97 ? 5.273 23.328 -2.412 1 92.38 97 ALA B N 1
ATOM 2259 C CA . ALA B 1 97 ? 5.555 22.812 -1.078 1 92.38 97 ALA B CA 1
ATOM 2260 C C . ALA B 1 97 ? 6.715 23.547 -0.427 1 92.38 97 ALA B C 1
ATOM 2262 O O . ALA B 1 97 ? 7.684 23.906 -1.099 1 92.38 97 ALA B O 1
ATOM 2263 N N . ASP B 1 98 ? 6.621 23.828 0.794 1 92.25 98 ASP B N 1
ATOM 2264 C CA . ASP B 1 98 ? 7.746 24.297 1.596 1 92.25 98 ASP B CA 1
ATOM 2265 C C . ASP B 1 98 ? 8.586 23.125 2.1 1 92.25 98 ASP B C 1
ATOM 2267 O O . ASP B 1 98 ? 9.797 23.266 2.271 1 92.25 98 ASP B O 1
ATOM 2271 N N . VAL B 1 99 ? 7.93 22.031 2.352 1 93.81 99 VAL B N 1
ATOM 2272 C CA . VAL B 1 99 ? 8.578 20.812 2.803 1 93.81 99 VAL B CA 1
ATOM 2273 C C . VAL B 1 99 ? 7.938 19.594 2.119 1 93.81 99 VAL B C 1
ATOM 2275 O O . VAL B 1 99 ? 6.715 19.547 1.966 1 93.81 99 VAL B O 1
ATOM 2278 N N . VAL B 1 100 ? 8.789 18.688 1.69 1 94.06 100 VAL B N 1
ATOM 2279 C CA . VAL B 1 100 ? 8.328 17.422 1.146 1 94.06 100 VAL B CA 1
ATOM 2280 C C . VAL B 1 100 ? 8.57 16.297 2.164 1 94.06 100 VAL B C 1
ATOM 2282 O O . VAL B 1 100 ? 9.688 16.109 2.633 1 94.06 100 VAL B O 1
ATOM 2285 N N . VAL B 1 101 ? 7.461 15.68 2.555 1 96.19 101 VAL B N 1
ATOM 2286 C CA . VAL B 1 101 ? 7.543 14.508 3.426 1 96.19 101 VAL B CA 1
ATOM 2287 C C . VAL B 1 101 ? 7.461 13.234 2.59 1 96.19 101 VAL B C 1
ATOM 2289 O O . VAL B 1 101 ? 6.484 13.023 1.867 1 96.19 101 VAL B O 1
ATOM 2292 N N . LEU B 1 102 ? 8.461 12.406 2.729 1 95 102 LEU B N 1
ATOM 2293 C CA . LEU B 1 102 ? 8.602 11.203 1.919 1 95 102 LEU B CA 1
ATOM 2294 C C . LEU B 1 102 ? 8.516 9.953 2.787 1 95 102 LEU B C 1
ATOM 2296 O O . LEU B 1 102 ? 9.523 9.508 3.338 1 95 102 LEU B O 1
ATOM 2300 N N . PRO B 1 103 ? 7.336 9.352 2.832 1 96.06 103 PRO B N 1
ATOM 2301 C CA . PRO B 1 103 ? 7.242 8.07 3.537 1 96.06 103 PRO B CA 1
ATOM 2302 C C . PRO B 1 103 ? 7.926 6.93 2.785 1 96.06 103 PRO B C 1
ATOM 2304 O O . PRO B 1 103 ? 7.75 6.793 1.571 1 96.06 103 PRO B O 1
ATOM 2307 N N . VAL B 1 104 ? 8.695 6.16 3.492 1 93.06 104 VAL B N 1
ATOM 2308 C CA . VAL B 1 104 ? 9.367 4.996 2.93 1 93.06 104 VAL B CA 1
ATOM 2309 C C . VAL B 1 104 ? 9.125 3.779 3.818 1 93.06 104 VAL B C 1
ATOM 2311 O O . VAL B 1 104 ? 9.109 3.891 5.047 1 93.06 104 VAL B O 1
ATOM 2314 N N . LEU B 1 105 ? 8.898 2.645 3.18 1 91 105 LEU B N 1
ATOM 2315 C CA . LEU B 1 105 ? 8.719 1.393 3.906 1 91 105 LEU B CA 1
ATOM 2316 C C . LEU B 1 105 ? 10.016 0.604 3.967 1 91 105 LEU B C 1
ATOM 2318 O O . LEU B 1 105 ? 10.867 0.734 3.082 1 91 105 LEU B O 1
ATOM 2322 N N . PRO B 1 106 ? 10.133 -0.161 5.074 1 87.31 106 PRO B N 1
ATOM 2323 C CA . PRO B 1 106 ? 11.289 -1.063 5.145 1 87.31 106 PRO B CA 1
ATOM 2324 C C . PRO B 1 106 ? 11.102 -2.322 4.301 1 87.31 106 PRO B C 1
ATOM 2326 O O . PRO B 1 106 ? 10.945 -3.418 4.848 1 87.31 106 PRO B O 1
ATOM 2329 N N . SER B 1 107 ? 11.086 -2.145 3.037 1 86.62 107 SER B N 1
ATOM 2330 C CA . SER B 1 107 ? 10.797 -3.248 2.127 1 86.62 107 SER B CA 1
ATOM 2331 C C . SER B 1 107 ? 11.695 -3.201 0.896 1 86.62 107 SER B C 1
ATOM 2333 O O . SER B 1 107 ? 11.922 -2.131 0.326 1 86.62 107 SER B O 1
ATOM 2335 N N . ALA B 1 108 ? 12.125 -4.367 0.511 1 81.94 108 ALA B N 1
ATOM 2336 C CA . ALA B 1 108 ? 12.961 -4.477 -0.682 1 81.94 108 ALA B CA 1
ATOM 2337 C C . ALA B 1 108 ? 12.188 -4.051 -1.931 1 81.94 108 ALA B C 1
ATOM 2339 O O . ALA B 1 108 ? 12.781 -3.525 -2.879 1 81.94 108 ALA B O 1
ATOM 2340 N N . PHE B 1 109 ? 10.883 -4.266 -1.922 1 83 109 PHE B N 1
ATOM 2341 C CA . PHE B 1 109 ? 10.062 -3.9 -3.07 1 83 109 PHE B CA 1
ATOM 2342 C C . PHE B 1 109 ? 10.039 -2.389 -3.264 1 83 109 PHE B C 1
ATOM 2344 O O . PHE B 1 109 ? 9.703 -1.9 -4.344 1 83 109 PHE B O 1
ATOM 2351 N N . ASP B 1 110 ? 10.477 -1.678 -2.219 1 84.56 110 ASP B N 1
ATOM 2352 C CA . ASP B 1 110 ? 10.25 -0.235 -2.217 1 84.56 110 ASP B CA 1
ATOM 2353 C C . ASP B 1 110 ? 11.547 0.525 -2.49 1 84.56 110 ASP B C 1
ATOM 2355 O O . ASP B 1 110 ? 11.516 1.717 -2.803 1 84.56 110 ASP B O 1
ATOM 2359 N N . GLU B 1 111 ? 12.656 -0.141 -2.402 1 84.5 111 GLU B N 1
ATOM 2360 C CA . GLU B 1 111 ? 13.953 0.526 -2.438 1 84.5 111 GLU B CA 1
ATOM 2361 C C . GLU B 1 111 ? 14.18 1.223 -3.775 1 84.5 111 GLU B C 1
ATOM 2363 O O . GLU B 1 111 ? 14.531 2.402 -3.816 1 84.5 111 GLU B O 1
ATOM 2368 N N . GLN B 1 112 ? 13.891 0.506 -4.789 1 81.12 112 GLN B N 1
ATOM 2369 C CA . GLN B 1 112 ? 14.148 1.065 -6.113 1 81.12 112 GLN B CA 1
ATOM 2370 C C . GLN B 1 112 ? 13.234 2.262 -6.387 1 81.12 112 GLN B C 1
ATOM 2372 O O . GLN B 1 112 ? 13.688 3.283 -6.91 1 81.12 112 GLN B O 1
ATOM 2377 N N . ALA B 1 113 ? 11.969 2.07 -6.082 1 80.31 113 ALA B N 1
ATOM 2378 C CA . ALA B 1 113 ? 11.023 3.168 -6.258 1 80.31 113 ALA B CA 1
ATOM 2379 C C . ALA B 1 113 ? 11.438 4.387 -5.434 1 80.31 113 ALA B C 1
ATOM 2381 O O . ALA B 1 113 ? 11.359 5.52 -5.91 1 80.31 113 ALA B O 1
ATOM 2382 N N . THR B 1 114 ? 11.906 4.176 -4.234 1 84.25 114 THR B N 1
ATOM 2383 C CA . THR B 1 114 ? 12.352 5.258 -3.363 1 84.25 114 THR B CA 1
ATOM 2384 C C . THR B 1 114 ? 13.57 5.961 -3.951 1 84.25 114 THR B C 1
ATOM 2386 O O . THR B 1 114 ? 13.633 7.191 -3.979 1 84.25 114 THR B O 1
ATOM 2389 N N . GLN B 1 115 ? 14.469 5.16 -4.402 1 85.06 115 GLN B N 1
ATOM 2390 C CA . GLN B 1 115 ? 15.672 5.723 -5.008 1 85.06 115 GLN B CA 1
ATOM 2391 C C . GLN B 1 115 ? 15.328 6.586 -6.219 1 85.06 115 GLN B C 1
ATOM 2393 O O . GLN B 1 115 ? 15.859 7.688 -6.371 1 85.06 115 GLN B O 1
ATOM 2398 N N . ARG B 1 116 ? 14.453 6.082 -7 1 82.56 116 ARG B N 1
ATOM 2399 C CA . ARG B 1 116 ? 14.031 6.816 -8.188 1 82.56 116 ARG B CA 1
ATOM 2400 C C . ARG B 1 116 ? 13.367 8.133 -7.801 1 82.56 116 ARG B C 1
ATOM 2402 O O . ARG B 1 116 ? 13.641 9.172 -8.414 1 82.56 116 ARG B O 1
ATOM 2409 N N . PHE B 1 117 ? 12.578 8.117 -6.844 1 83.88 117 PHE B N 1
ATOM 2410 C CA . PHE B 1 117 ? 11.875 9.32 -6.434 1 83.88 117 PHE B CA 1
ATOM 2411 C C . PHE B 1 117 ? 12.836 10.344 -5.836 1 83.88 117 PHE B C 1
ATOM 2413 O O . PHE B 1 117 ? 12.734 11.539 -6.117 1 83.88 117 PHE B O 1
ATOM 2420 N N . LEU B 1 118 ? 13.773 9.883 -5.012 1 84.44 118 LEU B N 1
ATOM 2421 C CA . LEU B 1 118 ? 14.773 10.773 -4.434 1 84.44 118 LEU B CA 1
ATOM 2422 C C . LEU B 1 118 ? 15.617 11.422 -5.527 1 84.44 118 LEU B C 1
ATOM 2424 O O . LEU B 1 118 ? 15.938 12.609 -5.449 1 84.44 118 LEU B O 1
ATOM 2428 N N . GLY B 1 119 ? 15.938 10.625 -6.512 1 83.38 119 GLY B N 1
ATOM 2429 C CA . GLY B 1 119 ? 16.641 11.172 -7.656 1 83.38 119 GLY B CA 1
ATOM 2430 C C . GLY B 1 119 ? 15.859 12.258 -8.383 1 83.38 119 GLY B C 1
ATOM 2431 O O . GLY B 1 119 ? 16.406 13.297 -8.734 1 83.38 119 GLY B O 1
ATOM 2432 N N . LYS B 1 120 ? 14.609 12.008 -8.508 1 81.69 120 LYS B N 1
ATOM 2433 C CA . LYS B 1 120 ? 13.734 12.984 -9.156 1 81.69 120 LYS B CA 1
ATOM 2434 C C . LYS B 1 120 ? 13.648 14.266 -8.336 1 81.69 120 LYS B C 1
ATOM 2436 O O . LYS B 1 120 ? 13.68 15.367 -8.891 1 81.69 120 LYS B O 1
ATOM 2441 N N . LEU B 1 121 ? 13.508 14.125 -7.062 1 82.44 121 LEU B N 1
ATOM 2442 C CA . LEU B 1 121 ? 13.43 15.289 -6.184 1 82.44 121 LEU B CA 1
ATOM 2443 C C . LEU B 1 121 ? 14.711 16.109 -6.254 1 82.44 121 LEU B C 1
ATOM 2445 O O . LEU B 1 121 ? 14.672 17.344 -6.219 1 82.44 121 LEU B O 1
ATOM 2449 N N . GLU B 1 122 ? 15.789 15.398 -6.305 1 81.5 122 GLU B N 1
ATOM 2450 C CA . GLU B 1 122 ? 17.078 16.094 -6.406 1 81.5 122 GLU B CA 1
ATOM 2451 C C . GLU B 1 122 ? 17.172 16.891 -7.699 1 81.5 122 GLU B C 1
ATOM 2453 O O . GLU B 1 122 ? 17.688 18.016 -7.703 1 81.5 122 GLU B O 1
ATOM 2458 N N . GLU B 1 123 ? 16.625 16.328 -8.695 1 79.81 123 GLU B N 1
ATOM 2459 C CA . GLU B 1 123 ? 16.609 17.016 -9.984 1 79.81 123 GLU B CA 1
ATOM 2460 C C . GLU B 1 123 ? 15.734 18.266 -9.93 1 79.81 123 GLU B C 1
ATOM 2462 O O . GLU B 1 123 ? 16.078 19.297 -10.5 1 79.81 123 GLU B O 1
ATOM 2467 N N . LEU B 1 124 ? 14.727 18.172 -9.258 1 76.31 124 LEU B N 1
ATOM 2468 C CA . LEU B 1 124 ? 13.766 19.266 -9.18 1 76.31 124 LEU B CA 1
ATOM 2469 C C . LEU B 1 124 ? 14.289 20.375 -8.258 1 76.31 124 LEU B C 1
ATOM 2471 O O . LEU B 1 124 ? 14.031 21.562 -8.492 1 76.31 124 LEU B O 1
ATOM 2475 N N . LYS B 1 125 ? 14.859 19.906 -7.137 1 68.81 125 LYS B N 1
ATOM 2476 C CA . LYS B 1 125 ? 15.453 20.875 -6.223 1 68.81 125 LYS B CA 1
ATOM 2477 C C . LYS B 1 125 ? 16.484 21.75 -6.941 1 68.81 125 LYS B C 1
ATOM 2479 O O . LYS B 1 125 ? 16.609 22.938 -6.652 1 68.81 125 LYS B O 1
ATOM 2484 N N . SER B 1 126 ? 17.109 21.094 -7.695 1 61.88 126 SER B N 1
ATOM 2485 C CA . SER B 1 126 ? 18.141 21.828 -8.438 1 61.88 126 SER B CA 1
ATOM 2486 C C . SER B 1 126 ? 17.516 22.906 -9.328 1 61.88 126 SER B C 1
ATOM 2488 O O . SER B 1 126 ? 18.141 23.938 -9.586 1 61.88 126 SER B O 1
ATOM 2490 N N . ILE B 1 127 ? 16.406 22.547 -9.648 1 52.69 127 ILE B N 1
ATOM 2491 C CA . ILE B 1 127 ? 15.703 23.469 -10.531 1 52.69 127 ILE B CA 1
ATOM 2492 C C . ILE B 1 127 ? 15 24.547 -9.703 1 52.69 127 ILE B C 1
ATOM 2494 O O . ILE B 1 127 ? 14.969 25.719 -10.094 1 52.69 127 ILE B O 1
ATOM 2498 N N . ALA B 1 128 ? 14.555 23.984 -8.609 1 53.12 128 ALA B N 1
ATOM 2499 C CA . ALA B 1 128 ? 13.797 24.938 -7.801 1 53.12 128 ALA B CA 1
ATOM 2500 C C . ALA B 1 128 ? 14.727 25.797 -6.949 1 53.12 128 ALA B C 1
ATOM 2502 O O . ALA B 1 128 ? 15.758 25.312 -6.473 1 53.12 128 ALA B O 1
ATOM 2503 N N . LYS B 1 129 ? 15.07 27 -7.254 1 51.62 129 LYS B N 1
ATOM 2504 C CA . LYS B 1 129 ? 15.922 27.969 -6.598 1 51.62 129 LYS B CA 1
ATOM 2505 C C . LYS B 1 129 ? 15.977 27.734 -5.09 1 51.62 129 LYS B C 1
ATOM 2507 O O . LYS B 1 129 ? 16.969 28.062 -4.438 1 51.62 129 LYS B O 1
ATOM 2512 N N . ASN B 1 130 ? 14.844 27.281 -4.5 1 55.09 130 ASN B N 1
ATOM 2513 C CA . ASN B 1 130 ? 14.766 27.188 -3.049 1 55.09 130 ASN B CA 1
ATOM 2514 C C . ASN B 1 130 ? 14.875 25.734 -2.584 1 55.09 130 ASN B C 1
ATOM 2516 O O . ASN B 1 130 ? 14.336 24.828 -3.225 1 55.09 130 ASN B O 1
ATOM 2520 N N . ARG B 1 131 ? 16.094 25.453 -1.801 1 59.78 131 ARG B N 1
ATOM 2521 C CA . ARG B 1 131 ? 16.359 24.125 -1.26 1 59.78 131 ARG B CA 1
ATOM 2522 C C . ARG B 1 131 ? 15.172 23.594 -0.475 1 59.78 131 ARG B C 1
ATOM 2524 O O . ARG B 1 131 ? 14.883 24.078 0.627 1 59.78 131 ARG B O 1
ATOM 2531 N N . LYS B 1 132 ? 14.211 22.953 -1.252 1 70.75 132 LYS B N 1
ATOM 2532 C CA . LYS B 1 132 ? 13.109 22.375 -0.501 1 70.75 132 LYS B CA 1
ATOM 2533 C C . LYS B 1 132 ? 13.594 21.234 0.396 1 70.75 132 LYS B C 1
ATOM 2535 O O . LYS B 1 132 ? 14.484 20.469 0.014 1 70.75 132 LYS B O 1
ATOM 2540 N N . SER B 1 133 ? 13.188 21.391 1.653 1 85.56 133 SER B N 1
ATOM 2541 C CA . SER B 1 133 ? 13.539 20.375 2.639 1 85.56 133 SER B CA 1
ATOM 2542 C C . SER B 1 133 ? 12.781 19.062 2.389 1 85.56 133 SER B C 1
ATOM 2544 O O . SER B 1 133 ? 11.586 19.094 2.088 1 85.56 133 SER B O 1
ATOM 2546 N N . VAL B 1 134 ? 13.5 18.031 2.248 1 89.5 134 VAL B N 1
ATOM 2547 C CA . VAL B 1 134 ? 12.914 16.703 2.129 1 89.5 134 VAL B CA 1
ATOM 2548 C C . VAL B 1 134 ? 13.07 15.953 3.447 1 89.5 134 VAL B C 1
ATOM 2550 O O . VAL B 1 134 ? 14.188 15.758 3.926 1 89.5 134 VAL B O 1
ATOM 2553 N N . ALA B 1 135 ? 11.914 15.648 3.994 1 94.56 135 ALA B N 1
ATOM 2554 C CA . ALA B 1 135 ? 11.922 14.844 5.215 1 94.56 135 ALA B CA 1
ATOM 2555 C C . ALA B 1 135 ? 11.555 13.391 4.918 1 94.56 135 ALA B C 1
ATOM 2557 O O . ALA B 1 135 ? 10.398 13.086 4.621 1 94.56 135 ALA B O 1
ATOM 2558 N N . VAL B 1 136 ? 12.531 12.523 5.043 1 94.62 136 VAL B N 1
ATOM 2559 C CA . VAL B 1 136 ? 12.273 11.094 4.855 1 94.62 136 VAL B CA 1
ATOM 2560 C C . VAL B 1 136 ? 11.711 10.5 6.145 1 94.62 136 VAL B C 1
ATOM 2562 O O . VAL B 1 136 ? 12.273 10.703 7.227 1 94.62 136 VAL B O 1
ATOM 2565 N N . VAL B 1 137 ? 10.578 9.781 5.992 1 96.88 137 VAL B N 1
ATOM 2566 C CA . VAL B 1 137 ? 9.914 9.156 7.141 1 96.88 137 VAL B CA 1
ATOM 2567 C C . VAL B 1 137 ? 9.898 7.641 6.965 1 96.88 137 VAL B C 1
ATOM 2569 O O . VAL B 1 137 ? 9.289 7.129 6.023 1 96.88 137 VAL B O 1
ATOM 2572 N N . GLY B 1 138 ? 10.648 6.922 7.879 1 95.62 138 GLY B N 1
ATOM 2573 C CA . GLY B 1 138 ? 10.445 5.484 7.922 1 95.62 138 GLY B CA 1
ATOM 2574 C C . GLY B 1 138 ? 9.094 5.086 8.484 1 95.62 138 GLY B C 1
ATOM 2575 O O . GLY B 1 138 ? 8.805 5.34 9.656 1 95.62 138 GLY B O 1
ATOM 2576 N N . ASN B 1 139 ? 8.273 4.547 7.625 1 95.62 139 ASN B N 1
ATOM 2577 C CA . ASN B 1 139 ? 6.91 4.215 8.023 1 95.62 139 ASN B CA 1
ATOM 2578 C C . ASN B 1 139 ? 6.742 2.715 8.25 1 95.62 139 ASN B C 1
ATOM 2580 O O . ASN B 1 139 ? 7.496 1.911 7.703 1 95.62 139 ASN B O 1
ATOM 2584 N N . ARG B 1 140 ? 5.816 2.338 9.125 1 92.88 140 ARG B N 1
ATOM 2585 C CA . ARG B 1 140 ? 5.445 0.966 9.453 1 92.88 140 ARG B CA 1
ATOM 2586 C C . ARG B 1 140 ? 6.668 0.149 9.852 1 92.88 140 ARG B C 1
ATOM 2588 O O . ARG B 1 140 ? 6.879 -0.953 9.344 1 92.88 140 ARG B O 1
ATOM 2595 N N . LEU B 1 141 ? 7.406 0.671 10.734 1 92.06 141 LEU B N 1
ATOM 2596 C CA . LEU B 1 141 ? 8.625 0.013 11.18 1 92.06 141 LEU B CA 1
ATOM 2597 C C . LEU B 1 141 ? 8.367 -0.85 12.414 1 92.06 141 LEU B C 1
ATOM 2599 O O . LEU B 1 141 ? 7.543 -0.493 13.258 1 92.06 141 LEU B O 1
ATOM 2603 N N . ARG B 1 142 ? 9.008 -1.994 12.367 1 87.62 142 ARG B N 1
ATOM 2604 C CA . ARG B 1 142 ? 9.102 -2.836 13.555 1 87.62 142 ARG B CA 1
ATOM 2605 C C . ARG B 1 142 ? 10.508 -2.805 14.141 1 87.62 142 ARG B C 1
ATOM 2607 O O . ARG B 1 142 ? 11.492 -2.898 13.406 1 87.62 142 ARG B O 1
ATOM 2614 N N . ALA B 1 143 ? 10.578 -2.541 15.422 1 81.69 143 ALA B N 1
ATOM 2615 C CA . ALA B 1 143 ? 11.883 -2.357 16.062 1 81.69 143 ALA B CA 1
ATOM 2616 C C . ALA B 1 143 ? 12.719 -3.627 15.961 1 81.69 143 ALA B C 1
ATOM 2618 O O . ALA B 1 143 ? 12.203 -4.734 16.109 1 81.69 143 ALA B O 1
ATOM 2619 N N . ARG B 1 144 ? 13.992 -3.363 15.641 1 81.81 144 ARG B N 1
ATOM 2620 C CA . ARG B 1 144 ? 15.008 -4.402 15.719 1 81.81 144 ARG B CA 1
ATOM 2621 C C . ARG B 1 144 ? 14.758 -5.5 14.695 1 81.81 144 ARG B C 1
ATOM 2623 O O . ARG B 1 144 ? 14.789 -6.688 15.023 1 81.81 144 ARG B O 1
ATOM 2630 N N . THR B 1 145 ? 14.352 -5.055 13.547 1 83.19 145 THR B N 1
ATOM 2631 C CA . THR B 1 145 ? 14.156 -6.012 12.461 1 83.19 145 THR B CA 1
ATOM 2632 C C . THR B 1 145 ? 15.203 -5.809 11.367 1 83.19 145 THR B C 1
ATOM 2634 O O . THR B 1 145 ? 15.781 -4.723 11.25 1 83.19 145 THR B O 1
ATOM 2637 N N . LYS B 1 146 ? 15.422 -6.828 10.625 1 82.62 146 LYS B N 1
ATOM 2638 C CA . LYS B 1 146 ? 16.297 -6.75 9.461 1 82.62 146 LYS B CA 1
ATOM 2639 C C . LYS B 1 146 ? 15.781 -5.73 8.453 1 82.62 146 LYS B C 1
ATOM 2641 O O . LYS B 1 146 ? 16.562 -5.039 7.801 1 82.62 146 LYS B O 1
ATOM 2646 N N . ALA B 1 147 ? 14.531 -5.621 8.398 1 80.88 147 ALA B N 1
ATOM 2647 C CA . ALA B 1 147 ? 13.906 -4.684 7.461 1 80.88 147 ALA B CA 1
ATOM 2648 C C . ALA B 1 147 ? 14.227 -3.24 7.84 1 80.88 147 ALA B C 1
ATOM 2650 O O . ALA B 1 147 ? 14.523 -2.418 6.973 1 80.88 147 ALA B O 1
ATOM 2651 N N . ALA B 1 148 ? 14.219 -3.008 9.117 1 85.06 148 ALA B N 1
ATOM 2652 C CA . ALA B 1 148 ? 14.539 -1.663 9.586 1 85.06 148 ALA B CA 1
ATOM 2653 C C . ALA B 1 148 ? 16 -1.33 9.32 1 85.06 148 ALA B C 1
ATOM 2655 O O . ALA B 1 148 ? 16.328 -0.225 8.875 1 85.06 148 ALA B O 1
ATOM 2656 N N . ASP B 1 149 ? 16.781 -2.311 9.562 1 87.5 149 ASP B N 1
ATOM 2657 C CA . ASP B 1 149 ? 18.203 -2.133 9.297 1 87.5 149 ASP B CA 1
ATOM 2658 C C . ASP B 1 149 ? 18.469 -1.903 7.809 1 87.5 149 ASP B C 1
ATOM 2660 O O . ASP B 1 149 ? 19.297 -1.066 7.438 1 87.5 149 ASP B O 1
ATOM 2664 N N . ARG B 1 150 ? 17.797 -2.604 7.074 1 84.88 150 ARG B N 1
ATOM 2665 C CA . ARG B 1 150 ? 17.922 -2.498 5.625 1 84.88 150 ARG B CA 1
ATOM 2666 C C . ARG B 1 150 ? 17.547 -1.104 5.141 1 84.88 150 ARG B C 1
ATOM 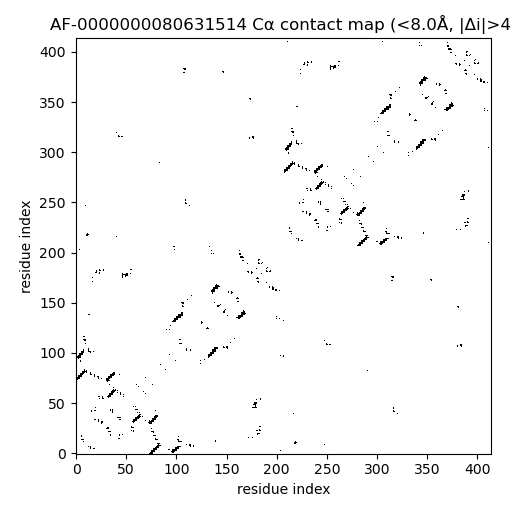2668 O O . ARG B 1 150 ? 18.188 -0.55 4.246 1 84.88 150 ARG B O 1
ATOM 2675 N N . LEU B 1 151 ? 16.531 -0.625 5.699 1 87.38 151 LEU B N 1
ATOM 2676 C CA . LEU B 1 151 ? 16.094 0.717 5.328 1 87.38 151 LEU B CA 1
ATOM 2677 C C . LEU B 1 151 ? 17.188 1.741 5.613 1 87.38 151 LEU B C 1
ATOM 2679 O O . LEU B 1 151 ? 17.5 2.578 4.762 1 87.38 151 LEU B O 1
ATOM 2683 N N . ASP B 1 152 ? 17.797 1.633 6.797 1 89.31 152 ASP B N 1
ATOM 2684 C CA . ASP B 1 152 ? 18.859 2.559 7.176 1 89.31 152 ASP B CA 1
ATOM 2685 C C . ASP B 1 152 ? 20.062 2.428 6.246 1 89.31 152 ASP B C 1
ATOM 2687 O O . ASP B 1 152 ? 20.656 3.432 5.84 1 89.31 152 ASP B O 1
ATOM 2691 N N . GLN B 1 153 ? 20.328 1.23 5.953 1 89 153 GLN B N 1
ATOM 2692 C CA . GLN B 1 153 ? 21.453 0.978 5.062 1 89 153 GLN B CA 1
ATOM 2693 C C . GLN B 1 153 ? 21.188 1.53 3.664 1 89 153 GLN B C 1
ATOM 2695 O O . GLN B 1 153 ? 22.062 2.166 3.066 1 89 153 GLN B O 1
ATOM 2700 N N . PHE B 1 154 ? 20.047 1.286 3.252 1 87.38 154 PHE B N 1
ATOM 2701 C CA . PHE B 1 154 ? 19.672 1.75 1.923 1 87.38 154 PHE B CA 1
ATOM 2702 C C . PHE B 1 154 ? 19.688 3.271 1.854 1 87.38 154 PHE B C 1
ATOM 2704 O O . PHE B 1 154 ? 20.312 3.854 0.972 1 87.38 154 PHE B O 1
ATOM 2711 N N . LEU B 1 155 ? 19.031 3.914 2.771 1 89.12 155 LEU B N 1
ATOM 2712 C CA . LEU B 1 155 ? 18.969 5.371 2.77 1 89.12 155 LEU B CA 1
ATOM 2713 C C . LEU B 1 155 ? 20.359 5.98 2.934 1 89.12 155 LEU B C 1
ATOM 2715 O O . LEU B 1 155 ? 20.688 6.957 2.258 1 89.12 155 LEU B O 1
ATOM 2719 N N . GLY B 1 156 ? 21.172 5.375 3.818 1 88.56 156 GLY B N 1
ATOM 2720 C CA . GLY B 1 156 ? 22.547 5.832 3.967 1 88.56 156 GLY B CA 1
ATOM 2721 C C . GLY B 1 156 ? 23.344 5.758 2.678 1 88.56 156 GLY B C 1
ATOM 2722 O O . GLY B 1 156 ? 24.125 6.66 2.371 1 88.56 156 GLY B O 1
ATOM 2723 N N . GLY B 1 157 ? 23.141 4.781 1.952 1 85.75 157 GLY B N 1
ATOM 2724 C CA . GLY B 1 157 ? 23.844 4.562 0.694 1 85.75 157 GLY B CA 1
ATOM 2725 C C . GLY B 1 157 ? 23.531 5.617 -0.351 1 85.75 157 GLY B C 1
ATOM 2726 O O . GLY B 1 157 ? 24.344 5.891 -1.229 1 85.75 157 GLY B O 1
ATOM 2727 N N . VAL B 1 158 ? 22.406 6.191 -0.172 1 83.38 158 VAL B N 1
ATOM 2728 C CA . VAL B 1 158 ? 22.031 7.199 -1.16 1 83.38 158 VAL B CA 1
ATOM 2729 C C . VAL B 1 158 ? 22.109 8.586 -0.532 1 83.38 158 VAL B C 1
ATOM 2731 O O . VAL B 1 158 ? 21.562 9.555 -1.075 1 83.38 158 VAL B O 1
ATOM 2734 N N . GLY B 1 159 ? 22.641 8.688 0.629 1 84.62 159 GLY B N 1
ATOM 2735 C CA . GLY B 1 159 ? 22.953 9.977 1.236 1 84.62 159 GLY B CA 1
ATOM 2736 C C . GLY B 1 159 ? 21.781 10.586 1.975 1 84.62 159 GLY B C 1
ATOM 2737 O O . GLY B 1 159 ? 21.656 11.805 2.057 1 84.62 159 GLY B O 1
ATOM 2738 N N . HIS B 1 160 ? 20.891 9.734 2.41 1 87.19 160 HIS B N 1
ATOM 2739 C CA . HIS B 1 160 ? 19.734 10.227 3.145 1 87.19 160 HIS B CA 1
ATOM 2740 C C . HIS B 1 160 ? 19.578 9.516 4.484 1 87.19 160 HIS B C 1
ATOM 2742 O O . HIS B 1 160 ? 20.281 8.539 4.758 1 87.19 160 HIS B O 1
ATOM 2748 N N . SER B 1 161 ? 18.875 10.125 5.355 1 89.56 161 SER B N 1
ATOM 2749 C CA . SER B 1 161 ? 18.469 9.516 6.621 1 89.56 161 SER B CA 1
ATOM 2750 C C . SER B 1 161 ? 17.031 9.859 6.969 1 89.56 161 SER B C 1
ATOM 2752 O O . SER B 1 161 ? 16.453 10.805 6.422 1 89.56 161 SER B O 1
ATOM 2754 N N . VAL B 1 162 ? 16.547 9.008 7.848 1 92.38 162 VAL B N 1
ATOM 2755 C CA . VAL B 1 162 ? 15.172 9.281 8.242 1 92.38 162 VAL B CA 1
ATOM 2756 C C . VAL B 1 162 ? 15.141 10.422 9.258 1 92.38 162 VAL B C 1
ATOM 2758 O O . VAL B 1 162 ? 16.016 10.516 10.117 1 92.38 162 VAL B O 1
ATOM 2761 N N . VAL B 1 163 ? 14.109 11.289 9.086 1 95.06 163 VAL B N 1
ATOM 2762 C CA . VAL B 1 163 ? 13.844 12.305 10.102 1 95.06 163 VAL B CA 1
ATOM 2763 C C . VAL B 1 163 ? 13.164 11.664 11.312 1 95.06 163 VAL B C 1
ATOM 2765 O O . VAL B 1 163 ? 13.375 12.094 12.445 1 95.06 163 VAL B O 1
ATOM 2768 N N . THR B 1 164 ? 12.312 10.664 11.039 1 96.44 164 THR B N 1
ATOM 2769 C CA . THR B 1 164 ? 11.648 9.93 12.109 1 96.44 164 THR B CA 1
ATOM 2770 C C . THR B 1 164 ? 11.219 8.547 11.633 1 96.44 164 THR B C 1
ATOM 2772 O O . THR B 1 164 ? 11.234 8.266 10.438 1 96.44 164 THR B O 1
ATOM 2775 N N . ARG B 1 165 ? 10.945 7.727 12.641 1 95.56 165 ARG B N 1
ATOM 2776 C CA . ARG B 1 165 ? 10.445 6.371 12.438 1 95.56 165 ARG B CA 1
ATOM 2777 C C . ARG B 1 165 ? 9.07 6.195 13.07 1 95.56 165 ARG B C 1
ATOM 2779 O O . ARG B 1 165 ? 8.883 6.477 14.258 1 95.56 165 ARG B O 1
ATOM 2786 N N . LEU B 1 166 ? 8.156 5.824 12.234 1 97.31 166 LEU B N 1
ATOM 2787 C CA . LEU B 1 166 ? 6.812 5.535 12.727 1 97.31 166 LEU B CA 1
ATOM 2788 C C . LEU B 1 166 ? 6.574 4.027 12.789 1 97.31 166 LEU B C 1
ATOM 2790 O O . LEU B 1 166 ? 6.801 3.316 11.812 1 97.31 166 LEU B O 1
ATOM 2794 N N . ARG B 1 167 ? 6.117 3.553 13.961 1 95.75 167 ARG B N 1
ATOM 2795 C CA . ARG B 1 167 ? 5.953 2.121 14.195 1 95.75 167 ARG B CA 1
ATOM 2796 C C . ARG B 1 167 ? 4.73 1.582 13.461 1 95.75 167 ARG B C 1
ATOM 2798 O O . ARG B 1 167 ? 3.742 2.295 13.281 1 95.75 167 ARG B O 1
ATOM 2805 N N . ASP B 1 168 ? 4.859 0.385 13.031 1 92.5 168 ASP B N 1
ATOM 2806 C CA . ASP B 1 168 ? 3.695 -0.353 12.547 1 92.5 168 ASP B CA 1
ATOM 2807 C C . ASP B 1 168 ? 2.756 -0.709 13.703 1 92.5 168 ASP B C 1
ATOM 2809 O O . ASP B 1 168 ? 3.08 -1.558 14.531 1 92.5 168 ASP B O 1
ATOM 2813 N N . SER B 1 169 ? 1.601 -0.052 13.75 1 92.06 169 SER B N 1
ATOM 2814 C CA . SER B 1 169 ? 0.704 -0.214 14.891 1 92.06 169 SER B CA 1
ATOM 2815 C C . SER B 1 169 ? -0.757 -0.136 14.461 1 92.06 169 SER B C 1
ATOM 2817 O O . SER B 1 169 ? -1.11 0.661 13.594 1 92.06 169 SER B O 1
ATOM 2819 N N . GLN B 1 170 ? -1.541 -0.938 15.164 1 89.06 170 GLN B N 1
ATOM 2820 C CA . GLN B 1 170 ? -2.969 -1.007 14.867 1 89.06 170 GLN B CA 1
ATOM 2821 C C . GLN B 1 170 ? -3.666 0.302 15.227 1 89.06 170 GLN B C 1
ATOM 2823 O O . GLN B 1 170 ? -4.758 0.588 14.727 1 89.06 170 GLN B O 1
ATOM 2828 N N . ILE B 1 171 ? -3.076 1.082 16.031 1 93.44 171 ILE B N 1
ATOM 2829 C CA . ILE B 1 171 ? -3.699 2.307 16.531 1 93.44 171 ILE B CA 1
ATOM 2830 C C . ILE B 1 171 ? -3.955 3.258 15.359 1 93.44 171 ILE B C 1
ATOM 2832 O O . ILE B 1 171 ? -4.93 4.016 15.375 1 93.44 171 ILE B O 1
ATOM 2836 N N . TYR B 1 172 ? -3.15 3.191 14.336 1 94.12 172 TYR B N 1
ATOM 2837 C CA . TYR B 1 172 ? -3.332 4.047 13.164 1 94.12 172 TYR B CA 1
ATOM 2838 C C . TYR B 1 172 ? -4.59 3.662 12.398 1 94.12 172 TYR B C 1
ATOM 2840 O O . TYR B 1 172 ? -5.395 4.523 12.039 1 94.12 172 TYR B O 1
ATOM 2848 N N . ALA B 1 173 ? -4.746 2.414 12.156 1 89.25 173 ALA B N 1
ATOM 2849 C CA . ALA B 1 173 ? -5.922 1.919 11.453 1 89.25 173 ALA B CA 1
ATOM 2850 C C . ALA B 1 173 ? -7.195 2.186 12.25 1 89.25 173 ALA B C 1
ATOM 2852 O O . ALA B 1 173 ? -8.219 2.586 11.68 1 89.25 173 ALA B O 1
ATOM 2853 N N . ASP B 1 174 ? -7.121 1.958 13.523 1 91.06 174 ASP B N 1
ATOM 2854 C CA . ASP B 1 174 ? -8.273 2.174 14.391 1 91.06 174 ASP B CA 1
ATOM 2855 C C . ASP B 1 174 ? -8.703 3.641 14.383 1 91.06 174 ASP B C 1
ATOM 2857 O O . ASP B 1 174 ? -9.891 3.945 14.289 1 91.06 174 ASP B O 1
ATOM 2861 N N . ALA B 1 175 ? -7.746 4.504 14.508 1 94.62 175 ALA B N 1
ATOM 2862 C CA . ALA B 1 175 ? -8.047 5.934 14.492 1 94.62 175 ALA B CA 1
ATOM 2863 C C . ALA B 1 175 ? -8.656 6.352 13.156 1 94.62 175 ALA B C 1
ATOM 2865 O O . ALA B 1 175 ? -9.648 7.074 13.125 1 94.62 175 ALA B O 1
ATOM 2866 N N . ALA B 1 176 ? -8.102 5.855 12.094 1 93.25 176 ALA B N 1
ATOM 2867 C CA . ALA B 1 176 ? -8.555 6.227 10.758 1 93.25 176 ALA B CA 1
ATOM 2868 C C . ALA B 1 176 ? -10 5.805 10.523 1 93.25 176 ALA B C 1
ATOM 2870 O O . ALA B 1 176 ? -10.75 6.492 9.828 1 93.25 176 ALA B O 1
ATOM 2871 N N . ALA B 1 177 ? -10.383 4.715 11.102 1 90.69 177 ALA B N 1
ATOM 2872 C CA . ALA B 1 177 ? -11.734 4.18 10.922 1 90.69 177 ALA B CA 1
ATOM 2873 C C . ALA B 1 177 ? -12.781 5.16 11.43 1 90.69 177 ALA B C 1
ATOM 2875 O O . ALA B 1 177 ? -13.922 5.16 10.961 1 90.69 177 ALA B O 1
ATOM 2876 N N . SER B 1 178 ? -12.375 6.035 12.305 1 94.31 178 SER B N 1
ATOM 2877 C CA . SER B 1 178 ? -13.305 7.004 12.875 1 94.31 178 SER B CA 1
ATOM 2878 C C . SER B 1 178 ? -12.969 8.422 12.445 1 94.31 178 SER B C 1
ATOM 2880 O O . SER B 1 178 ? -13.383 9.391 13.086 1 94.31 178 SER B O 1
ATOM 2882 N N . GLY B 1 179 ? -12.102 8.539 11.422 1 96.19 179 GLY B N 1
ATOM 2883 C CA . GLY B 1 179 ? -11.703 9.852 10.93 1 96.19 179 GLY B CA 1
ATOM 2884 C C . GLY B 1 179 ? -10.781 10.594 11.875 1 96.19 179 GLY B C 1
ATOM 2885 O O . GLY B 1 179 ? -10.719 11.82 11.859 1 96.19 179 GLY B O 1
ATOM 2886 N N . LEU B 1 180 ? -10.148 9.805 12.773 1 97.69 180 LEU B N 1
ATOM 2887 C CA . LEU B 1 180 ? -9.289 10.422 13.773 1 97.69 180 LEU B CA 1
ATOM 2888 C C . LEU B 1 180 ? -7.82 10.102 13.508 1 97.69 180 LEU B C 1
ATOM 2890 O O . LEU B 1 180 ? -7.508 9.297 12.633 1 97.69 180 LEU B O 1
ATOM 2894 N N . SER B 1 181 ? -6.965 10.898 14.102 1 97.88 181 SER B N 1
ATOM 2895 C CA . SER B 1 181 ? -5.527 10.664 14.148 1 97.88 181 SER B CA 1
ATOM 2896 C C . SER B 1 181 ? -5.043 10.477 15.586 1 97.88 181 SER B C 1
ATOM 2898 O O . SER B 1 181 ? -5.828 10.586 16.531 1 97.88 181 SER B O 1
ATOM 2900 N N . LEU B 1 182 ? -3.799 10.164 15.711 1 98.06 182 LEU B N 1
ATOM 2901 C CA . LEU B 1 182 ? -3.182 10.07 17.031 1 98.06 182 LEU B CA 1
ATOM 2902 C C . LEU B 1 182 ? -3.361 11.367 17.812 1 98.06 182 LEU B C 1
ATOM 2904 O O . LEU B 1 182 ? -3.445 11.352 19.047 1 98.06 182 LEU B O 1
ATOM 2908 N N . PHE B 1 183 ? -3.471 12.445 17.094 1 98.31 183 PHE B N 1
ATOM 2909 C CA . PHE B 1 183 ? -3.467 13.766 17.719 1 98.31 183 PHE B CA 1
ATOM 2910 C C . PHE B 1 183 ? -4.859 14.141 18.203 1 98.31 183 PHE B C 1
ATOM 2912 O O . PHE B 1 183 ? -5.043 15.172 18.859 1 98.31 183 PHE B O 1
ATOM 2919 N N . ASP B 1 184 ? -5.777 13.281 17.922 1 97.88 184 ASP B N 1
ATOM 2920 C CA . ASP B 1 184 ? -7.141 13.453 18.422 1 97.88 184 ASP B CA 1
ATOM 2921 C C . ASP B 1 184 ? -7.402 12.555 19.625 1 97.88 184 ASP B C 1
ATOM 2923 O O . ASP B 1 184 ? -8.469 12.633 20.25 1 97.88 184 ASP B O 1
ATOM 2927 N N . LEU B 1 185 ? -6.461 11.641 19.891 1 96.81 185 LEU B N 1
ATOM 2928 C CA . LEU B 1 185 ? -6.664 10.617 20.906 1 96.81 185 LEU B CA 1
ATOM 2929 C C . LEU B 1 185 ? -5.977 11.008 22.219 1 96.81 185 LEU B C 1
ATOM 2931 O O . LEU B 1 185 ? -4.977 11.727 22.203 1 96.81 185 LEU B O 1
ATOM 2935 N N . THR B 1 186 ? -6.641 10.445 23.188 1 93.94 186 THR B N 1
ATOM 2936 C CA . THR B 1 186 ? -6.055 10.602 24.5 1 93.94 186 THR B CA 1
ATOM 2937 C C . THR B 1 186 ? -5.496 9.266 25.016 1 93.94 186 THR B C 1
ATOM 2939 O O . THR B 1 186 ? -5.625 8.242 24.344 1 93.94 186 THR B O 1
ATOM 2942 N N . GLY B 1 187 ? -4.645 9.242 26 1 94.69 187 GLY B N 1
ATOM 2943 C CA . GLY B 1 187 ? -4.156 8.016 26.609 1 94.69 187 GLY B CA 1
ATOM 2944 C C . GLY B 1 187 ? -2.67 7.797 26.391 1 94.69 187 GLY B C 1
ATOM 2945 O O . GLY B 1 187 ? -2.062 8.43 25.531 1 94.69 187 GLY B O 1
ATOM 2946 N N . LYS B 1 188 ? -2.223 6.84 27.109 1 96.44 188 LYS B N 1
ATOM 2947 C CA . LYS B 1 188 ? -0.784 6.594 27.141 1 96.44 188 LYS B CA 1
ATOM 2948 C C . LYS B 1 188 ? -0.297 5.992 25.828 1 96.44 188 LYS B C 1
ATOM 2950 O O . LYS B 1 188 ? 0.755 6.379 25.312 1 96.44 188 LYS B O 1
ATOM 2955 N N . ARG B 1 189 ? -1.042 5.102 25.266 1 95.75 189 ARG B N 1
ATOM 2956 C CA . ARG B 1 189 ? -0.645 4.445 24.031 1 95.75 189 ARG B CA 1
ATOM 2957 C C . ARG B 1 189 ? -0.538 5.449 22.891 1 95.75 189 ARG B C 1
ATOM 2959 O O . ARG B 1 189 ? 0.437 5.438 22.125 1 95.75 189 ARG B O 1
ATOM 2966 N N . ALA B 1 190 ? -1.538 6.297 22.828 1 96.88 190 ALA B N 1
ATOM 2967 C CA . ALA B 1 190 ? -1.523 7.328 21.797 1 96.88 190 ALA B CA 1
ATOM 2968 C C . ALA B 1 190 ? -0.367 8.305 22 1 96.88 190 ALA B C 1
ATOM 2970 O O . ALA B 1 190 ? 0.306 8.695 21.047 1 96.88 190 ALA B O 1
ATOM 2971 N N . ALA B 1 191 ? -0.123 8.609 23.234 1 97.31 191 ALA B N 1
ATOM 2972 C CA . ALA B 1 191 ? 0.953 9.539 23.562 1 97.31 191 ALA B CA 1
ATOM 2973 C C . ALA B 1 191 ? 2.311 8.969 23.156 1 97.31 191 ALA B C 1
ATOM 2975 O O . ALA B 1 191 ? 3.17 9.703 22.656 1 97.31 191 ALA B O 1
ATOM 2976 N N . GLU B 1 192 ? 2.465 7.738 23.391 1 96.94 192 GLU B N 1
ATOM 2977 C CA . GLU B 1 192 ? 3.715 7.078 23.016 1 96.94 192 GLU B CA 1
ATOM 2978 C C . GLU B 1 192 ? 3.932 7.098 21.516 1 96.94 192 GLU B C 1
ATOM 2980 O O . GLU B 1 192 ? 5.047 7.328 21.047 1 96.94 192 GLU B O 1
ATOM 2985 N N . HIS B 1 193 ? 2.889 6.902 20.781 1 97.56 193 HIS B N 1
ATOM 2986 C CA . HIS B 1 193 ? 3 6.934 19.328 1 97.56 193 HIS B CA 1
ATOM 2987 C C . HIS B 1 193 ? 3.17 8.359 18.812 1 97.56 193 HIS B C 1
ATOM 2989 O O . HIS B 1 193 ? 3.861 8.586 17.812 1 97.56 193 HIS B O 1
ATOM 2995 N N . ARG B 1 194 ? 2.555 9.328 19.531 1 97.81 194 ARG B N 1
ATOM 2996 C CA . ARG B 1 194 ? 2.727 10.727 19.141 1 97.81 194 ARG B CA 1
ATOM 2997 C C . ARG B 1 194 ? 4.18 11.164 19.297 1 97.81 194 ARG B C 1
ATOM 2999 O O . ARG B 1 194 ? 4.672 11.984 18.516 1 97.81 194 ARG B O 1
ATOM 3006 N N . ALA B 1 195 ? 4.832 10.578 20.266 1 97.81 195 ALA B N 1
ATOM 3007 C CA . ALA B 1 195 ? 6.238 10.922 20.484 1 97.81 195 ALA B CA 1
ATOM 3008 C C . ALA B 1 195 ? 7.086 10.57 19.266 1 97.81 195 ALA B C 1
ATOM 3010 O O . ALA B 1 195 ? 8.062 11.266 18.969 1 97.81 195 ALA B O 1
ATOM 3011 N N . ASP B 1 196 ? 6.672 9.578 18.516 1 97.5 196 ASP B N 1
ATOM 3012 C CA . ASP B 1 196 ? 7.395 9.18 17.312 1 97.5 196 ASP B CA 1
ATOM 3013 C C . ASP B 1 196 ? 7.332 10.281 16.25 1 97.5 196 ASP B C 1
ATOM 3015 O O . ASP B 1 196 ? 8.188 10.352 15.375 1 97.5 196 ASP B O 1
ATOM 3019 N N . TRP B 1 197 ? 6.32 11.133 16.344 1 98.38 197 TRP B N 1
ATOM 3020 C CA . TRP B 1 197 ? 6.066 12.133 15.305 1 98.38 197 TRP B CA 1
ATOM 3021 C C . TRP B 1 197 ? 6.824 13.422 15.602 1 98.38 197 TRP B C 1
ATOM 3023 O O . TRP B 1 197 ? 6.949 14.289 14.734 1 98.38 197 TRP B O 1
ATOM 3033 N N . GLU B 1 198 ? 7.355 13.594 16.797 1 98.06 198 GLU B N 1
ATOM 3034 C CA . GLU B 1 198 ? 7.902 14.867 17.266 1 98.06 198 GLU B CA 1
ATOM 3035 C C . GLU B 1 198 ? 9.055 15.336 16.391 1 98.06 198 GLU B C 1
ATOM 3037 O O . GLU B 1 198 ? 9.117 16.5 16 1 98.06 198 GLU B O 1
ATOM 3042 N N . PRO B 1 199 ? 9.984 14.445 15.992 1 97.88 199 PRO B N 1
ATOM 3043 C CA . PRO B 1 199 ? 11.07 14.914 15.133 1 97.88 199 PRO B CA 1
ATOM 3044 C C . PRO B 1 199 ? 10.57 15.453 13.789 1 97.88 199 PRO B C 1
ATOM 3046 O O . PRO B 1 199 ? 11.117 16.422 13.273 1 97.88 199 PRO B O 1
ATOM 3049 N N . LEU B 1 200 ? 9.547 14.852 13.234 1 97.94 200 LEU B N 1
ATOM 3050 C CA . LEU B 1 200 ? 9.008 15.297 11.961 1 97.94 200 LEU B CA 1
ATOM 3051 C C . LEU B 1 200 ? 8.312 16.656 12.109 1 97.94 200 LEU B C 1
ATOM 3053 O O . LEU B 1 200 ? 8.508 17.547 11.281 1 97.94 200 LEU B O 1
ATOM 3057 N N . LEU B 1 201 ? 7.535 16.766 13.188 1 98 201 LEU B N 1
ATOM 3058 C CA . LEU B 1 201 ? 6.836 18.016 13.422 1 98 201 LEU B CA 1
ATOM 3059 C C . LEU B 1 201 ? 7.828 19.156 13.633 1 98 201 LEU B C 1
ATOM 3061 O O . LEU B 1 201 ? 7.645 20.25 13.102 1 98 201 LEU B O 1
ATOM 3065 N N . ALA B 1 202 ? 8.898 18.859 14.367 1 96.81 202 ALA B N 1
ATOM 3066 C CA . ALA B 1 202 ? 9.945 19.859 14.586 1 96.81 202 ALA B CA 1
ATOM 3067 C C . ALA B 1 202 ? 10.633 20.234 13.281 1 96.81 202 ALA B C 1
ATOM 3069 O O . ALA B 1 202 ? 10.93 21.406 13.031 1 96.81 202 ALA B O 1
ATOM 3070 N N . TYR B 1 203 ? 10.859 19.25 12.477 1 95.5 203 TYR B N 1
ATOM 3071 C CA . TYR B 1 203 ? 11.492 19.453 11.18 1 95.5 203 TYR B CA 1
ATOM 3072 C C . TYR B 1 203 ? 10.656 20.375 10.305 1 95.5 203 TYR B C 1
ATOM 3074 O O . TYR B 1 203 ? 11.195 21.297 9.664 1 95.5 203 TYR B O 1
ATOM 3082 N N . ILE B 1 204 ? 9.375 20.156 10.32 1 95.06 204 ILE B N 1
ATOM 3083 C CA . ILE B 1 204 ? 8.445 20.906 9.484 1 95.06 204 ILE B CA 1
ATOM 3084 C C . ILE B 1 204 ? 8.383 22.359 9.969 1 95.06 204 ILE B C 1
ATOM 3086 O O . ILE B 1 204 ? 8.32 23.297 9.164 1 95.06 204 ILE B O 1
ATOM 3090 N N . GLU B 1 205 ? 8.461 22.547 11.234 1 93.06 205 GLU B N 1
ATOM 3091 C CA . GLU B 1 205 ? 8.406 23.891 11.797 1 93.06 205 GLU B CA 1
ATOM 3092 C C . GLU B 1 205 ? 9.664 24.688 11.453 1 93.06 205 GLU B C 1
ATOM 3094 O O . GLU B 1 205 ? 9.617 25.906 11.32 1 93.06 205 GLU B O 1
ATOM 3099 N N . LYS B 1 206 ? 10.758 24 11.289 1 88.88 206 LYS B N 1
ATOM 3100 C CA . LYS B 1 206 ? 12.031 24.656 11.008 1 88.88 206 LYS B CA 1
ATOM 3101 C C . LYS B 1 206 ? 12.188 24.938 9.516 1 88.88 206 LYS B C 1
ATOM 3103 O O . LYS B 1 206 ? 12.969 25.797 9.117 1 88.88 206 LYS B O 1
ATOM 3108 N N . ALA B 1 207 ? 11.602 24.188 8.734 1 80.56 207 ALA B N 1
ATOM 3109 C CA . ALA B 1 207 ? 11.734 24.328 7.289 1 80.56 207 ALA B CA 1
ATOM 3110 C C . ALA B 1 207 ? 11.117 25.625 6.801 1 80.56 207 ALA B C 1
ATOM 3112 O O . ALA B 1 207 ? 10.148 26.125 7.387 1 80.56 207 ALA B O 1
#

Secondary structure (DSSP, 8-state):
-EEEEE--SSTTSSHHHHHHHHHHHHHHTT--EEEEE-STT-HHHHHHHH--TTSPP-EEEE-SS---PPPTT-SEEEEE--SS--HHHHHHHHHH-SEEEEEE-S-HHHHHHHHHHHHHHHHHHHHSSS-PEEEEEEEEE-TT-HHHHHHHHHHHHTT--EEEEEE--HHHHHHHHTT--GGG--SHHHHHHHHTTHHHHHHHHH-/-EEEEE--SSTTSSHHHHHHHHHHHHHHTT--EEEEE-STT-HHHHHHHH--TTSPP-EEEE-SS---PPPTT-SEEEEE--SS--HHHHHHHHHH-SEEEEEE-S-HHHHHHHHHHHHHHHHHHHHSSS-PEEEEEEEEE-TT-HHHHHHHHHHHHTT--EEEEEE--HHHHHHHHTT--GGG--SHHHHHHHHTTHHHHHHHHH-

Foldseek 3Di:
DAEEEEDFLDPPLCLLLVLLQVQLQCLLVPFAEEEEEQDPVCLNVVLLVLADPPGRDYHYHYCVPHDDDDDPRGPYYGYRDGNDDDLVVVLVSLLVHLAYEYGAELDPVGLVRRLVVVVSVVVSCVVVVDNRHYAYEYEQDDPPDPSVVSVQVSQVVSPHDHLFYQHNDCVSVVQSVNSHHLSRDDDDVSVVRVVRCVSVVVVSVVD/DAEEEEDFLDPPLCLLLVLLQVQLQCLLVPFAEEEEEQDPVCLNVVLLVLADPVGRDYHYHYCVPHDDDDDPRGPYYGYRDGNDDDLVVVLVSLLVHLAYEYGAELDPVGLVRRLVVVVSVVVSCVVRPDNRHYAYEYEQDDPPDPSVVSVQVSQVVSPHDHLFYQHNDCVSVVQSVNSHHLSRDDDDVSVVRVVRCVSVVVVSVVD

Sequence (414 aa):
MRTILVANIKGGCGKTTIATHLAAACAAAGHSTALADVDRQRSSLGWLARRPATASALVGLDWAKDLSDAPKGIQRLVIDAPAALKTKQIEDLVRMADVVVLPVLPSAFDEQATQRFLGKLEELKSIAKNRKSVAVVGNRLRARTKAADRLDQFLGGVGHSVVTRLRDSQIYADAAASGLSLFDLTGKRAAEHRADWEPLLAYIEKAMRTILVANIKGGCGKTTIATHLAAACAAAGHSTALADVDRQRSSLGWLARRPATASALVGLDWAKDLSDAPKGIQRLVIDAPAALKTKQIEDLVRMADVVVLPVLPSAFDEQATQRFLGKLEELKSIAKNRKSVAVVGNRLRARTKAADRLDQFLGGVGHSVVTRLRDSQIYADAAASGLSLFDLTGKRAAEHRADWEPLLAYIEKA

Nearest PDB structures (foldseek):
  4e07-assembly3_A  TM=8.208E-01  e=1.337E-13  Escherichia coli
  4dzz-assembly3_A  TM=8.079E-01  e=1.293E-12  Escherichia coli
  4e09-assembly1_A-2  TM=8.007E-01  e=1.214E-12  Escherichia coli
  4e03-assembly3_A  TM=8.178E-01  e=8.563E-12  Escherichia coli
  5k5z-assembly1_D  TM=6.826E-01  e=1.588E-05  Sulfolobus sp. NOB8H2

Solvent-accessible surface area (backbone atoms only — not comparable to full-atom values): 21610 Å² total; per-residue (Å²): 110,49,27,37,28,22,42,42,60,51,57,54,38,44,39,53,63,50,31,51,38,52,34,44,42,43,18,63,72,69,38,45,24,30,40,33,21,39,28,84,80,34,46,55,52,51,28,54,71,47,32,55,87,88,46,69,66,68,44,77,39,83,27,48,87,48,83,75,79,78,64,87,81,47,42,32,38,28,32,27,43,46,34,86,63,54,69,68,54,49,51,53,50,55,69,65,26,51,30,37,38,31,49,36,49,48,37,61,71,41,48,62,47,49,52,52,43,54,52,50,49,52,54,47,34,70,65,38,88,60,84,57,45,72,40,32,29,37,27,62,37,55,87,93,34,71,40,46,52,46,40,53,52,52,34,48,74,72,76,43,65,64,54,30,56,36,66,60,55,67,65,58,49,59,27,39,59,50,29,40,35,58,70,72,50,76,58,70,68,33,50,58,56,47,58,40,45,46,52,46,54,54,49,59,69,71,91,110,49,27,39,29,22,44,43,58,51,57,54,36,44,39,54,62,51,31,52,36,50,35,44,42,42,18,62,72,69,36,44,23,30,39,32,22,38,27,84,80,36,45,55,51,53,29,55,71,47,33,55,87,88,45,69,66,69,44,78,39,82,27,48,88,48,84,76,80,80,64,88,82,45,41,32,38,27,33,28,44,46,35,86,63,54,69,68,54,49,51,54,50,56,69,65,27,50,30,37,36,31,48,36,49,49,37,60,73,40,48,62,47,49,51,52,44,53,52,50,49,53,56,46,36,70,63,38,87,59,82,56,43,72,41,31,28,38,26,62,38,54,86,94,35,70,41,46,51,47,39,52,52,51,34,48,74,72,75,44,66,64,55,30,56,35,66,59,55,68,65,58,51,58,26,40,59,50,28,39,34,58,71,72,50,75,59,68,71,33,50,58,57,47,58,38,44,46,52,46,55,52,49,58,70,71,89

InterPro domains:
  IPR002586 CobQ/CobB/MinD/ParA nucleotide binding domain [PF01656] (4-179)
  IPR027417 P-loop containing nucleoside triphosphate hydrolase [G3DSA:3.40.50.300] (4-207)
  IPR027417 P-loop containing nucleoside triphosphate hydrolase [SSF52540] (1-204)
  IPR050678 DNA Partitioning ATPase [PTHR13696] (1-53)

pLDDT: mean 90.71, std 8.59, range [51.62, 98.75]

Radius of gyration: 21.04 Å; Cα contacts (8 Å, |Δi|>4): 801; chains: 2; bounding box: 46×61×52 Å

Organism: NCBI:txid1064539